Protein AF-A0A964BVY6-F1 (afdb_monomer)

Solvent-accessible surface area (backbone atoms only — not comparable to full-atom values): 24861 Å² total; per-residue (Å²): 137,82,81,79,78,80,80,76,69,82,82,73,54,60,67,40,50,48,54,47,48,55,49,52,49,49,42,67,73,76,47,56,70,69,56,42,51,52,50,49,39,23,56,56,50,68,44,48,88,56,85,55,62,68,58,50,51,29,50,50,54,43,59,69,38,94,55,24,88,74,49,42,52,60,55,52,49,50,55,51,46,58,50,47,63,55,27,64,78,37,78,91,38,41,64,53,47,40,52,54,50,52,54,60,76,65,49,55,68,40,84,83,49,89,51,67,64,44,23,51,42,24,43,54,51,58,55,34,65,75,34,73,66,39,54,20,53,49,50,51,31,48,34,49,59,68,72,45,55,81,87,69,56,66,91,79,65,80,93,58,70,85,63,19,45,51,71,48,54,59,77,41,40,78,29,43,65,64,56,54,58,55,97,86,53,50,70,70,54,52,56,46,54,51,54,55,28,52,54,52,42,51,52,50,40,51,44,44,50,54,33,52,53,49,51,50,50,49,54,53,49,52,52,53,33,54,76,64,76,45,90,76,78,64,66,90,79,58,73,90,68,69,75,82,58,92,58,53,75,67,53,45,53,51,38,48,48,55,64,73,26,58,69,56,94,80,30,29,58,66,58,48,27,54,53,49,53,60,51,54,76,71,47,71,22,34,50,55,46,48,52,54,50,48,52,62,58,51,73,78,45,60,64,78,56,28,74,75,73,40,46,67,60,50,49,52,52,51,63,69,52,65,65,92,46,34,83,36,67,74,47,72,66,57,52,52,51,51,52,54,50,47,47,28,65,50,46,26,66,44,88,92,47,76,63,32,65,57,32,52,49,39,32,74,76,60,32,48,57,50,42,44,47,56,53,48,47,56,30,65,68,40,67,87,48,42,66,57,52,31,42,39,52,28,48,52,48,64,73,40,24,87,37,43,39,82,85,44,42,70,56,55,52,36,51,52,44,43,50,54,49,43,37,66,77,75,41,90,54,84,56,85,85,59,76,83,126

Secondary structure (DSSP, 8-state):
------------THHHHHHHHHHHHHHHHHS-HHHHHHHHIIIIII----S-HHHHHHHHHHHHSTTHHHHHHHHHHHHHHHHHHHHTTSGGGHHHHHHHHHHHHTPPPGGG-S-HHHHHHHHHHHHHHTSHHHHHHHHHHHHHHHHS-TTT--S----S-TTBGGGGGGG-GGGHHHHH--TT--HHHHHHHHHHHHHHHHHHHHHHHHHHHHHHHHHHHHHHHHHTT-----GGG------SSSS-HHHHHHHHHHHHS--BTTB-HHHHHHHHHHHHTT--SHHHHHHHHHHHHHTTS-HHHIIIIIHHHHHHHHHTSSGGGTTSPP-HHHHHHHHHHHHHHHT--BTTB---HHHHHHHHHH-HHHHHHHHHHHHTT-GGGHHHHHHHHHHHHHHHTTSBGGGGHHHHHHHHHHHHHHHHHHSSS--TT----

InterPro domains:
  IPR059836 Sll1247, C-terminal helical domain [PF27138] (203-435)
  IPR059899 Sll1247, N-terminal helical domain [PF27130] (16-151)

Mean predicted aligned error: 8.2 Å

pLDDT: mean 86.43, std 12.56, range [28.02, 98.12]

Organism: NCBI:txid2874699

Nearest PDB structures (foldseek):
  7ajl-assembly1_BBB  TM=1.930E-01  e=2.750E+00  Mus musculus
  5zty-assembly1_A  TM=1.226E-01  e=1.104E+00  Homo sapiens

Sequence (437 aa):
MVRKSYNTTPHSTK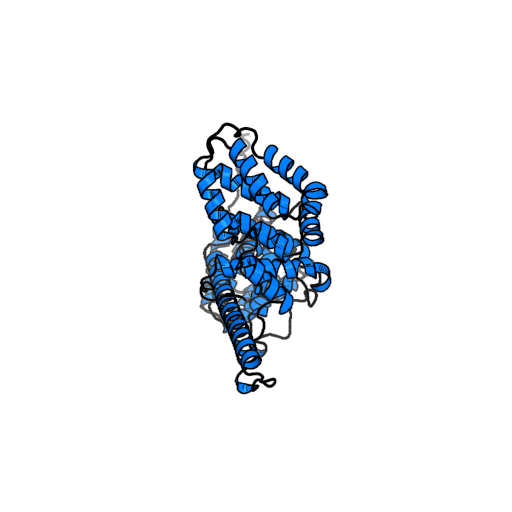EEQEQIYDHLLYCVKTESPVQVLERFNHLFIKATGYQDNRIRIALENIVDSNSAELDFPLFFNRCCHIIVNRWQIQVHHKPEIIELVLLLERSLPPGSVVSRNARKLRQLIKDFITTEYFIRLQRLARLIDGSLEPEARRSHRIEIVSNSVGDLIQRYPYLHQHCLLTEGSTEEFQQTVETIQAGIQSNYELNLSQYITHRVRLARLVKKYKAANKTKIPKRLIQKVDNPTLLSDLDLDRALRHYMGKVEKNHSYYDLSQKFLTHTTQTRSYREFKGDLYEYIVSGVDSRFGERRFNNKLYDCLQNTMTEFEDRELDEFLTMRTYCQLFKFLVVDGKGSANHERFLDLITYLGEVRTIGLLLKLVLLCEKVKPYLEQRFSILFSHYEAVSEDRASWLVKSLENLQVAFSVHFGEADFSLIQII

Foldseek 3Di:
DDDPDPPPDQDDLVVLLVVLLVVLLVCLVPHDLVVSLVLVCCVQQVLHDRPDPSNNVSLLCLLPGPCNLPCVLLSVLSSLCSNVLSQLVPLLSLLSLLVSLVSLVPGDQLPPDPDPSNSSSSVSSVVSCVDLSSQLSVLSNLLSLLVDDPVSRDPDDPPFDPFFLSSCSNQFLLQQCLSRDDPSDDPSRSVSSVVSSVVSLQVLLVLQLVVLVLVLQVVVVVVVCVVVVHPDDDVVSNDDRDDSAPDDPVVLLVLCCQLVHQQAPRHHLLRLLVVLLVVLVVDQWLQVNLVSVLCSLCSLPDPVCCVPPNSVVSNVQSCPPPVVRGRPRDDPVSLLSSLLSVLCVQANVDLVGRPRVNVVSCCVRVNLSSSLSSNLSSCSNPVVCSSSNSNSLSSVSVVRRSPHCVVVVSSSSNSSSNSSSCCQPPNPDDCVPRPSD

Structure (mmCIF, N/CA/C/O backbone):
data_AF-A0A964BVY6-F1
#
_entry.id   AF-A0A964BVY6-F1
#
loop_
_atom_site.group_PDB
_atom_site.id
_atom_site.type_symbol
_atom_site.label_atom_id
_atom_site.label_alt_id
_atom_site.label_comp_id
_atom_site.label_asym_id
_atom_site.label_entity_id
_atom_site.label_seq_id
_atom_site.pdbx_PDB_ins_code
_atom_site.Cartn_x
_atom_site.Cartn_y
_atom_site.Cartn_z
_atom_site.occupancy
_atom_site.B_iso_or_equiv
_atom_site.auth_seq_id
_atom_site.auth_comp_id
_atom_site.auth_asym_id
_atom_site.auth_atom_id
_atom_site.pdbx_PDB_model_num
ATOM 1 N N . MET A 1 1 ? -1.895 10.455 65.450 1.00 33.47 1 MET A N 1
ATOM 2 C CA . MET A 1 1 ? -2.743 10.659 64.253 1.00 33.47 1 MET A CA 1
ATOM 3 C C . MET A 1 1 ? -1.964 10.218 63.022 1.00 33.47 1 MET A C 1
ATOM 5 O O . MET A 1 1 ? -1.179 10.988 62.489 1.00 33.47 1 MET A O 1
ATOM 9 N N . VAL A 1 2 ? -2.118 8.957 62.620 1.00 28.20 2 VAL A N 1
ATOM 10 C CA . VAL A 1 2 ? -1.473 8.398 61.423 1.00 28.20 2 VAL A CA 1
ATOM 11 C C . VAL A 1 2 ? -2.452 8.559 60.263 1.00 28.20 2 VAL A C 1
ATOM 13 O O . VAL A 1 2 ? -3.521 7.950 60.266 1.00 28.20 2 VAL A O 1
ATOM 16 N N . ARG A 1 3 ? -2.121 9.429 59.303 1.00 28.02 3 ARG A N 1
ATOM 17 C CA . ARG A 1 3 ? -2.863 9.561 58.044 1.00 28.02 3 ARG A CA 1
ATOM 18 C C . ARG A 1 3 ? -2.631 8.289 57.227 1.00 28.02 3 ARG A C 1
ATOM 20 O O . ARG A 1 3 ? -1.521 8.053 56.763 1.00 28.02 3 ARG A O 1
ATOM 27 N N . LYS A 1 4 ? -3.674 7.470 57.069 1.00 29.52 4 LYS A N 1
ATOM 28 C CA . LYS A 1 4 ? -3.700 6.396 56.071 1.00 29.52 4 LYS A CA 1
ATOM 29 C C . LYS A 1 4 ? -3.673 7.043 54.687 1.00 29.52 4 LYS A C 1
ATOM 31 O O . LYS A 1 4 ? -4.648 7.666 54.278 1.00 29.52 4 LYS A O 1
ATOM 36 N N . SER A 1 5 ? -2.539 6.917 54.008 1.00 28.02 5 SER A N 1
ATOM 37 C CA . SER A 1 5 ? -2.432 7.155 52.574 1.00 28.02 5 SER A CA 1
ATOM 38 C C . SER A 1 5 ? -3.194 6.030 51.879 1.00 28.02 5 SER A C 1
ATOM 40 O O . SER A 1 5 ? -2.800 4.867 51.973 1.00 28.02 5 SER A O 1
ATOM 42 N N . TYR A 1 6 ? -4.330 6.348 51.264 1.00 30.22 6 TYR A N 1
ATOM 43 C CA . TYR A 1 6 ? -5.008 5.417 50.372 1.00 30.22 6 TYR A CA 1
ATOM 44 C C . TYR A 1 6 ? -4.157 5.302 49.109 1.00 30.22 6 TYR A C 1
ATOM 46 O O . TYR A 1 6 ? -4.116 6.219 48.295 1.00 30.22 6 TYR A O 1
ATOM 54 N N . ASN A 1 7 ? -3.449 4.183 48.977 1.00 30.41 7 ASN A N 1
ATOM 55 C CA . ASN A 1 7 ? -2.854 3.771 47.716 1.00 30.41 7 ASN A CA 1
ATOM 56 C C . ASN A 1 7 ? -3.997 3.355 46.782 1.00 30.41 7 ASN A C 1
ATOM 58 O O . ASN A 1 7 ? -4.462 2.220 46.832 1.00 30.41 7 ASN A O 1
ATOM 62 N N . THR A 1 8 ? -4.482 4.282 45.961 1.00 32.91 8 THR A N 1
ATOM 63 C CA . THR A 1 8 ? -5.321 3.971 44.803 1.00 32.91 8 THR A CA 1
ATOM 64 C C . THR A 1 8 ? -4.440 3.297 43.756 1.00 32.91 8 THR A C 1
ATOM 66 O O . THR A 1 8 ? -3.760 3.951 42.969 1.00 32.91 8 THR A O 1
ATOM 69 N N . THR A 1 9 ? -4.418 1.967 43.764 1.00 36.66 9 THR A N 1
ATOM 70 C CA . THR A 1 9 ? -3.987 1.190 42.601 1.00 36.66 9 THR A CA 1
ATOM 71 C C . THR A 1 9 ? -4.891 1.551 41.418 1.00 36.66 9 THR A C 1
ATOM 73 O O . THR A 1 9 ? -6.110 1.608 41.604 1.00 36.66 9 THR A O 1
ATOM 76 N N . PRO A 1 10 ? -4.350 1.828 40.219 1.00 45.25 10 PRO A N 1
ATOM 77 C CA . PRO A 1 10 ? -5.178 2.084 39.047 1.00 45.25 10 PRO A CA 1
ATOM 78 C C . PRO A 1 10 ? -6.032 0.840 38.784 1.00 45.25 10 PRO A C 1
ATOM 80 O O . PRO A 1 10 ? -5.498 -0.240 38.536 1.00 45.25 10 PRO A O 1
ATOM 83 N N . HIS A 1 11 ? -7.354 0.976 38.904 1.00 57.41 11 HIS A N 1
ATOM 84 C CA . HIS A 1 11 ? -8.283 -0.096 38.565 1.00 57.41 11 HIS A CA 1
ATOM 85 C C . HIS A 1 11 ? -8.133 -0.358 37.065 1.00 57.41 11 HIS A C 1
ATOM 87 O O . HIS A 1 11 ? -8.446 0.504 36.245 1.00 57.41 11 HIS A O 1
ATOM 93 N N . SER A 1 12 ? -7.561 -1.504 36.705 1.00 78.00 12 SER A N 1
ATOM 94 C CA . SER A 1 12 ? -7.408 -1.889 35.306 1.00 78.00 12 SER A CA 1
ATOM 95 C C . SER A 1 12 ? -8.779 -2.293 34.776 1.00 78.00 12 SER A C 1
ATOM 97 O O . SER A 1 12 ? -9.391 -3.193 35.336 1.00 78.00 12 SER A O 1
ATOM 99 N N . THR A 1 13 ? -9.251 -1.651 33.708 1.00 89.69 13 THR A N 1
ATOM 100 C CA . THR A 1 13 ? -10.569 -1.924 33.100 1.00 89.69 13 THR A CA 1
ATOM 101 C C . THR A 1 13 ? -10.575 -3.166 32.199 1.00 89.69 13 THR A C 1
ATOM 103 O O . THR A 1 13 ? -11.452 -3.339 31.359 1.00 89.69 13 THR A O 1
ATOM 106 N N . LYS A 1 14 ? -9.549 -4.023 32.305 1.00 90.81 14 LYS A N 1
ATOM 107 C CA . LYS A 1 14 ? -9.331 -5.158 31.396 1.00 90.81 14 LYS A CA 1
ATOM 108 C C . LYS A 1 14 ? -10.445 -6.196 31.470 1.00 90.81 14 LYS A C 1
ATOM 110 O O . LYS A 1 14 ? -10.829 -6.725 30.434 1.00 90.81 14 LYS A O 1
ATOM 115 N N . GLU A 1 15 ? -10.956 -6.476 32.667 1.00 93.38 15 GLU A N 1
ATOM 116 C CA . GLU A 1 15 ? -12.045 -7.440 32.847 1.00 93.38 15 GLU A CA 1
ATOM 117 C C . GLU A 1 15 ? -13.335 -6.931 32.198 1.00 93.38 15 GLU A C 1
ATOM 119 O O . GLU A 1 15 ? -14.014 -7.682 31.503 1.00 93.38 15 GLU A O 1
ATOM 124 N N . GLU A 1 16 ? -13.644 -5.642 32.352 1.00 95.50 16 GLU A N 1
ATOM 125 C CA . GLU A 1 16 ? -14.796 -5.017 31.706 1.00 95.50 16 GLU A CA 1
ATOM 126 C C . GLU A 1 16 ? -14.657 -4.980 30.183 1.00 95.50 16 GLU A C 1
ATOM 128 O O . GLU A 1 16 ? -15.636 -5.205 29.470 1.00 95.50 16 GLU A O 1
ATOM 133 N N . GLN A 1 17 ? -13.449 -4.725 29.672 1.00 94.81 17 GLN A N 1
ATOM 134 C CA . GLN A 1 17 ? -13.186 -4.771 28.234 1.00 94.81 17 GLN A CA 1
ATOM 135 C C . GLN A 1 17 ? -13.429 -6.176 27.675 1.00 94.81 17 GLN A C 1
ATOM 137 O O . GLN A 1 17 ? -14.139 -6.310 26.680 1.00 94.81 17 GLN A O 1
ATOM 142 N N . GLU A 1 18 ? -12.903 -7.214 28.333 1.00 95.06 18 GLU A N 1
ATOM 143 C CA . GLU A 1 18 ? -13.073 -8.602 27.892 1.00 95.06 18 GLU A CA 1
ATOM 144 C C . GLU A 1 18 ? -14.545 -9.031 27.922 1.00 95.06 18 GLU A C 1
ATOM 146 O O . GLU A 1 18 ? -15.027 -9.624 26.961 1.00 95.06 18 GLU A O 1
ATOM 151 N N . GLN A 1 19 ? -15.306 -8.622 28.945 1.00 96.56 19 GLN A N 1
ATOM 152 C CA . GLN A 1 19 ? -16.754 -8.861 28.996 1.00 96.56 19 GLN A CA 1
ATOM 153 C C . GLN A 1 19 ? -17.486 -8.285 27.778 1.00 96.56 19 GLN A C 1
ATOM 155 O O . GLN A 1 19 ? -18.383 -8.927 27.229 1.00 96.56 19 GLN A O 1
ATOM 160 N N . ILE A 1 20 ? -17.116 -7.079 27.335 1.00 96.94 20 ILE A N 1
ATOM 161 C CA . ILE A 1 20 ? -17.713 -6.465 26.142 1.00 96.94 20 ILE A CA 1
ATOM 162 C C . ILE A 1 20 ? -17.251 -7.183 24.871 1.00 96.94 20 ILE A C 1
ATOM 164 O O . ILE A 1 20 ? -18.066 -7.397 23.971 1.00 96.94 20 ILE A O 1
ATOM 168 N N . TYR A 1 21 ? -15.978 -7.575 24.783 1.00 95.62 21 TYR A N 1
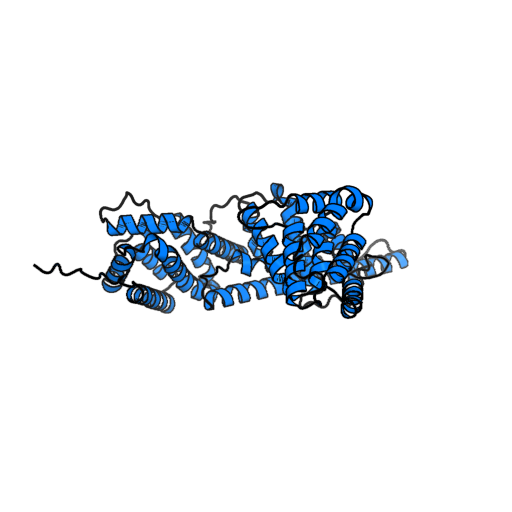ATOM 169 C CA . TYR A 1 21 ? -15.452 -8.307 23.631 1.00 95.62 21 TYR A CA 1
ATOM 170 C C . TYR A 1 21 ? -16.146 -9.661 23.447 1.00 95.62 21 TYR A C 1
ATOM 172 O O . TYR A 1 21 ? -16.646 -9.942 22.355 1.00 95.62 21 TYR A O 1
ATOM 180 N N . ASP A 1 22 ? -16.250 -10.458 24.512 1.00 96.00 22 ASP A N 1
ATOM 181 C CA . ASP A 1 22 ? -16.941 -11.751 24.514 1.00 96.00 22 ASP A CA 1
ATOM 182 C C . ASP A 1 22 ? -18.410 -11.604 24.131 1.00 96.00 22 ASP A C 1
ATOM 184 O O . ASP A 1 22 ? -18.954 -12.381 23.338 1.00 96.00 22 ASP A O 1
ATOM 188 N N . HIS A 1 23 ? -19.050 -10.560 24.655 1.00 96.81 23 HIS A N 1
ATOM 189 C CA . HIS A 1 23 ? -20.431 -10.255 24.337 1.00 96.81 23 HIS A CA 1
ATOM 190 C C . HIS A 1 23 ? -20.623 -9.924 22.859 1.00 96.81 23 HIS A C 1
ATOM 192 O O . HIS A 1 23 ? -21.473 -10.526 22.204 1.00 96.81 23 HIS A O 1
ATOM 198 N N . LEU A 1 24 ? -19.818 -9.020 22.294 1.00 95.81 24 LEU A N 1
ATOM 199 C CA . LEU A 1 24 ? -19.877 -8.693 20.865 1.00 95.81 24 LEU A CA 1
ATOM 200 C C . LEU A 1 24 ? -19.600 -9.924 19.998 1.00 95.81 24 LEU A C 1
ATOM 202 O O . LEU A 1 24 ? -20.309 -10.149 19.015 1.00 95.81 24 LEU A O 1
ATOM 206 N N . LEU A 1 25 ? -18.634 -10.758 20.387 1.00 94.50 25 LEU A N 1
ATOM 207 C CA . LEU A 1 25 ? -18.329 -12.008 19.698 1.00 94.50 25 LEU A CA 1
ATOM 208 C C . LEU A 1 25 ? -19.524 -12.973 19.713 1.00 94.50 25 LEU A C 1
ATOM 210 O O . LEU A 1 25 ? -19.806 -13.613 18.698 1.00 94.50 25 LEU A O 1
ATOM 214 N N . TYR A 1 26 ? -20.244 -13.070 20.832 1.00 95.56 26 TYR A N 1
ATOM 215 C CA . TYR A 1 26 ? -21.479 -13.846 20.931 1.00 95.56 26 TYR A CA 1
ATOM 216 C C . TYR A 1 26 ? -22.581 -13.288 20.018 1.00 95.56 26 TYR A C 1
ATOM 218 O O . TYR A 1 26 ? -23.174 -14.050 19.250 1.00 95.56 26 TYR A O 1
ATOM 226 N N . CYS A 1 27 ? -22.814 -11.969 20.038 1.00 95.12 27 CYS A N 1
ATOM 227 C CA . CYS A 1 27 ? -23.816 -11.306 19.190 1.00 95.12 27 CYS A CA 1
ATOM 228 C C . CYS A 1 27 ? -23.562 -11.621 17.711 1.00 95.12 27 CYS A C 1
ATOM 230 O O . CYS A 1 27 ? -24.427 -12.113 16.995 1.00 95.12 27 CYS A O 1
ATOM 232 N N . VAL A 1 28 ? -22.321 -11.415 17.276 1.00 93.44 28 VAL A N 1
ATOM 233 C CA . VAL A 1 28 ? -21.864 -11.600 15.896 1.00 93.44 28 VAL A CA 1
ATOM 234 C C . VAL A 1 28 ? -21.936 -13.066 15.431 1.00 93.44 28 VAL A C 1
ATOM 236 O O . VAL A 1 28 ? -22.007 -13.339 14.231 1.00 93.44 28 VAL A O 1
ATOM 239 N N . LYS A 1 29 ? -21.927 -14.033 16.358 1.00 92.25 29 LYS A N 1
ATOM 240 C CA . LYS A 1 29 ? -22.093 -15.465 16.057 1.00 92.25 29 LYS A CA 1
ATOM 241 C C . LYS A 1 29 ? -23.553 -15.912 15.980 1.00 92.25 29 LYS A C 1
ATOM 243 O O . LYS A 1 29 ? -23.817 -16.909 15.313 1.00 92.25 29 LYS A O 1
ATOM 248 N N . THR A 1 30 ? -24.459 -15.238 16.685 1.00 93.81 30 THR A N 1
ATOM 249 C CA . THR A 1 30 ? -25.830 -15.723 16.927 1.00 93.81 30 THR A CA 1
ATOM 250 C C . THR A 1 30 ? -26.913 -14.897 16.240 1.00 93.81 30 THR A C 1
ATOM 252 O O . THR A 1 30 ? -27.994 -15.419 15.981 1.00 93.81 30 THR A O 1
ATOM 255 N N . GLU A 1 31 ? -26.633 -13.638 15.915 1.00 94.50 31 GLU A N 1
ATOM 256 C CA . GLU A 1 31 ? -27.606 -12.682 15.390 1.00 94.50 31 GLU A CA 1
ATOM 257 C C . GLU A 1 31 ? -27.268 -12.254 13.958 1.00 94.50 31 GLU A C 1
ATOM 259 O O . GLU A 1 31 ? -26.135 -12.384 13.488 1.00 94.50 31 GLU A O 1
ATOM 264 N N . SER A 1 32 ? -28.267 -11.725 13.247 1.00 93.44 32 SER A N 1
ATOM 265 C CA . SER A 1 32 ? -28.051 -11.149 11.916 1.00 93.44 32 SER A CA 1
ATOM 266 C C . SER A 1 32 ? -27.238 -9.845 11.994 1.00 93.44 32 SER A C 1
ATOM 268 O O . SER A 1 32 ? -27.334 -9.121 12.991 1.00 93.44 32 SER A O 1
ATOM 270 N N . PRO A 1 33 ? -26.490 -9.470 10.939 1.00 93.31 33 PRO A N 1
ATOM 271 C CA . PRO A 1 33 ? -25.726 -8.222 10.922 1.00 93.31 33 PRO A CA 1
ATOM 272 C C . PRO A 1 33 ? -26.542 -6.970 11.264 1.00 93.31 33 PRO A C 1
ATOM 274 O O . PRO A 1 33 ? -26.071 -6.103 11.994 1.00 93.31 33 PRO A O 1
ATOM 277 N N . VAL A 1 34 ? -27.792 -6.897 10.795 1.00 92.19 34 VAL A N 1
ATOM 278 C CA . VAL A 1 34 ? -28.704 -5.774 11.069 1.00 92.19 34 VAL A CA 1
ATOM 279 C C . VAL A 1 34 ? -29.006 -5.658 12.565 1.00 92.19 34 VAL A C 1
ATOM 281 O O . VAL A 1 34 ? -28.948 -4.562 13.120 1.00 92.19 34 VAL A O 1
ATOM 284 N N . GLN A 1 35 ? -29.268 -6.783 13.236 1.00 94.44 35 GLN A N 1
ATOM 285 C CA . GLN A 1 35 ? -29.504 -6.813 14.684 1.00 94.44 35 GLN A CA 1
ATOM 286 C C . GLN A 1 35 ? -28.245 -6.421 15.461 1.00 94.44 35 GLN A C 1
ATOM 288 O O . GLN A 1 35 ? -28.315 -5.638 16.407 1.00 94.44 35 GLN A O 1
ATOM 293 N N . VAL A 1 36 ? -27.076 -6.903 15.035 1.00 95.62 36 VAL A N 1
ATOM 294 C CA . VAL A 1 36 ? -25.795 -6.541 15.654 1.00 95.62 36 VAL A CA 1
ATOM 295 C C . VAL A 1 36 ? -25.511 -5.042 15.500 1.00 95.62 36 VAL A C 1
ATOM 297 O O . VAL A 1 36 ? -25.125 -4.409 16.481 1.00 95.62 36 VAL A O 1
ATOM 300 N N . LEU A 1 37 ? -25.755 -4.444 14.325 1.00 94.06 37 LEU A N 1
ATOM 301 C CA . LEU A 1 37 ? -25.645 -2.992 14.117 1.00 94.06 37 LEU A CA 1
ATOM 302 C C . LEU A 1 37 ? -26.597 -2.216 15.026 1.00 94.06 37 LEU A C 1
ATOM 304 O O . LEU A 1 37 ? -26.208 -1.213 15.624 1.00 94.06 37 LEU A O 1
ATOM 308 N N . GLU A 1 38 ? -27.837 -2.682 15.170 1.00 93.62 38 GLU A N 1
ATOM 309 C CA . GLU A 1 38 ? -28.804 -2.061 16.069 1.00 93.62 38 GLU A CA 1
ATOM 310 C C . GLU A 1 38 ? -28.326 -2.118 17.526 1.00 93.62 38 GLU A C 1
ATOM 312 O O . GLU A 1 38 ? -28.381 -1.113 18.240 1.00 93.62 38 GLU A O 1
ATOM 317 N N . ARG A 1 39 ? -27.797 -3.258 17.974 1.00 94.44 39 ARG A N 1
ATOM 318 C CA . ARG A 1 39 ? -27.221 -3.399 19.317 1.00 94.44 39 ARG A CA 1
ATOM 319 C C . ARG A 1 39 ? -26.005 -2.503 19.505 1.00 94.44 39 ARG A C 1
ATOM 321 O O . ARG A 1 39 ? -25.918 -1.823 20.525 1.00 94.44 39 ARG A O 1
ATOM 328 N N . PHE A 1 40 ? -25.114 -2.450 18.522 1.00 95.00 40 PHE A N 1
ATOM 329 C CA . PHE A 1 40 ? -23.942 -1.580 18.535 1.00 95.00 40 PHE A CA 1
ATOM 330 C C . PHE A 1 40 ? -24.342 -0.101 18.646 1.00 95.00 40 PHE A C 1
ATOM 332 O O . PHE A 1 40 ? -23.800 0.637 19.470 1.00 95.00 40 PHE A O 1
ATOM 339 N N . ASN A 1 41 ? -25.364 0.312 17.892 1.00 92.56 41 ASN A N 1
ATOM 340 C CA . ASN A 1 41 ? -25.941 1.650 17.956 1.00 92.56 41 ASN A CA 1
ATOM 341 C C . ASN A 1 41 ? -26.491 1.970 19.356 1.00 92.56 41 ASN A C 1
ATOM 343 O O . ASN A 1 41 ? -26.196 3.030 19.902 1.00 92.56 41 ASN A O 1
ATOM 347 N N . HIS A 1 42 ? -27.258 1.065 19.970 1.00 92.50 42 HIS A N 1
ATOM 348 C CA . HIS A 1 42 ? -27.799 1.284 21.316 1.00 92.50 42 HIS A CA 1
ATOM 349 C C . HIS A 1 42 ? -26.708 1.340 22.395 1.00 92.50 42 HIS A C 1
ATOM 351 O O . HIS A 1 42 ? -26.773 2.200 23.276 1.00 92.50 42 HIS A O 1
ATOM 357 N N . LEU A 1 43 ? -25.703 0.463 22.305 1.00 93.94 43 LEU A N 1
ATOM 358 C CA . LEU A 1 43 ? -24.622 0.366 23.285 1.00 93.94 43 LEU A CA 1
ATOM 359 C C . LEU A 1 43 ? -23.692 1.583 23.238 1.00 93.94 43 LEU A C 1
ATOM 361 O O . LEU A 1 43 ? -23.478 2.226 24.261 1.00 93.94 43 LEU A O 1
ATOM 365 N N . PHE A 1 44 ? -23.168 1.912 22.056 1.00 93.38 44 PHE A N 1
ATOM 366 C CA . PHE A 1 44 ? -22.103 2.904 21.920 1.00 93.38 44 PHE A CA 1
ATOM 367 C C . PHE A 1 44 ? -22.614 4.281 21.485 1.00 93.38 44 PHE A C 1
ATOM 369 O O . PHE A 1 44 ? -22.265 5.290 22.089 1.00 93.38 44 PHE A O 1
ATOM 376 N N . ILE A 1 45 ? -23.473 4.349 20.465 1.00 89.62 45 ILE A N 1
ATOM 377 C CA . ILE A 1 45 ? -23.801 5.617 19.788 1.00 89.62 45 ILE A CA 1
ATOM 378 C C . ILE A 1 45 ? -24.932 6.369 20.499 1.00 89.62 45 ILE A C 1
ATOM 380 O O . ILE A 1 45 ? -24.789 7.529 20.900 1.00 89.62 45 ILE A O 1
ATOM 384 N N . LYS A 1 46 ? -26.076 5.707 20.700 1.00 86.62 46 LYS A N 1
ATOM 385 C CA . LYS A 1 46 ? -27.183 6.257 21.491 1.00 86.62 46 LYS A CA 1
ATOM 386 C C . LYS A 1 46 ? -26.805 6.353 22.964 1.00 86.62 46 LYS A C 1
ATOM 388 O O . LYS A 1 46 ? -27.218 7.327 23.598 1.00 86.62 46 LYS A O 1
ATOM 393 N N . ALA A 1 47 ? -26.009 5.397 23.455 1.00 84.88 47 ALA A N 1
ATOM 394 C CA . ALA A 1 47 ? -25.630 5.237 24.859 1.00 84.88 47 ALA A CA 1
ATOM 395 C C . ALA A 1 47 ? -26.848 5.071 25.793 1.00 84.88 47 ALA A C 1
ATOM 397 O O . ALA A 1 47 ? -26.829 5.492 26.950 1.00 84.88 47 ALA A O 1
ATOM 398 N N . THR A 1 48 ? -27.945 4.512 25.270 1.00 83.06 48 THR A N 1
ATOM 399 C CA . THR A 1 48 ? -29.212 4.307 25.982 1.00 83.06 48 THR A CA 1
ATOM 400 C C . THR A 1 48 ? -29.967 3.107 25.410 1.00 83.06 48 THR A C 1
ATOM 402 O O . THR A 1 48 ? -29.849 2.779 24.229 1.00 83.06 48 THR A O 1
ATOM 405 N N . GLY A 1 49 ? -30.781 2.456 26.247 1.00 82.56 49 GLY A N 1
ATOM 406 C CA . GLY A 1 49 ? -31.694 1.393 25.806 1.00 82.56 49 GLY A CA 1
ATOM 407 C C . GLY A 1 49 ? -31.039 0.037 25.527 1.00 82.56 49 GLY A C 1
ATOM 408 O O . GLY A 1 49 ? -31.667 -0.812 24.900 1.00 82.56 49 GLY A O 1
ATOM 409 N N . TYR A 1 50 ? -29.801 -0.189 25.981 1.00 91.06 50 TYR A N 1
ATOM 410 C CA . TYR A 1 50 ? -29.171 -1.506 25.881 1.00 91.06 50 TYR A CA 1
ATOM 411 C C . TYR A 1 50 ? -29.773 -2.488 26.892 1.00 91.06 50 TYR A C 1
ATOM 413 O O . TYR A 1 50 ? -29.892 -2.157 28.071 1.00 91.06 50 TYR A O 1
ATOM 421 N N . GLN A 1 51 ? -30.153 -3.686 26.438 1.00 88.56 51 GLN A N 1
ATOM 422 C CA . GLN A 1 51 ? -30.909 -4.630 27.271 1.00 88.56 51 GLN A CA 1
ATOM 423 C C . GLN A 1 51 ? -30.062 -5.339 28.335 1.00 88.56 51 GLN A C 1
ATOM 425 O O . GLN A 1 51 ? -30.561 -5.611 29.425 1.00 88.56 51 GLN A O 1
ATOM 430 N N . ASP A 1 52 ? -28.789 -5.628 28.049 1.00 92.12 52 ASP A N 1
ATOM 431 C CA . ASP A 1 52 ? -27.919 -6.306 29.011 1.00 92.12 52 ASP A CA 1
ATOM 432 C C . ASP A 1 52 ? -27.312 -5.304 30.000 1.00 92.12 52 ASP A C 1
ATOM 434 O O . ASP A 1 52 ? -26.422 -4.513 29.670 1.00 92.12 52 ASP A O 1
ATOM 438 N N . ASN A 1 53 ? -27.800 -5.350 31.240 1.00 91.81 53 ASN A N 1
ATOM 439 C CA . ASN A 1 53 ? -27.356 -4.454 32.296 1.00 91.81 53 ASN A CA 1
ATOM 440 C C . ASN A 1 53 ? -25.898 -4.694 32.716 1.00 91.81 53 ASN A C 1
ATOM 442 O O . ASN A 1 53 ? -25.238 -3.745 33.130 1.00 91.81 53 ASN A O 1
ATOM 446 N N . ARG A 1 54 ? -25.386 -5.929 32.615 1.00 95.56 54 ARG A N 1
ATOM 447 C CA . ARG A 1 54 ? -23.994 -6.241 32.974 1.00 95.56 54 ARG A CA 1
ATOM 448 C C . ARG A 1 54 ? -23.039 -5.580 31.990 1.00 95.56 54 ARG A C 1
ATOM 450 O O . ARG A 1 54 ? -22.123 -4.885 32.409 1.00 95.56 54 ARG A O 1
ATOM 457 N N . ILE A 1 55 ? -23.330 -5.709 30.697 1.00 96.38 55 ILE A N 1
ATOM 458 C CA . ILE A 1 55 ? -22.551 -5.085 29.618 1.00 96.38 55 ILE A CA 1
ATOM 459 C C . ILE A 1 55 ? -22.622 -3.561 29.688 1.00 96.38 55 ILE A C 1
ATOM 461 O O . ILE A 1 55 ? -21.616 -2.880 29.500 1.00 96.38 55 ILE A O 1
ATOM 465 N N . ARG A 1 56 ? -23.797 -3.013 30.021 1.00 94.06 56 ARG A N 1
ATOM 466 C CA . ARG A 1 56 ? -23.954 -1.573 30.246 1.00 94.06 56 ARG A CA 1
ATOM 467 C C . ARG A 1 56 ? -23.065 -1.074 31.390 1.00 94.06 56 ARG A C 1
ATOM 469 O O . ARG A 1 56 ? -22.359 -0.092 31.199 1.00 94.06 56 ARG A O 1
ATOM 476 N N . ILE A 1 57 ? -23.070 -1.754 32.540 1.00 93.38 57 ILE A N 1
ATOM 477 C CA . ILE A 1 57 ? -22.230 -1.391 33.695 1.00 93.38 57 ILE A CA 1
ATOM 478 C C . ILE A 1 57 ? -20.739 -1.519 33.353 1.00 93.38 57 ILE A C 1
ATOM 480 O O . ILE A 1 57 ? -19.960 -0.635 33.694 1.00 93.38 57 ILE A O 1
ATOM 484 N N . ALA A 1 58 ? -20.340 -2.576 32.638 1.00 95.38 58 ALA A N 1
ATOM 485 C CA . ALA A 1 58 ? -18.959 -2.747 32.187 1.00 95.38 58 ALA A CA 1
ATOM 486 C C . ALA A 1 58 ? -18.498 -1.568 31.309 1.00 95.38 58 ALA A C 1
ATOM 488 O O . ALA A 1 58 ? -17.423 -1.007 31.528 1.00 95.38 58 ALA A O 1
ATOM 489 N N . LEU A 1 59 ? -19.338 -1.126 30.365 1.00 95.62 59 LEU A N 1
ATOM 490 C CA . LEU A 1 59 ? -19.035 0.041 29.535 1.00 95.62 59 LEU A CA 1
ATOM 491 C C . LEU A 1 59 ? -18.983 1.333 30.359 1.00 95.62 59 LEU A C 1
ATOM 493 O O . LEU A 1 59 ? -18.092 2.154 30.145 1.00 95.62 59 LEU A O 1
ATOM 497 N N . GLU A 1 60 ? -19.901 1.507 31.313 1.00 93.62 60 GLU A N 1
ATOM 498 C CA . GLU A 1 60 ? -19.907 2.659 32.219 1.00 93.62 60 GLU A CA 1
ATOM 499 C C . GLU A 1 60 ? -18.589 2.748 33.008 1.00 93.62 60 GLU A C 1
ATOM 501 O O . GLU A 1 60 ? -17.977 3.817 33.029 1.00 93.62 60 GLU A O 1
ATOM 506 N N . ASN A 1 61 ? -18.091 1.627 33.544 1.00 94.00 61 ASN A N 1
ATOM 507 C CA . ASN A 1 61 ? -16.806 1.550 34.250 1.00 94.00 61 ASN A CA 1
ATOM 508 C C . ASN A 1 61 ? -15.612 1.924 33.355 1.00 94.00 61 ASN A C 1
ATOM 510 O O . ASN A 1 61 ? -14.725 2.666 33.785 1.00 94.00 61 ASN A O 1
ATOM 514 N N . ILE A 1 62 ? -15.584 1.449 32.102 1.00 94.88 62 ILE A N 1
ATOM 515 C CA . ILE A 1 62 ? -14.528 1.804 31.138 1.00 94.88 62 ILE A CA 1
ATOM 516 C C . ILE A 1 62 ? -14.548 3.308 30.862 1.00 94.88 62 ILE A C 1
ATOM 518 O O . ILE A 1 62 ? -13.506 3.965 30.924 1.00 94.88 62 ILE A O 1
ATOM 522 N N . VAL A 1 63 ? -15.735 3.858 30.591 1.00 94.19 63 VAL A N 1
ATOM 523 C CA . VAL A 1 63 ? -15.929 5.276 30.264 1.00 94.19 63 VAL A CA 1
ATOM 524 C C . VAL A 1 63 ? -15.583 6.167 31.451 1.00 94.19 63 VAL A C 1
ATOM 526 O O . VAL A 1 63 ? -14.970 7.213 31.254 1.00 94.19 63 VAL A O 1
ATOM 529 N N . ASP A 1 64 ? -15.928 5.781 32.679 1.00 93.56 64 ASP A N 1
ATOM 530 C CA . ASP A 1 64 ? -15.667 6.578 33.881 1.00 93.56 64 ASP A CA 1
ATOM 531 C C . ASP A 1 64 ? -14.243 6.424 34.431 1.00 93.56 64 ASP A C 1
ATOM 533 O O . ASP A 1 64 ? -13.839 7.215 35.286 1.00 93.56 64 ASP A O 1
ATOM 537 N N . SER A 1 65 ? -13.445 5.497 33.893 1.00 93.50 65 SER A N 1
ATOM 538 C CA . SER A 1 65 ? -12.043 5.346 34.279 1.00 93.50 65 SER A CA 1
ATOM 539 C C . SER A 1 65 ? -11.208 6.614 34.040 1.00 93.50 65 SER A C 1
ATOM 541 O O . SER A 1 65 ? -11.471 7.431 33.148 1.00 93.50 65 SER A O 1
ATOM 543 N N . ASN A 1 66 ? -10.158 6.768 34.852 1.00 88.00 66 ASN A N 1
ATOM 544 C CA . ASN A 1 66 ? -9.241 7.909 34.777 1.00 88.00 66 ASN A CA 1
ATOM 545 C C . ASN A 1 66 ? -8.392 7.902 33.495 1.00 88.00 66 ASN A C 1
ATOM 547 O O . ASN A 1 66 ? -7.926 8.958 33.081 1.00 88.00 66 ASN A O 1
ATOM 551 N N . SER A 1 67 ? -8.190 6.734 32.877 1.00 88.94 67 SER A N 1
ATOM 552 C CA . SER A 1 67 ? -7.422 6.561 31.638 1.00 88.94 67 SER A CA 1
ATOM 553 C C . SER A 1 67 ? -8.298 6.440 30.388 1.00 88.94 67 SER A C 1
ATOM 555 O O . SER A 1 67 ? -7.775 6.175 29.308 1.00 88.94 67 SER A O 1
ATOM 557 N N . ALA A 1 68 ? -9.613 6.675 30.499 1.00 90.62 68 ALA A N 1
ATOM 558 C CA . ALA A 1 68 ? -10.559 6.491 29.398 1.00 90.62 68 ALA A CA 1
ATOM 559 C C . ALA A 1 68 ? -10.146 7.228 28.113 1.00 90.62 68 ALA A C 1
ATOM 561 O O . ALA A 1 68 ? -10.228 6.658 27.037 1.00 90.62 68 ALA A O 1
ATOM 562 N N . GLU A 1 69 ? -9.651 8.464 28.202 1.00 90.06 69 GLU A N 1
ATOM 563 C CA . GLU A 1 69 ? -9.237 9.238 27.019 1.00 90.06 69 GLU A CA 1
ATOM 564 C C . GLU A 1 69 ? -8.067 8.594 26.253 1.00 90.06 69 GLU A C 1
ATOM 566 O O . GLU A 1 69 ? -7.992 8.715 25.032 1.00 90.06 69 GLU A O 1
ATOM 571 N N . LEU A 1 70 ? -7.181 7.878 26.954 1.00 89.06 70 LEU A N 1
ATOM 572 C CA . LEU A 1 70 ? -6.018 7.208 26.368 1.00 89.06 70 LEU A CA 1
ATOM 573 C C . LEU A 1 70 ? -6.358 5.797 25.870 1.00 89.06 70 LEU A C 1
ATOM 575 O O . LEU A 1 70 ? -5.940 5.411 24.780 1.00 89.06 70 LEU A O 1
ATOM 579 N N . ASP A 1 71 ? -7.130 5.039 26.651 1.00 90.25 71 ASP A N 1
ATOM 580 C CA . ASP A 1 71 ? -7.364 3.612 26.402 1.00 90.25 71 ASP A CA 1
ATOM 581 C C . ASP A 1 71 ? -8.589 3.351 25.509 1.00 90.25 71 ASP A C 1
ATOM 583 O O . ASP A 1 71 ? -8.638 2.353 24.782 1.00 90.25 71 ASP A O 1
ATOM 587 N N . PHE A 1 72 ? -9.588 4.244 25.539 1.00 93.88 72 PHE A N 1
ATOM 588 C CA . PHE A 1 72 ? -10.848 4.054 24.819 1.00 93.88 72 PHE A CA 1
ATOM 589 C C . PHE A 1 72 ? -10.671 3.898 23.305 1.00 93.88 72 PHE A C 1
ATOM 591 O O . PHE A 1 72 ? -11.335 3.023 22.750 1.00 93.88 72 PHE A O 1
ATOM 598 N N . PRO A 1 73 ? -9.792 4.653 22.609 1.00 92.56 73 PRO A N 1
ATOM 599 C CA . PRO A 1 73 ? -9.618 4.474 21.172 1.00 92.56 73 PRO A CA 1
ATOM 600 C C . PRO A 1 73 ? -9.198 3.053 20.788 1.00 92.56 73 PRO A C 1
ATOM 602 O O . PRO A 1 73 ? -9.754 2.485 19.851 1.00 92.56 73 PRO A O 1
ATOM 605 N N . LEU A 1 74 ? -8.267 2.452 21.537 1.00 90.38 74 LEU A N 1
ATOM 606 C CA . LEU A 1 74 ? -7.816 1.082 21.293 1.00 90.38 74 LEU A CA 1
ATOM 607 C C . LEU A 1 74 ? -8.927 0.068 21.602 1.00 90.38 74 LEU A C 1
ATOM 609 O O . LEU A 1 74 ? -9.194 -0.822 20.792 1.00 90.38 74 LEU A O 1
ATOM 613 N N . PHE A 1 75 ? -9.603 0.231 22.742 1.00 93.25 75 PHE A N 1
ATOM 614 C CA . PHE A 1 75 ? -10.736 -0.607 23.140 1.00 93.25 75 PHE A CA 1
ATOM 615 C C . PHE A 1 75 ? -11.857 -0.593 22.090 1.00 93.25 75 PHE A C 1
ATOM 617 O O . PHE A 1 75 ? -12.342 -1.638 21.645 1.00 93.25 75 PHE A O 1
ATOM 624 N N . PHE A 1 76 ? -12.253 0.600 21.655 1.00 94.38 76 PHE A N 1
ATOM 625 C CA . PHE A 1 76 ? -13.337 0.778 20.703 1.00 94.38 76 PHE A CA 1
ATOM 626 C C . PHE A 1 76 ? -12.952 0.282 19.304 1.00 94.38 76 PHE A C 1
ATOM 628 O O . PHE A 1 76 ? -13.766 -0.351 18.627 1.00 94.38 76 PHE A O 1
ATOM 635 N N . ASN A 1 77 ? -11.689 0.469 18.901 1.00 91.44 77 ASN A N 1
ATOM 636 C CA . ASN A 1 77 ? -11.165 -0.115 17.671 1.00 91.44 77 ASN A CA 1
ATOM 637 C C . ASN A 1 77 ? -11.274 -1.649 17.683 1.00 91.44 77 ASN A C 1
ATOM 639 O O . ASN A 1 77 ? -11.741 -2.248 16.714 1.00 91.44 77 ASN A O 1
ATOM 643 N N . ARG A 1 78 ? -10.922 -2.299 18.802 1.00 90.88 78 ARG A N 1
ATOM 644 C CA . ARG A 1 78 ? -11.070 -3.755 18.956 1.00 90.88 78 ARG A CA 1
ATOM 645 C C . ARG A 1 78 ? -12.535 -4.196 18.883 1.00 90.88 78 ARG A C 1
ATOM 647 O O . ARG A 1 78 ? -12.821 -5.193 18.226 1.00 90.88 78 ARG A O 1
ATOM 654 N N . CYS A 1 79 ? -13.468 -3.429 19.455 1.00 93.69 79 CYS A N 1
ATOM 655 C CA . CYS A 1 79 ? -14.907 -3.687 19.307 1.00 93.69 79 CYS A CA 1
ATOM 656 C C . CYS A 1 79 ? -15.352 -3.676 17.834 1.00 93.69 79 CYS A C 1
ATOM 658 O O . CYS A 1 79 ? -16.088 -4.566 17.407 1.00 93.69 79 CYS A O 1
ATOM 660 N N . CYS A 1 80 ? -14.877 -2.705 17.045 1.00 92.62 80 CYS A N 1
ATOM 661 C CA . CYS A 1 80 ? -15.156 -2.643 15.609 1.00 92.62 80 CYS A CA 1
ATOM 662 C C . CYS A 1 80 ? -14.562 -3.856 14.875 1.00 92.62 80 CYS A C 1
ATOM 664 O O . CYS A 1 80 ? -15.257 -4.506 14.093 1.00 92.62 80 CYS A O 1
ATOM 666 N N . HIS A 1 81 ? -13.306 -4.210 15.168 1.00 88.94 81 HIS A N 1
ATOM 667 C CA . HIS A 1 81 ? -12.634 -5.342 14.531 1.00 88.94 81 HIS A CA 1
ATOM 668 C C . HIS A 1 81 ? -13.271 -6.696 14.852 1.00 88.94 81 HIS A C 1
ATOM 670 O O . HIS A 1 81 ? -13.309 -7.541 13.970 1.00 88.94 81 HIS A O 1
ATOM 676 N N . ILE A 1 82 ? -13.840 -6.912 16.044 1.00 90.19 82 ILE A N 1
ATOM 677 C CA . ILE A 1 82 ? -14.579 -8.154 16.352 1.00 90.19 82 ILE A CA 1
ATOM 678 C C . ILE A 1 82 ? -15.732 -8.373 15.359 1.00 90.19 82 ILE A C 1
ATOM 680 O O . ILE A 1 82 ? -15.937 -9.486 14.871 1.00 90.19 82 ILE A O 1
ATOM 684 N N . ILE A 1 83 ? -16.462 -7.305 15.032 1.00 91.81 83 ILE A N 1
ATOM 685 C CA . ILE A 1 83 ? -17.596 -7.346 14.103 1.00 91.81 83 ILE A CA 1
ATOM 686 C C . ILE A 1 83 ? -17.103 -7.523 12.663 1.00 91.81 83 ILE A C 1
ATOM 688 O O . ILE A 1 83 ? -17.509 -8.462 11.972 1.00 91.81 83 ILE A O 1
ATOM 692 N N . VAL A 1 84 ? -16.181 -6.654 12.236 1.00 89.38 84 VAL A N 1
ATOM 693 C CA . VAL A 1 84 ? -15.560 -6.687 10.903 1.00 89.38 84 VAL A CA 1
ATOM 694 C C . VAL A 1 84 ? -14.973 -8.064 10.617 1.00 89.38 84 VAL A C 1
ATOM 696 O O . VAL A 1 84 ? -15.224 -8.627 9.548 1.00 89.38 84 VAL A O 1
ATOM 699 N N . ASN A 1 85 ? -14.274 -8.640 11.603 1.00 86.44 85 ASN A N 1
ATOM 700 C CA . ASN A 1 85 ? -13.529 -9.871 11.415 1.00 86.44 85 ASN A CA 1
ATOM 701 C C . ASN A 1 85 ? -14.427 -11.058 11.052 1.00 86.44 85 ASN A C 1
ATOM 703 O O . ASN A 1 85 ? -14.029 -11.970 10.326 1.00 86.44 85 ASN A O 1
ATOM 707 N N . ARG A 1 86 ? -15.671 -11.048 11.537 1.00 86.75 86 ARG A N 1
ATOM 708 C CA . ARG A 1 86 ? -16.658 -12.062 11.178 1.00 86.75 86 ARG A CA 1
ATOM 709 C C . ARG A 1 86 ? -17.299 -11.780 9.830 1.00 86.75 86 ARG A C 1
ATOM 711 O O . ARG A 1 86 ? -17.430 -12.695 9.019 1.00 86.75 86 ARG A O 1
ATOM 718 N N . TRP A 1 87 ? -17.756 -10.550 9.614 1.00 89.81 87 TRP A N 1
ATOM 719 C CA . TRP A 1 87 ? -18.563 -10.210 8.443 1.00 89.81 87 TRP A CA 1
ATOM 720 C C . TRP A 1 87 ? -17.778 -10.300 7.143 1.00 89.81 87 TRP A C 1
ATOM 722 O O . TRP A 1 87 ? -18.308 -10.762 6.142 1.00 89.81 87 TRP A O 1
ATOM 732 N N . GLN A 1 88 ? -16.490 -9.984 7.163 1.00 82.31 88 GLN A N 1
ATOM 733 C CA . GLN A 1 88 ? -15.625 -10.106 5.990 1.00 82.31 88 GLN A CA 1
ATOM 734 C C . GLN A 1 88 ? -15.495 -11.542 5.444 1.00 82.31 88 GLN A C 1
ATOM 736 O O . GLN A 1 88 ? -15.297 -11.714 4.241 1.00 82.31 88 GLN A O 1
ATOM 741 N N . ILE A 1 89 ? -15.620 -12.565 6.306 1.00 80.81 89 ILE A N 1
ATOM 742 C CA . ILE A 1 89 ? -15.527 -13.986 5.921 1.00 80.81 89 ILE A CA 1
ATOM 743 C C . ILE A 1 89 ? -16.722 -14.364 5.037 1.00 80.81 89 ILE A C 1
ATOM 745 O O . ILE A 1 89 ? -16.633 -15.247 4.187 1.00 80.81 89 ILE A O 1
ATOM 749 N N . GLN A 1 90 ? -17.854 -13.688 5.224 1.00 82.44 90 GLN A N 1
ATOM 750 C CA . GLN A 1 90 ? -19.112 -14.002 4.569 1.00 82.44 90 GLN A CA 1
ATOM 751 C C . GLN A 1 90 ? -19.439 -12.911 3.553 1.00 82.44 90 GLN A C 1
ATOM 753 O O . GLN A 1 90 ? -19.776 -11.792 3.912 1.00 82.44 90 GLN A O 1
ATOM 758 N N . VAL A 1 91 ? -19.369 -13.238 2.259 1.00 79.31 91 VAL A N 1
ATOM 759 C CA . VAL A 1 91 ? -19.529 -12.260 1.162 1.00 79.31 91 VAL A CA 1
ATOM 760 C C . VAL A 1 91 ? -20.803 -11.413 1.297 1.00 79.31 91 VAL A C 1
ATOM 762 O O . VAL A 1 91 ? -20.761 -10.210 1.068 1.00 79.31 91 VAL A O 1
ATOM 765 N N . HIS A 1 92 ? -21.908 -12.019 1.733 1.00 83.94 92 HIS A N 1
ATOM 766 C CA . HIS A 1 92 ? -23.204 -11.360 1.915 1.00 83.94 92 HIS A CA 1
ATOM 767 C C . HIS A 1 92 ? -23.270 -10.415 3.127 1.00 83.94 92 HIS A C 1
ATOM 769 O O . HIS A 1 92 ? -24.211 -9.638 3.204 1.00 83.94 92 HIS A O 1
ATOM 775 N N . HIS A 1 93 ? -22.295 -10.470 4.040 1.00 87.44 93 HIS A N 1
ATOM 776 C CA . HIS A 1 93 ? -22.194 -9.596 5.216 1.00 87.44 93 HIS A CA 1
ATOM 777 C C . HIS A 1 93 ? -21.185 -8.451 5.043 1.00 87.44 93 HIS A C 1
ATOM 779 O O . HIS A 1 93 ? -21.053 -7.577 5.901 1.00 87.44 93 HIS A O 1
ATOM 785 N N . LYS A 1 94 ? -20.431 -8.447 3.938 1.00 85.56 94 LYS A N 1
ATOM 786 C CA . LYS A 1 94 ? -19.476 -7.380 3.621 1.00 85.56 94 LYS A CA 1
ATOM 787 C C . LYS A 1 94 ? -20.126 -5.989 3.523 1.00 85.56 94 LYS A C 1
ATOM 789 O O . LYS A 1 94 ? -19.519 -5.052 4.043 1.00 85.56 94 LYS A O 1
ATOM 794 N N . PRO A 1 95 ? -21.324 -5.813 2.923 1.00 87.88 95 PRO A N 1
ATOM 795 C CA . PRO A 1 95 ? -21.977 -4.503 2.870 1.00 87.88 95 PRO A CA 1
ATOM 796 C C . PRO A 1 95 ? -22.230 -3.885 4.253 1.00 87.88 95 PRO A C 1
ATOM 798 O O . PRO A 1 95 ? -22.209 -2.669 4.406 1.00 87.88 95 PRO A O 1
ATOM 801 N N . GLU A 1 96 ? -22.427 -4.695 5.290 1.00 90.19 96 GLU A N 1
ATOM 802 C CA . GLU A 1 96 ? -22.714 -4.221 6.643 1.00 90.19 96 GLU A CA 1
ATOM 803 C C . GLU A 1 96 ? -21.493 -3.635 7.351 1.00 90.19 96 GLU A C 1
ATOM 805 O O . GLU A 1 96 ? -21.648 -2.822 8.261 1.00 90.19 96 GLU A O 1
ATOM 810 N N . ILE A 1 97 ? -20.279 -3.948 6.886 1.00 90.06 97 ILE A N 1
ATOM 811 C CA . ILE A 1 97 ? -19.061 -3.258 7.332 1.00 90.06 97 ILE A CA 1
ATOM 812 C C . ILE A 1 97 ? -19.112 -1.778 6.926 1.00 90.06 97 ILE A C 1
ATOM 814 O O . ILE A 1 97 ? -18.700 -0.910 7.694 1.00 90.06 97 ILE A O 1
ATOM 818 N N . ILE A 1 98 ? -19.670 -1.477 5.751 1.00 88.81 98 ILE A N 1
ATOM 819 C CA . ILE A 1 98 ? -19.855 -0.100 5.277 1.00 88.81 98 ILE A CA 1
ATOM 820 C C . ILE A 1 98 ? -20.891 0.612 6.157 1.00 88.81 98 ILE A C 1
ATOM 822 O O . ILE A 1 98 ? -20.651 1.727 6.613 1.00 88.81 98 ILE A O 1
ATOM 826 N N . GLU A 1 99 ? -22.007 -0.053 6.471 1.00 89.75 99 GLU A N 1
ATOM 827 C CA . GLU A 1 99 ? -23.039 0.495 7.364 1.00 89.75 99 GLU A CA 1
ATOM 828 C C . GLU A 1 99 ? -22.510 0.767 8.779 1.00 89.75 99 GLU A C 1
ATOM 830 O O . GLU A 1 99 ? -22.887 1.766 9.388 1.00 89.75 99 GLU A O 1
ATOM 835 N N . LEU A 1 100 ? -21.607 -0.075 9.298 1.00 92.38 100 LEU A N 1
ATOM 836 C CA . LEU A 1 100 ? -20.933 0.176 10.574 1.00 92.38 100 LEU A CA 1
ATOM 837 C C . LEU A 1 100 ? -20.144 1.491 10.533 1.00 92.38 100 LEU A C 1
ATOM 839 O O . LEU A 1 100 ? -20.245 2.290 11.461 1.00 92.38 100 LEU A O 1
ATOM 843 N N . VAL A 1 101 ? -19.390 1.742 9.460 1.00 91.25 101 VAL A N 1
ATOM 844 C CA . VAL A 1 101 ? -18.631 2.993 9.302 1.00 91.25 101 VAL A CA 1
ATOM 845 C C . VAL A 1 101 ? -19.565 4.194 9.183 1.00 91.25 101 VAL A C 1
ATOM 847 O O . VAL A 1 101 ? -19.391 5.168 9.913 1.00 91.25 101 VAL A O 1
ATOM 850 N N . LEU A 1 102 ? -20.605 4.106 8.351 1.00 88.44 102 LEU A N 1
ATOM 851 C CA . LEU A 1 102 ? -21.604 5.171 8.208 1.00 88.44 102 LEU A CA 1
ATOM 852 C C . LEU A 1 102 ? -22.331 5.468 9.528 1.00 88.44 102 LEU A C 1
ATOM 854 O O . LEU A 1 102 ? -22.643 6.622 9.826 1.00 88.44 102 LEU A O 1
ATOM 858 N N . LEU A 1 103 ? -22.598 4.440 10.338 1.00 90.12 103 LEU A N 1
ATOM 859 C CA . LEU A 1 103 ? -23.194 4.589 11.665 1.00 90.12 103 LEU A CA 1
ATOM 860 C C . LEU A 1 103 ? -22.292 5.412 12.602 1.00 90.12 103 LEU A C 1
ATOM 862 O O . LEU A 1 103 ? -22.805 6.220 13.378 1.00 90.12 103 LEU A O 1
ATOM 866 N N . LEU A 1 104 ? -20.970 5.233 12.521 1.00 90.06 104 LEU A N 1
ATOM 867 C CA . LEU A 1 104 ? -19.994 6.009 13.293 1.00 90.06 104 LEU A CA 1
ATOM 868 C C . LEU A 1 104 ? -19.904 7.462 12.807 1.00 90.06 104 LEU A C 1
ATOM 870 O O . LEU A 1 104 ? -19.921 8.380 13.627 1.00 90.06 104 LEU A O 1
ATOM 874 N N . GLU A 1 105 ? -19.878 7.692 11.492 1.00 85.25 105 GLU A N 1
ATOM 875 C CA . GLU A 1 105 ? -19.861 9.049 10.915 1.00 85.25 105 GLU A CA 1
ATOM 876 C C . GLU A 1 105 ? -21.100 9.859 11.310 1.00 85.25 105 GLU A C 1
ATOM 878 O O . GLU A 1 105 ? -21.012 11.050 11.602 1.00 85.25 105 GLU A O 1
ATOM 883 N N . ARG A 1 106 ? -22.258 9.194 11.396 1.00 84.19 106 ARG A N 1
ATOM 884 C CA . ARG A 1 106 ? -23.540 9.782 11.817 1.00 84.19 106 ARG A CA 1
ATOM 885 C C . ARG A 1 106 ? -23.719 9.819 13.339 1.00 84.19 106 ARG A C 1
ATOM 887 O O . ARG A 1 106 ? -24.849 9.934 13.821 1.00 84.19 106 ARG A O 1
ATOM 894 N N . SER A 1 107 ? -22.635 9.687 14.103 1.00 78.19 107 SER A N 1
ATOM 895 C CA . SER A 1 107 ? -22.695 9.685 15.565 1.00 78.19 107 SER A CA 1
ATOM 896 C C . SER A 1 107 ? -23.364 10.951 16.118 1.00 78.19 107 SER A C 1
ATOM 898 O O . SER A 1 107 ? -23.246 12.061 15.596 1.00 78.19 107 SER A O 1
ATOM 900 N N . LEU A 1 108 ? -24.136 10.768 17.190 1.00 73.69 108 LEU A N 1
ATOM 901 C CA . LEU A 1 108 ? -24.944 11.835 17.772 1.00 73.69 108 LEU A CA 1
ATOM 902 C C . LEU A 1 108 ? -24.075 12.829 18.558 1.00 73.69 108 LEU A C 1
ATOM 904 O O . LEU A 1 108 ? -23.148 12.415 19.258 1.00 73.69 108 LEU A O 1
ATOM 908 N N . PRO A 1 109 ? -24.418 14.133 18.560 1.00 73.94 109 PRO A N 1
ATOM 909 C CA . PRO A 1 109 ? -23.662 15.119 19.318 1.00 73.94 109 PRO A CA 1
ATOM 910 C C . PRO A 1 109 ? -23.704 14.808 20.829 1.00 73.94 109 PRO A C 1
ATOM 912 O O . PRO A 1 109 ? -24.740 14.357 21.342 1.00 73.94 109 PRO A O 1
ATOM 915 N N . PRO A 1 110 ? -22.626 15.108 21.581 1.00 68.56 110 PRO A N 1
ATOM 916 C CA . PRO A 1 110 ? -22.580 14.880 23.029 1.00 68.56 110 PRO A CA 1
ATOM 917 C C . PRO A 1 110 ? -23.685 15.625 23.799 1.00 68.56 110 PRO A C 1
ATOM 919 O O . PRO A 1 110 ? -24.176 15.149 24.821 1.00 68.56 110 PRO A O 1
ATOM 922 N N . GLY A 1 111 ? -24.106 16.792 23.296 1.00 64.56 111 GLY A N 1
ATOM 923 C CA . GLY A 1 111 ? -25.030 17.701 23.983 1.00 64.56 111 GLY A CA 1
ATOM 924 C C . GLY A 1 111 ? -26.481 17.224 24.110 1.00 64.56 111 GLY A C 1
ATOM 925 O O . GLY A 1 111 ? -27.213 17.785 24.916 1.00 64.56 111 GLY A O 1
ATOM 926 N N . SER A 1 112 ? -26.915 16.200 23.367 1.00 66.06 112 SER A N 1
ATOM 927 C CA . SER A 1 112 ? -28.327 15.773 23.352 1.00 66.06 112 SER A CA 1
ATOM 928 C C . SER A 1 112 ? -28.700 14.722 24.407 1.00 66.06 112 SER A C 1
ATOM 930 O O . SER A 1 112 ? -29.825 14.226 24.388 1.00 66.06 112 SER A O 1
ATOM 932 N N . VAL A 1 113 ? -27.800 14.380 25.343 1.00 70.00 113 VAL A N 1
ATOM 933 C CA . VAL A 1 113 ? -28.081 13.415 26.428 1.00 70.00 113 VAL A CA 1
ATOM 934 C C . VAL A 1 113 ? -28.008 14.051 27.807 1.00 70.00 113 VAL A C 1
ATOM 936 O O . VAL A 1 113 ? -27.103 14.832 28.116 1.00 70.00 113 VAL A O 1
ATOM 939 N N . VAL A 1 114 ? -28.945 13.646 28.666 1.00 67.56 114 VAL A N 1
ATOM 940 C CA . VAL A 1 114 ? -29.036 14.084 30.065 1.00 67.56 114 VAL A CA 1
ATOM 941 C C . VAL A 1 114 ? -27.957 13.421 30.935 1.00 67.56 114 VAL A C 1
ATOM 943 O O . VAL A 1 114 ? -27.326 14.102 31.742 1.00 67.56 114 VAL A O 1
ATOM 946 N N . SER A 1 115 ? -27.696 12.121 30.745 1.00 83.12 115 SER A N 1
ATOM 947 C CA . SER A 1 115 ? -26.706 11.364 31.529 1.00 83.12 115 SER A CA 1
ATOM 948 C C . SER A 1 115 ? -25.270 11.839 31.277 1.00 83.12 115 SER A C 1
ATOM 950 O O . SER A 1 115 ? -24.831 11.970 30.131 1.00 83.12 115 SER A O 1
ATOM 952 N N . ARG A 1 116 ? -24.517 12.055 32.366 1.00 85.12 116 ARG A N 1
ATOM 953 C CA . ARG A 1 116 ? -23.099 12.446 32.330 1.00 85.12 116 ARG A CA 1
ATOM 954 C C . ARG A 1 116 ? -22.232 11.381 31.656 1.00 85.12 116 ARG A C 1
ATOM 956 O O . ARG A 1 116 ? -21.392 11.740 30.836 1.00 85.12 116 ARG A O 1
ATOM 963 N N . ASN A 1 117 ? -22.460 10.105 31.970 1.00 87.12 117 ASN A N 1
ATOM 964 C CA . ASN A 1 117 ? -21.700 8.994 31.399 1.00 87.12 117 ASN A CA 1
ATOM 965 C C . ASN A 1 117 ? -21.942 8.889 29.881 1.00 87.12 117 ASN A C 1
ATOM 967 O O . ASN A 1 117 ? -20.997 8.923 29.101 1.00 87.12 117 ASN A O 1
ATOM 971 N N . ALA A 1 118 ? -23.206 8.936 29.445 1.00 86.94 118 ALA A N 1
ATOM 972 C CA . ALA A 1 118 ? -23.558 8.913 28.023 1.00 86.94 118 ALA A CA 1
ATOM 973 C C . ALA A 1 118 ? -22.966 10.100 27.238 1.00 86.94 118 ALA A C 1
ATOM 975 O O . ALA A 1 118 ? -22.535 9.944 26.095 1.00 86.94 118 ALA A O 1
ATOM 976 N N . ARG A 1 119 ? -22.901 11.290 27.852 1.00 89.19 119 ARG A N 1
ATOM 977 C CA . ARG A 1 119 ? -22.226 12.456 27.262 1.00 89.19 119 ARG A CA 1
ATOM 978 C C . ARG A 1 119 ? -20.723 12.224 27.107 1.00 89.19 119 ARG A C 1
ATOM 980 O O . ARG A 1 119 ? -20.179 12.565 26.061 1.00 89.19 119 ARG A O 1
ATOM 987 N N . LYS A 1 120 ? -20.072 11.644 28.122 1.00 91.25 120 LYS A N 1
ATOM 988 C CA . LYS A 1 120 ? -18.644 11.295 28.080 1.00 91.25 120 LYS A CA 1
ATOM 989 C C . LYS A 1 120 ? -18.368 10.248 26.998 1.00 91.25 120 LYS A C 1
ATOM 991 O O . LYS A 1 120 ? -17.484 10.464 26.183 1.00 91.25 120 LYS A O 1
ATOM 996 N N . LEU A 1 121 ? -19.176 9.191 26.910 1.00 92.31 121 LEU A N 1
ATOM 997 C CA . LEU A 1 121 ? -19.067 8.171 25.861 1.00 92.31 121 LEU A CA 1
ATOM 998 C C . LEU A 1 121 ? -19.185 8.771 24.452 1.00 92.31 121 LEU A C 1
ATOM 1000 O O . LEU A 1 121 ? -18.345 8.507 23.597 1.00 92.31 121 LEU A O 1
ATOM 1004 N N . ARG A 1 122 ? -20.175 9.639 24.210 1.00 90.94 122 ARG A N 1
ATOM 1005 C CA . ARG A 1 122 ? -20.304 10.322 22.911 1.00 90.94 122 ARG A CA 1
ATOM 1006 C C . ARG A 1 122 ? -19.128 11.240 22.596 1.00 90.94 122 ARG A C 1
ATOM 1008 O O . ARG A 1 122 ? -18.763 11.359 21.432 1.00 90.94 122 ARG A O 1
ATOM 1015 N N . GLN A 1 123 ? -18.538 11.877 23.607 1.00 91.75 123 GLN A N 1
ATOM 1016 C CA . GLN A 1 123 ? -17.316 12.657 23.424 1.00 91.75 123 GLN A CA 1
ATOM 1017 C C . GLN A 1 123 ? -16.143 11.749 23.025 1.00 91.75 123 GLN A C 1
ATOM 1019 O O . GLN A 1 123 ? -15.501 12.022 22.021 1.00 91.75 123 GLN A O 1
ATOM 1024 N N . LEU A 1 124 ? -15.951 10.620 23.712 1.00 93.88 124 LEU A N 1
ATOM 1025 C CA . LEU A 1 124 ? -14.907 9.646 23.376 1.00 93.88 124 LEU A CA 1
ATOM 1026 C C . LEU A 1 124 ? -15.070 9.068 21.958 1.00 93.88 124 LEU A C 1
ATOM 1028 O O . LEU A 1 124 ? -14.082 8.890 21.251 1.00 93.88 124 LEU A O 1
ATOM 1032 N N . ILE A 1 125 ? -16.304 8.818 21.505 1.00 93.19 125 ILE A N 1
ATOM 1033 C CA . ILE A 1 125 ? -16.583 8.380 20.123 1.00 93.19 125 ILE A CA 1
ATOM 1034 C C . ILE A 1 125 ? -16.283 9.494 19.117 1.00 93.19 125 ILE A C 1
ATOM 1036 O O . ILE A 1 125 ? -15.703 9.235 18.063 1.00 93.19 125 ILE A O 1
ATOM 1040 N N . LYS A 1 126 ? -16.639 10.741 19.440 1.00 91.38 126 LYS A N 1
ATOM 1041 C CA . LYS A 1 126 ? -16.299 11.896 18.604 1.00 91.38 126 LYS A CA 1
ATOM 1042 C C . LYS A 1 126 ? -14.783 12.043 18.454 1.00 91.38 126 LYS A C 1
ATOM 1044 O O . LYS A 1 126 ? -14.306 12.281 17.348 1.00 91.38 126 LYS A O 1
ATOM 1049 N N . ASP A 1 127 ? -14.041 11.865 19.541 1.00 92.19 127 ASP A N 1
ATOM 1050 C CA . ASP A 1 127 ? -12.581 11.924 19.532 1.00 92.19 127 ASP A CA 1
ATOM 1051 C C . ASP A 1 127 ? -11.995 10.737 18.752 1.00 92.19 127 ASP A C 1
ATOM 1053 O O . ASP A 1 127 ? -11.115 10.934 17.914 1.00 92.19 127 ASP A O 1
ATOM 1057 N N . PHE A 1 128 ? -12.557 9.531 18.908 1.00 92.88 128 PHE A N 1
ATOM 1058 C CA . PHE A 1 128 ? -12.188 8.340 18.133 1.00 92.88 128 PHE A CA 1
ATOM 1059 C C . PHE A 1 128 ? -12.274 8.552 16.614 1.00 92.88 128 PHE A C 1
ATOM 1061 O O . PHE A 1 128 ? -11.363 8.142 15.897 1.00 92.88 128 PHE A O 1
ATOM 1068 N N . ILE A 1 129 ? -13.312 9.226 16.111 1.00 91.19 129 ILE A N 1
ATOM 1069 C CA . ILE A 1 129 ? -13.489 9.494 14.669 1.00 91.19 129 ILE A CA 1
ATOM 1070 C C . ILE A 1 129 ? -12.336 10.335 14.091 1.00 91.19 129 ILE A C 1
ATOM 1072 O O . ILE A 1 129 ? -12.051 10.265 12.900 1.00 91.19 129 ILE A O 1
ATOM 1076 N N . THR A 1 130 ? -11.622 11.094 14.924 1.00 90.12 130 THR A N 1
ATOM 1077 C CA . THR A 1 130 ? -10.445 11.872 14.497 1.00 90.12 130 THR A CA 1
ATOM 1078 C C . THR A 1 130 ? -9.136 11.077 14.521 1.00 90.12 130 THR A C 1
ATOM 1080 O O . THR A 1 130 ? -8.098 11.580 14.093 1.00 90.12 130 THR A O 1
ATOM 1083 N N . THR A 1 131 ? -9.158 9.839 15.023 1.00 90.75 131 THR A N 1
ATOM 1084 C CA . THR A 1 131 ? -7.956 9.013 15.198 1.00 90.75 131 THR A CA 1
ATOM 1085 C C . THR A 1 131 ? -7.570 8.245 13.935 1.00 90.75 131 THR A C 1
ATOM 1087 O O . THR A 1 131 ? -8.389 7.973 13.055 1.00 90.75 131 THR A O 1
ATOM 1090 N N . GLU A 1 132 ? -6.309 7.800 13.881 1.00 86.94 132 GLU A N 1
ATOM 1091 C CA . GLU A 1 132 ? -5.812 6.943 12.799 1.00 86.94 132 GLU A CA 1
ATOM 1092 C C . GLU A 1 132 ? -6.566 5.599 12.716 1.00 86.94 132 GLU A C 1
ATOM 1094 O O . GLU A 1 132 ? -6.706 5.046 11.625 1.00 86.94 132 GLU A O 1
ATOM 1099 N N . TYR A 1 133 ? -7.103 5.094 13.835 1.00 89.31 133 TYR A N 1
ATOM 1100 C CA . TYR A 1 133 ? -7.914 3.873 13.863 1.00 89.31 133 TYR A CA 1
ATOM 1101 C C . TYR A 1 133 ? -9.161 3.997 12.982 1.00 89.31 133 TYR A C 1
ATOM 1103 O O . TYR A 1 133 ? -9.419 3.133 12.143 1.00 89.31 133 TYR A O 1
ATOM 1111 N N . PHE A 1 134 ? -9.900 5.102 13.113 1.00 89.88 134 PHE A N 1
ATOM 1112 C CA . PHE A 1 134 ? -11.114 5.309 12.331 1.00 89.88 134 PHE A CA 1
ATOM 1113 C C . PHE A 1 134 ? -10.823 5.522 10.842 1.00 89.88 134 PHE A C 1
ATOM 1115 O O . PHE A 1 134 ? -11.490 4.923 10.001 1.00 89.88 134 PHE A O 1
ATOM 1122 N N . ILE A 1 135 ? -9.772 6.280 10.506 1.00 88.12 135 ILE A N 1
ATOM 1123 C CA . ILE A 1 135 ? -9.336 6.479 9.111 1.00 88.12 135 ILE A CA 1
ATOM 1124 C C . ILE A 1 135 ? -9.074 5.128 8.425 1.00 88.12 135 ILE A C 1
ATOM 1126 O O . ILE A 1 135 ? -9.448 4.908 7.273 1.00 88.12 135 ILE A O 1
ATOM 1130 N N . ARG A 1 136 ? -8.459 4.178 9.131 1.00 88.31 136 ARG A N 1
ATOM 1131 C CA . ARG A 1 136 ? -8.173 2.838 8.594 1.00 88.31 136 ARG A CA 1
ATOM 1132 C C . ARG A 1 136 ? -9.424 1.989 8.437 1.00 88.31 136 ARG A C 1
ATOM 1134 O O . ARG A 1 136 ? -9.543 1.270 7.446 1.00 88.31 136 ARG A O 1
ATOM 1141 N N . LEU A 1 137 ? -10.374 2.114 9.361 1.00 88.62 137 LEU A N 1
ATOM 1142 C CA . LEU A 1 137 ? -11.682 1.483 9.229 1.00 88.62 137 LEU A CA 1
ATOM 1143 C C . LEU A 1 137 ? -12.448 2.037 8.011 1.00 88.62 137 LEU A C 1
ATOM 1145 O O . LEU A 1 137 ? -13.019 1.260 7.248 1.00 88.62 137 LEU A O 1
ATOM 1149 N N . GLN A 1 138 ? -12.380 3.350 7.758 1.00 88.06 138 GLN A N 1
ATOM 1150 C CA . GLN A 1 138 ? -12.928 3.962 6.541 1.00 88.06 138 GLN A CA 1
ATOM 1151 C C . GLN A 1 138 ? -12.251 3.420 5.276 1.00 88.06 138 GLN A C 1
ATOM 1153 O O . GLN A 1 138 ? -12.935 3.059 4.319 1.00 88.06 138 GLN A O 1
ATOM 1158 N N . ARG A 1 139 ? -10.916 3.304 5.264 1.00 88.62 139 ARG A N 1
ATOM 1159 C CA . ARG A 1 139 ? -10.173 2.716 4.132 1.00 88.62 139 ARG A CA 1
ATOM 1160 C C . ARG A 1 139 ? -10.578 1.271 3.865 1.00 88.62 139 ARG A C 1
ATOM 1162 O O . ARG A 1 139 ? -10.736 0.900 2.705 1.00 88.62 139 ARG A O 1
ATOM 1169 N N . LEU A 1 140 ? -10.785 0.472 4.914 1.00 88.12 140 LEU A N 1
ATOM 1170 C CA . LEU A 1 140 ? -11.289 -0.893 4.780 1.00 88.12 140 LEU A CA 1
ATOM 1171 C C . LEU A 1 140 ? -12.696 -0.912 4.176 1.00 88.12 140 LEU A C 1
ATOM 1173 O O . LEU A 1 140 ? -12.963 -1.702 3.275 1.00 88.12 140 LEU A O 1
ATOM 1177 N N . ALA A 1 141 ? -13.588 -0.032 4.630 1.00 87.06 141 ALA A N 1
ATOM 1178 C CA . ALA A 1 141 ? -14.928 0.060 4.063 1.00 87.06 141 ALA A CA 1
ATOM 1179 C C . ALA A 1 141 ? -14.899 0.474 2.582 1.00 87.06 141 ALA A C 1
ATOM 1181 O O . ALA A 1 141 ? -15.604 -0.139 1.786 1.00 87.06 141 ALA A O 1
ATOM 1182 N N . ARG A 1 142 ? -14.029 1.415 2.177 1.00 85.44 142 ARG A N 1
ATOM 1183 C CA . ARG A 1 142 ? -13.819 1.759 0.753 1.00 85.44 142 ARG A CA 1
ATOM 1184 C C . ARG A 1 142 ? -13.263 0.591 -0.060 1.00 85.44 142 ARG A C 1
ATOM 1186 O O . ARG A 1 142 ? -13.716 0.353 -1.177 1.00 85.44 142 ARG A O 1
ATOM 1193 N N . LEU A 1 143 ? -12.300 -0.148 0.496 1.00 86.31 143 LEU A N 1
ATOM 1194 C CA . LEU A 1 143 ? -11.745 -1.355 -0.122 1.00 86.31 143 LEU A CA 1
ATOM 1195 C C . LEU A 1 143 ? -12.845 -2.390 -0.393 1.00 86.31 143 LEU A C 1
ATOM 1197 O O . LEU A 1 143 ? -12.907 -2.969 -1.476 1.00 86.31 143 LEU A O 1
ATOM 1201 N N . ILE A 1 144 ? -13.730 -2.593 0.584 1.00 83.88 144 ILE A N 1
ATOM 1202 C CA . ILE A 1 144 ? -14.854 -3.517 0.468 1.00 83.88 144 ILE A CA 1
ATOM 1203 C C . ILE A 1 144 ? -15.874 -3.004 -0.547 1.00 83.88 144 ILE A C 1
ATOM 1205 O O . ILE A 1 144 ? -16.210 -3.758 -1.455 1.00 83.88 144 ILE A O 1
ATOM 1209 N N . ASP A 1 145 ? -16.322 -1.751 -0.442 1.00 82.62 145 ASP A N 1
ATOM 1210 C CA . ASP A 1 145 ? -17.311 -1.149 -1.351 1.00 82.62 145 ASP A CA 1
ATOM 1211 C C . ASP A 1 145 ? -16.879 -1.251 -2.819 1.00 82.62 145 ASP A C 1
ATOM 1213 O O . ASP A 1 145 ? -17.643 -1.663 -3.693 1.00 82.62 145 ASP A O 1
ATOM 1217 N N . GLY A 1 146 ? -15.600 -0.980 -3.079 1.00 76.31 146 GLY A N 1
ATOM 1218 C CA . GLY A 1 146 ? -15.010 -1.123 -4.399 1.00 76.31 146 GLY A CA 1
ATOM 1219 C C . GLY A 1 146 ? -15.021 -2.561 -4.941 1.00 76.31 146 GLY A C 1
ATOM 1220 O O . GLY A 1 146 ? -15.265 -2.766 -6.132 1.00 76.31 146 GLY A O 1
ATOM 1221 N N . SER A 1 147 ? -14.844 -3.554 -4.062 1.00 74.56 147 SER A N 1
ATOM 1222 C CA . SER A 1 147 ? -14.875 -4.984 -4.407 1.00 74.56 147 SER A CA 1
ATOM 1223 C C . SER A 1 147 ? -16.282 -5.566 -4.599 1.00 74.56 147 SER A C 1
ATOM 1225 O O . SER A 1 147 ? -16.411 -6.689 -5.084 1.00 74.56 147 SER A O 1
ATOM 1227 N N . LEU A 1 148 ? -17.337 -4.844 -4.203 1.00 75.75 148 LEU A N 1
ATOM 1228 C CA . LEU A 1 148 ? -18.715 -5.304 -4.361 1.00 75.75 148 LEU A CA 1
ATOM 1229 C C . LEU A 1 148 ? -19.189 -5.135 -5.809 1.00 75.75 148 LEU A C 1
ATOM 1231 O O . LEU A 1 148 ? -18.937 -4.105 -6.448 1.00 75.75 148 LEU A O 1
ATOM 1235 N N . GLU A 1 149 ? -19.952 -6.122 -6.285 1.00 72.44 149 GLU A N 1
ATOM 1236 C CA . GLU A 1 149 ? -20.684 -6.041 -7.550 1.00 72.44 149 GLU A CA 1
ATOM 1237 C C . GLU A 1 149 ? -21.648 -4.843 -7.551 1.00 72.44 149 GLU A C 1
ATOM 1239 O O . GLU A 1 149 ? -22.214 -4.521 -6.500 1.00 72.44 149 GLU A O 1
ATOM 1244 N N . PRO A 1 150 ? -21.900 -4.195 -8.705 1.00 70.50 150 PRO A N 1
ATOM 1245 C CA . PRO A 1 150 ? -22.749 -3.003 -8.787 1.00 70.50 150 PRO A CA 1
ATOM 1246 C C . PRO A 1 150 ? -24.138 -3.171 -8.156 1.00 70.50 150 PRO A C 1
ATOM 1248 O O . PRO A 1 150 ? -24.670 -2.222 -7.592 1.00 70.50 150 PRO A O 1
ATOM 1251 N N . GLU A 1 151 ? -24.703 -4.378 -8.222 1.00 68.00 151 GLU A N 1
ATOM 1252 C CA . GLU A 1 151 ? -26.022 -4.733 -7.678 1.00 68.00 151 GLU A CA 1
ATOM 1253 C C . GLU A 1 151 ? -26.035 -4.841 -6.144 1.00 68.00 151 GLU A C 1
ATOM 1255 O O . GLU A 1 151 ? -27.066 -4.620 -5.511 1.00 68.00 151 GLU A O 1
ATOM 1260 N N . ALA A 1 152 ? -24.889 -5.165 -5.535 1.00 64.69 152 ALA A N 1
ATOM 1261 C CA . ALA A 1 152 ? -24.728 -5.284 -4.087 1.00 64.69 152 ALA A CA 1
ATOM 1262 C C . ALA A 1 152 ? -24.378 -3.943 -3.415 1.00 64.69 152 ALA A C 1
ATOM 1264 O O . ALA A 1 152 ? -24.449 -3.829 -2.187 1.00 64.69 152 ALA A O 1
ATOM 1265 N N . ARG A 1 153 ? -24.011 -2.922 -4.201 1.00 65.88 153 ARG A N 1
ATOM 1266 C CA . ARG A 1 153 ? -23.704 -1.577 -3.700 1.00 65.88 153 ARG A CA 1
ATOM 1267 C C . ARG A 1 153 ? -24.989 -0.877 -3.274 1.00 65.88 153 ARG A C 1
ATOM 1269 O O . ARG A 1 153 ? -25.893 -0.645 -4.076 1.00 65.88 153 ARG A O 1
ATOM 1276 N N . ARG A 1 154 ? -25.076 -0.511 -1.996 1.00 65.00 154 ARG A N 1
ATOM 1277 C CA . ARG A 1 154 ? -26.208 0.259 -1.463 1.00 65.00 154 ARG A CA 1
ATOM 1278 C C . ARG A 1 154 ? -26.065 1.736 -1.846 1.00 65.00 154 ARG A C 1
ATOM 1280 O O . ARG A 1 154 ? -24.964 2.250 -2.004 1.00 65.00 154 ARG A O 1
ATOM 1287 N N . SER A 1 155 ? -27.193 2.441 -1.974 1.00 50.41 155 SER A N 1
ATOM 1288 C CA . SER A 1 155 ? -27.237 3.848 -2.419 1.00 50.41 155 SER A CA 1
ATOM 1289 C C . SER A 1 155 ? -26.539 4.842 -1.474 1.00 50.41 155 SER A C 1
ATOM 1291 O O . SER A 1 155 ? -26.284 5.976 -1.876 1.00 50.41 155 SER A O 1
ATOM 1293 N N . HIS A 1 156 ? -26.248 4.453 -0.230 1.00 55.41 156 HIS A N 1
ATOM 1294 C CA . HIS A 1 156 ? -25.529 5.284 0.733 1.00 55.41 156 HIS A CA 1
ATOM 1295 C C . HIS A 1 156 ? -24.024 5.071 0.557 1.00 55.41 156 HIS A C 1
ATOM 1297 O O . HIS A 1 156 ? -23.427 4.234 1.227 1.00 55.41 156 HIS A O 1
ATOM 1303 N N . ARG A 1 157 ? -23.410 5.810 -0.370 1.00 55.56 157 ARG A N 1
ATOM 1304 C CA . ARG A 1 157 ? -21.946 5.876 -0.440 1.00 55.56 157 ARG A CA 1
ATOM 1305 C C . ARG A 1 157 ? -21.419 6.580 0.805 1.00 55.56 157 ARG A C 1
ATOM 1307 O O . ARG A 1 157 ? -22.061 7.505 1.303 1.00 55.56 157 ARG A O 1
ATOM 1314 N N . ILE A 1 158 ? -20.243 6.170 1.272 1.00 58.31 158 ILE A N 1
ATOM 1315 C CA . ILE A 1 158 ? -19.467 6.994 2.199 1.00 58.31 158 ILE A CA 1
ATOM 1316 C C . ILE A 1 158 ? -19.200 8.309 1.455 1.00 58.31 158 ILE A C 1
ATOM 1318 O O . ILE A 1 158 ? -18.623 8.282 0.366 1.00 58.31 158 ILE A O 1
ATOM 1322 N N . GLU A 1 159 ? -19.712 9.433 1.966 1.00 48.03 159 GLU A N 1
ATOM 1323 C CA . GLU A 1 159 ? -19.584 10.760 1.347 1.00 48.03 159 GLU A CA 1
ATOM 1324 C C . GLU A 1 159 ? -18.13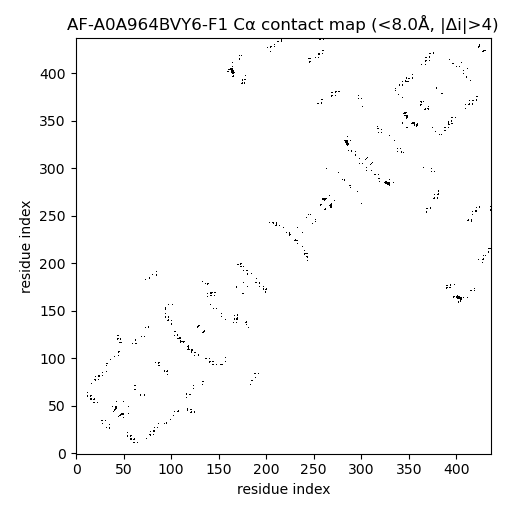3 11.250 1.468 1.00 48.03 159 GLU A C 1
ATOM 1326 O O . GLU A 1 159 ? -17.806 12.154 2.231 1.00 48.03 159 GLU A O 1
ATOM 1331 N N . ILE A 1 160 ? -17.226 10.634 0.719 1.00 48.44 160 ILE A N 1
ATOM 1332 C CA . ILE A 1 160 ? -15.905 11.183 0.441 1.00 48.44 160 ILE A CA 1
ATOM 1333 C C . ILE A 1 160 ? -15.912 11.651 -1.004 1.00 48.44 160 ILE A C 1
ATOM 1335 O O . ILE A 1 160 ? -16.532 11.029 -1.865 1.00 48.44 160 ILE A O 1
ATOM 1339 N N . VAL A 1 161 ? -15.292 12.815 -1.212 1.00 49.69 161 VAL A N 1
ATOM 1340 C CA . VAL A 1 161 ? -15.077 13.503 -2.490 1.00 49.69 161 VAL A CA 1
ATOM 1341 C C . VAL A 1 161 ? -15.072 12.499 -3.642 1.00 49.69 161 VAL A C 1
ATOM 1343 O O . VAL A 1 161 ? -14.102 11.770 -3.808 1.00 49.69 161 VAL A O 1
ATOM 1346 N N . SER A 1 162 ? -16.159 12.446 -4.417 1.00 56.66 162 SER A N 1
ATOM 1347 C CA . SER A 1 162 ? -16.267 11.523 -5.546 1.00 56.66 162 SER A CA 1
ATOM 1348 C C . SER A 1 162 ? -15.056 11.699 -6.468 1.00 56.66 162 SER A C 1
ATOM 1350 O O . SER A 1 162 ? -14.840 12.816 -6.947 1.00 56.66 162 SER A O 1
ATOM 1352 N N . ASN A 1 163 ? -14.317 10.615 -6.726 1.00 71.88 163 ASN A N 1
ATOM 1353 C CA . ASN A 1 163 ? -13.078 10.577 -7.521 1.00 71.88 163 ASN A CA 1
ATOM 1354 C C . ASN A 1 163 ? -11.856 11.137 -6.771 1.00 71.88 163 ASN A C 1
ATOM 1356 O O . ASN A 1 163 ? -11.120 11.996 -7.280 1.00 71.88 163 ASN A O 1
ATOM 1360 N N . SER A 1 164 ? -11.661 10.686 -5.532 1.00 87.00 164 SER A N 1
ATOM 1361 C CA . SER A 1 164 ? -10.465 10.968 -4.739 1.00 87.00 164 SER A CA 1
ATOM 1362 C C . SER A 1 164 ? -9.421 9.858 -4.871 1.00 87.00 164 SER A C 1
ATOM 1364 O O . SER A 1 164 ? -9.745 8.706 -5.144 1.00 87.00 164 SER A O 1
ATOM 1366 N N . VAL A 1 165 ? -8.149 10.169 -4.604 1.00 89.62 165 VAL A N 1
ATOM 1367 C CA . VAL A 1 165 ? -7.085 9.147 -4.555 1.00 89.62 165 VAL A CA 1
ATOM 1368 C C . VAL A 1 165 ? -7.423 8.046 -3.543 1.00 89.62 165 VAL A C 1
ATOM 1370 O O . VAL A 1 165 ? -7.117 6.878 -3.783 1.00 89.62 165 VAL A O 1
ATOM 1373 N N . GLY A 1 166 ? -8.097 8.393 -2.442 1.00 87.25 166 GLY A N 1
ATOM 1374 C CA . GLY A 1 166 ? -8.555 7.447 -1.427 1.00 87.25 166 GLY A CA 1
ATOM 1375 C C . GLY A 1 166 ? -9.477 6.346 -1.956 1.00 87.25 166 GLY A C 1
ATOM 1376 O O . GLY A 1 166 ? -9.435 5.230 -1.434 1.00 87.25 166 GLY A O 1
ATOM 1377 N N . ASP A 1 167 ? -10.250 6.618 -3.008 1.00 84.88 167 ASP A N 1
ATOM 1378 C CA . ASP A 1 167 ? -11.167 5.651 -3.631 1.00 84.88 167 ASP A CA 1
ATOM 1379 C C . ASP A 1 167 ? -10.416 4.579 -4.439 1.00 84.88 167 ASP A C 1
ATOM 1381 O O . ASP A 1 167 ? -10.928 3.484 -4.695 1.00 84.88 167 ASP A O 1
ATOM 1385 N N . LEU A 1 168 ? -9.157 4.856 -4.792 1.00 89.81 168 LEU A N 1
ATOM 1386 C CA . LEU A 1 168 ? -8.294 3.941 -5.530 1.00 89.81 168 LEU A CA 1
ATOM 1387 C C . LEU A 1 168 ? -7.581 2.922 -4.633 1.00 89.81 168 LEU A C 1
ATOM 1389 O O . LEU A 1 168 ? -6.877 2.067 -5.166 1.00 89.81 168 LEU A O 1
ATOM 1393 N N . ILE A 1 169 ? -7.760 2.949 -3.302 1.00 90.69 169 ILE A N 1
ATOM 1394 C CA . ILE A 1 169 ? -7.062 2.025 -2.383 1.00 90.69 169 ILE A CA 1
ATOM 1395 C C . ILE A 1 169 ? -7.232 0.558 -2.794 1.00 90.69 169 ILE A C 1
ATOM 1397 O O . ILE A 1 169 ? -6.282 -0.218 -2.751 1.00 90.69 169 ILE A O 1
ATOM 1401 N N . GLN A 1 170 ? -8.415 0.190 -3.287 1.00 89.06 170 GLN A N 1
ATOM 1402 C CA . GLN A 1 170 ? -8.718 -1.155 -3.778 1.00 89.06 170 GLN A CA 1
ATOM 1403 C C . GLN A 1 170 ? -7.831 -1.632 -4.930 1.00 89.06 170 GLN A C 1
ATOM 1405 O O . GLN A 1 170 ? -7.644 -2.834 -5.094 1.00 89.06 170 GLN A O 1
ATOM 1410 N N . ARG A 1 171 ? -7.272 -0.709 -5.716 1.00 90.62 171 ARG A N 1
ATOM 1411 C CA . ARG A 1 171 ? -6.440 -1.032 -6.876 1.00 90.62 171 ARG A CA 1
ATOM 1412 C C . ARG A 1 171 ? -5.010 -1.374 -6.486 1.00 90.62 171 ARG A C 1
ATOM 1414 O O . ARG A 1 171 ? -4.346 -2.055 -7.256 1.00 90.62 171 ARG A O 1
ATOM 1421 N N . TYR A 1 172 ? -4.551 -0.933 -5.313 1.00 93.94 172 TYR A N 1
ATOM 1422 C CA . TYR A 1 172 ? -3.144 -0.982 -4.913 1.00 93.94 172 TYR A CA 1
ATOM 1423 C C . TYR A 1 172 ? -2.906 -1.959 -3.745 1.00 93.94 172 TYR A C 1
ATOM 1425 O O . TYR A 1 172 ? -2.666 -1.515 -2.619 1.00 93.94 172 TYR A O 1
ATOM 1433 N N . PRO A 1 173 ? -2.938 -3.287 -3.988 1.00 92.94 173 PRO A N 1
ATOM 1434 C CA . PRO A 1 173 ? -2.756 -4.311 -2.959 1.00 92.94 173 PRO A CA 1
ATOM 1435 C C . PRO A 1 173 ? -1.436 -4.161 -2.203 1.00 92.94 173 PRO A C 1
ATOM 1437 O O . PRO A 1 173 ? -1.416 -4.305 -0.987 1.00 92.94 173 PRO A O 1
ATOM 1440 N N . TYR A 1 174 ? -0.358 -3.750 -2.878 1.00 92.44 174 TYR A N 1
ATOM 1441 C CA . TYR A 1 174 ? 0.945 -3.507 -2.248 1.00 92.44 174 TYR A CA 1
ATOM 1442 C C . TYR A 1 174 ? 0.933 -2.416 -1.161 1.00 92.44 174 TYR A C 1
ATOM 1444 O O . TYR A 1 174 ? 1.900 -2.282 -0.425 1.00 92.44 174 TYR A O 1
ATOM 1452 N N . LEU A 1 175 ? -0.135 -1.619 -1.035 1.00 94.69 175 LEU A N 1
ATOM 1453 C CA . LEU A 1 175 ? -0.262 -0.619 0.029 1.00 94.69 175 LEU A CA 1
ATOM 1454 C C . LEU A 1 175 ? -1.131 -1.084 1.204 1.00 94.69 175 LEU A C 1
ATOM 1456 O O . LEU A 1 175 ? -1.117 -0.429 2.246 1.00 94.69 175 LEU A O 1
ATOM 1460 N N . HIS A 1 176 ? -1.907 -2.166 1.063 1.00 92.88 176 HIS A N 1
ATOM 1461 C CA . HIS A 1 176 ? -2.992 -2.511 1.995 1.00 92.88 176 HIS A CA 1
ATOM 1462 C C . HIS A 1 176 ? -2.498 -2.728 3.419 1.00 92.88 176 HIS A C 1
ATOM 1464 O O . HIS A 1 176 ? -3.020 -2.084 4.329 1.00 92.88 176 HIS A O 1
ATOM 1470 N N . GLN A 1 177 ? -1.454 -3.534 3.621 1.00 91.56 177 GLN A N 1
ATOM 1471 C CA . GLN A 1 177 ? -0.864 -3.733 4.949 1.00 91.56 177 GLN A CA 1
ATOM 1472 C C . GLN A 1 177 ? -0.515 -2.402 5.634 1.00 91.56 177 GLN A C 1
ATOM 1474 O O . GLN A 1 177 ? -0.927 -2.156 6.767 1.00 91.56 177 GLN A O 1
ATOM 1479 N N . HIS A 1 178 ? 0.159 -1.488 4.936 1.00 91.69 178 HIS A N 1
ATOM 1480 C CA . HIS A 1 178 ? 0.592 -0.217 5.522 1.00 91.69 178 HIS A CA 1
ATOM 1481 C C . HIS A 1 178 ? -0.535 0.815 5.665 1.00 91.69 178 HIS A C 1
ATOM 1483 O O . HIS A 1 178 ? -0.502 1.646 6.576 1.00 91.69 178 HIS A O 1
ATOM 1489 N N . CYS A 1 179 ? -1.540 0.769 4.788 1.00 90.50 179 CYS A N 1
ATOM 1490 C CA . CYS A 1 179 ? -2.689 1.666 4.821 1.00 90.50 179 CYS A CA 1
ATOM 1491 C C . CYS A 1 179 ? -3.776 1.226 5.810 1.00 90.50 179 CYS A C 1
ATOM 1493 O O . CYS A 1 179 ? -4.558 2.088 6.214 1.00 90.50 179 CYS A O 1
ATOM 1495 N N . LEU A 1 180 ? -3.836 -0.060 6.186 1.00 88.25 180 LEU A N 1
ATOM 1496 C CA . LEU A 1 180 ? -4.907 -0.647 7.004 1.00 88.25 180 LEU A CA 1
ATOM 1497 C C . LEU A 1 180 ? -4.436 -1.110 8.394 1.00 88.25 180 LEU A C 1
ATOM 1499 O O . LEU A 1 180 ? -5.152 -0.866 9.360 1.00 88.25 180 LEU A O 1
ATOM 1503 N N . LEU A 1 181 ? -3.212 -1.638 8.563 1.00 87.12 181 LEU A N 1
ATOM 1504 C CA . LEU A 1 181 ? -2.719 -2.196 9.846 1.00 87.12 181 LEU A CA 1
ATOM 1505 C C . LEU A 1 181 ? -1.922 -1.224 10.743 1.00 87.12 181 LEU A C 1
ATOM 1507 O O . LEU A 1 181 ? -0.966 -0.583 10.294 1.00 87.12 181 LEU A O 1
ATOM 1511 N N . THR A 1 182 ? -2.326 -1.089 12.006 1.00 78.94 182 THR A N 1
ATOM 1512 C CA . THR A 1 182 ? -1.634 -0.316 13.064 1.00 78.94 182 THR A CA 1
ATOM 1513 C C . THR A 1 182 ? -0.836 -1.232 13.987 1.00 78.94 182 THR A C 1
ATOM 1515 O O . THR A 1 182 ? -1.089 -2.431 14.023 1.00 78.94 182 THR A O 1
ATOM 1518 N N . GLU A 1 183 ? 0.035 -0.663 14.827 1.00 69.25 183 GLU A N 1
ATOM 1519 C CA . GLU A 1 183 ? 0.668 -1.396 15.940 1.00 69.25 183 GLU A CA 1
ATOM 1520 C C . GLU A 1 183 ? -0.358 -2.019 16.908 1.00 69.25 183 GLU A C 1
ATOM 1522 O O . GLU A 1 183 ? -0.075 -3.032 17.535 1.00 69.25 183 GLU A O 1
ATOM 1527 N N . GLY A 1 184 ? -1.570 -1.457 16.997 1.00 67.00 184 GLY A N 1
ATOM 1528 C CA . GLY A 1 184 ? -2.675 -1.995 17.797 1.00 67.00 184 GLY A CA 1
ATOM 1529 C C . GLY A 1 184 ? -3.598 -2.972 17.057 1.00 67.00 184 GLY A C 1
ATOM 1530 O O . GLY A 1 184 ? -4.644 -3.336 17.593 1.00 67.00 184 GLY A O 1
ATOM 1531 N N . SER A 1 185 ? -3.281 -3.361 15.818 1.00 77.69 185 SER A N 1
ATOM 1532 C CA . SER A 1 185 ? -4.118 -4.279 15.037 1.00 77.69 185 SER A CA 1
ATOM 1533 C C . SER A 1 185 ? -3.966 -5.718 15.524 1.00 77.69 185 SER A C 1
ATOM 1535 O O . SER A 1 185 ? -2.846 -6.207 15.653 1.00 77.69 185 SER A O 1
ATOM 1537 N N . THR A 1 186 ? -5.090 -6.406 15.750 1.00 78.56 186 THR A N 1
ATOM 1538 C CA . THR A 1 186 ? -5.088 -7.807 16.203 1.00 78.56 186 THR A CA 1
ATOM 1539 C C . THR A 1 186 ? -4.572 -8.748 15.116 1.00 78.56 186 THR A C 1
ATOM 1541 O O . THR A 1 186 ? -4.688 -8.442 13.927 1.00 78.56 186 THR A O 1
ATOM 1544 N N . GLU A 1 187 ? -4.034 -9.904 15.509 1.00 82.00 187 GLU A N 1
ATOM 1545 C CA . GLU A 1 187 ? -3.524 -10.916 14.571 1.00 82.00 187 GLU A CA 1
ATOM 1546 C C . GLU A 1 187 ? -4.602 -11.373 13.577 1.00 82.00 187 GLU A C 1
ATOM 1548 O O . GLU A 1 187 ? -4.334 -11.509 12.385 1.00 82.00 187 GLU A O 1
ATOM 1553 N N . GLU A 1 188 ? -5.853 -11.519 14.020 1.00 77.44 188 GLU A N 1
ATOM 1554 C CA . GLU A 1 188 ? -6.957 -11.917 13.141 1.00 77.44 188 GLU A CA 1
ATOM 1555 C C . GLU A 1 188 ? -7.251 -10.849 12.080 1.00 77.44 188 GLU A C 1
ATOM 1557 O O . GLU A 1 188 ? -7.544 -11.165 10.923 1.00 77.44 188 GLU A O 1
ATOM 1562 N N . PHE A 1 189 ? -7.152 -9.567 12.450 1.00 79.06 189 PHE A N 1
ATOM 1563 C CA . PHE A 1 189 ? -7.326 -8.483 11.488 1.00 79.06 189 PHE A CA 1
ATOM 1564 C C . PHE A 1 189 ? -6.163 -8.432 10.488 1.00 79.06 189 PHE A C 1
ATOM 1566 O O . PHE A 1 189 ? -6.397 -8.250 9.292 1.00 79.06 189 PHE A O 1
ATOM 1573 N N . GLN A 1 190 ? -4.929 -8.663 10.949 1.00 85.31 190 GLN A N 1
ATOM 1574 C CA . GLN A 1 190 ? -3.747 -8.755 10.083 1.00 85.31 190 GLN A CA 1
ATOM 1575 C C . GLN A 1 190 ? -3.905 -9.862 9.031 1.00 85.31 190 GLN A C 1
ATOM 1577 O O . GLN A 1 190 ? -3.832 -9.573 7.836 1.00 85.31 190 GLN A O 1
ATOM 1582 N N . GLN A 1 191 ? -4.260 -11.081 9.454 1.00 83.75 191 GLN A N 1
ATOM 1583 C CA . GLN A 1 191 ? -4.510 -12.220 8.554 1.00 83.75 191 GLN A CA 1
ATOM 1584 C C . GLN A 1 191 ? -5.597 -11.928 7.518 1.00 83.75 191 GLN A C 1
ATOM 1586 O O . GLN A 1 191 ? -5.566 -12.408 6.380 1.00 83.75 191 GLN A O 1
ATOM 1591 N N . THR A 1 192 ? -6.583 -11.120 7.895 1.00 81.56 192 THR A N 1
ATOM 1592 C CA . THR A 1 192 ? -7.631 -10.742 6.957 1.00 81.56 192 THR A CA 1
ATOM 1593 C C . THR A 1 192 ? -7.114 -9.799 5.889 1.00 81.56 192 THR A C 1
ATOM 1595 O O . THR A 1 192 ? -7.350 -10.031 4.702 1.00 81.56 192 THR A O 1
ATOM 1598 N N . VAL A 1 193 ? -6.426 -8.732 6.295 1.00 86.50 193 VAL A N 1
ATOM 1599 C CA . VAL A 1 193 ? -5.855 -7.780 5.342 1.00 86.50 193 VAL A CA 1
ATOM 1600 C C . VAL A 1 193 ? -4.931 -8.512 4.369 1.00 86.50 193 VAL A C 1
ATOM 1602 O O . VAL A 1 193 ? -5.034 -8.286 3.167 1.00 86.50 193 VAL A O 1
ATOM 1605 N N . GLU A 1 194 ? -4.130 -9.461 4.856 1.00 88.06 194 GLU A N 1
ATOM 1606 C CA . GLU A 1 194 ? -3.296 -10.335 4.023 1.00 88.06 194 GLU A CA 1
ATOM 1607 C C . GLU A 1 194 ? -4.111 -11.162 3.023 1.00 88.06 194 GLU A C 1
ATOM 1609 O O . GLU A 1 194 ? -3.794 -11.182 1.834 1.00 88.06 194 GLU A O 1
ATOM 1614 N N . THR A 1 195 ? -5.198 -11.796 3.470 1.00 85.19 195 THR A N 1
ATOM 1615 C CA . THR A 1 195 ? -6.063 -12.611 2.601 1.00 85.19 195 THR A CA 1
ATOM 1616 C C . THR A 1 195 ? -6.713 -11.770 1.498 1.00 85.19 195 THR A C 1
ATOM 1618 O O . THR A 1 195 ? -6.748 -12.177 0.334 1.00 85.19 195 THR A O 1
ATOM 1621 N N . ILE A 1 196 ? -7.221 -10.580 1.842 1.00 84.00 196 ILE A N 1
ATOM 1622 C CA . ILE A 1 196 ? -7.832 -9.657 0.875 1.00 84.00 196 ILE A CA 1
ATOM 1623 C C . ILE A 1 196 ? -6.779 -9.169 -0.127 1.00 84.00 196 ILE A C 1
ATOM 1625 O O . ILE A 1 196 ? -7.017 -9.206 -1.337 1.00 84.00 196 ILE A O 1
ATOM 1629 N N . GLN A 1 197 ? -5.610 -8.760 0.369 1.00 90.06 197 GLN A N 1
ATOM 1630 C 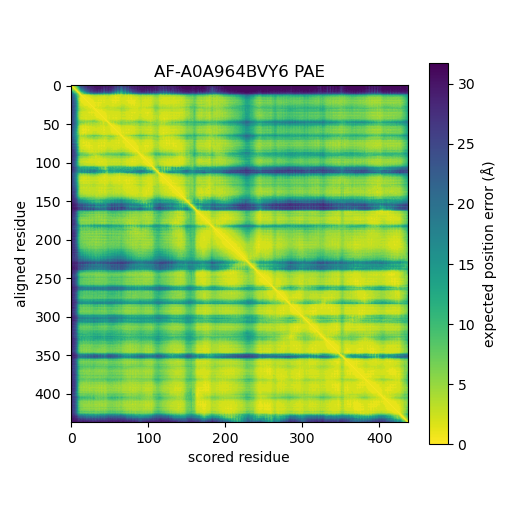CA . GLN A 1 197 ? -4.493 -8.296 -0.446 1.00 90.06 197 GLN A CA 1
ATOM 1631 C C . GLN A 1 197 ? -4.050 -9.369 -1.448 1.00 90.06 197 GLN A C 1
ATOM 1633 O O . GLN A 1 197 ? -3.954 -9.078 -2.641 1.00 90.06 197 GLN A O 1
ATOM 1638 N N . ALA A 1 198 ? -3.840 -10.608 -0.992 1.00 89.38 198 ALA A N 1
ATOM 1639 C CA . ALA A 1 198 ? -3.406 -11.719 -1.836 1.00 89.38 198 ALA A CA 1
ATOM 1640 C C . ALA A 1 198 ? -4.412 -12.023 -2.959 1.00 89.38 198 ALA A C 1
ATOM 1642 O O . ALA A 1 198 ? -4.018 -12.235 -4.110 1.00 89.38 198 ALA A O 1
ATOM 1643 N N . GLY A 1 199 ? -5.714 -11.987 -2.654 1.00 88.06 199 GLY A N 1
ATOM 1644 C CA . GLY A 1 199 ? -6.769 -12.184 -3.650 1.00 88.06 199 GLY A CA 1
ATOM 1645 C C . GLY A 1 199 ? -6.788 -11.091 -4.724 1.00 88.06 199 GLY A C 1
ATOM 1646 O O . GLY A 1 199 ? -6.850 -11.391 -5.918 1.00 88.06 199 GLY A O 1
ATOM 1647 N N . ILE A 1 200 ? -6.687 -9.821 -4.315 1.00 89.38 200 ILE A N 1
ATOM 1648 C CA . ILE A 1 200 ? -6.665 -8.675 -5.238 1.00 89.38 200 ILE A CA 1
ATOM 1649 C C . ILE A 1 200 ? -5.399 -8.693 -6.099 1.00 89.38 200 ILE A C 1
ATOM 1651 O O . ILE A 1 200 ? -5.487 -8.506 -7.314 1.00 89.38 200 ILE A O 1
ATOM 1655 N N . GLN A 1 201 ? -4.240 -8.956 -5.491 1.00 91.38 201 GLN A N 1
ATOM 1656 C CA . GLN A 1 201 ? -2.964 -9.054 -6.195 1.00 91.38 201 GLN A CA 1
ATOM 1657 C C . GLN A 1 201 ? -2.994 -10.169 -7.248 1.00 91.38 201 GLN A C 1
ATOM 1659 O O . GLN A 1 201 ? -2.698 -9.907 -8.411 1.00 91.38 201 GLN A O 1
ATOM 1664 N N . SER A 1 202 ? -3.444 -11.372 -6.880 1.00 90.38 202 SER A N 1
ATOM 1665 C CA . SER A 1 202 ? -3.515 -12.513 -7.805 1.00 90.38 202 SER A CA 1
ATOM 1666 C C . SER A 1 202 ? -4.420 -12.229 -9.008 1.00 90.38 202 SER A C 1
ATOM 1668 O O . SER A 1 202 ? -4.074 -12.536 -10.148 1.00 90.38 202 SER A O 1
ATOM 1670 N N . ASN A 1 203 ? -5.581 -11.602 -8.778 1.00 90.44 203 ASN A N 1
ATOM 1671 C CA . ASN A 1 203 ? -6.489 -11.225 -9.860 1.00 90.44 203 ASN A CA 1
ATOM 1672 C C . ASN A 1 203 ? -5.871 -10.157 -10.779 1.00 90.44 203 ASN A C 1
ATOM 1674 O O . ASN A 1 203 ? -5.981 -10.249 -12.002 1.00 90.44 203 ASN A O 1
ATOM 1678 N N . TYR A 1 204 ? -5.202 -9.152 -10.209 1.00 91.94 204 TYR A N 1
ATOM 1679 C CA . TYR A 1 204 ? -4.489 -8.141 -10.989 1.00 91.94 204 TYR A CA 1
ATOM 1680 C C . TYR A 1 204 ? -3.397 -8.768 -11.867 1.00 91.94 204 TYR A C 1
ATOM 1682 O O . TYR A 1 204 ? -3.365 -8.517 -13.072 1.00 91.94 204 TYR A O 1
ATOM 1690 N N . GLU A 1 205 ? -2.548 -9.621 -11.291 1.00 91.6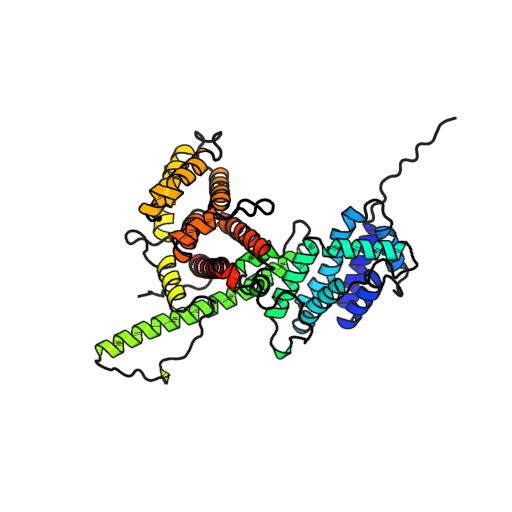9 205 GLU A N 1
ATOM 1691 C CA . GLU A 1 205 ? -1.445 -10.289 -11.992 1.00 91.69 205 GLU A CA 1
ATOM 1692 C C . GLU A 1 205 ? -1.948 -11.187 -13.128 1.00 91.69 205 GLU A C 1
ATOM 1694 O O . GLU A 1 205 ? -1.406 -11.153 -14.238 1.00 91.69 205 GLU A O 1
ATOM 1699 N N . LEU A 1 206 ? -3.042 -11.923 -12.899 1.00 90.50 206 LEU A N 1
ATOM 1700 C CA . LEU A 1 206 ? -3.703 -12.722 -13.931 1.00 90.50 206 LEU A CA 1
ATOM 1701 C C . LEU A 1 206 ? -4.195 -11.848 -15.093 1.00 90.50 206 LEU A C 1
ATOM 1703 O O . LEU A 1 206 ? -3.913 -12.152 -16.256 1.00 90.50 206 LEU A O 1
ATOM 1707 N N . ASN A 1 207 ? -4.903 -10.757 -14.795 1.00 91.75 207 ASN A N 1
ATOM 1708 C CA . ASN A 1 207 ? -5.422 -9.848 -15.818 1.00 91.75 207 ASN A CA 1
ATOM 1709 C C . ASN A 1 207 ? -4.286 -9.168 -16.599 1.00 91.75 207 ASN A C 1
ATOM 1711 O O . ASN A 1 207 ? -4.357 -9.048 -17.825 1.00 91.75 207 ASN A O 1
ATOM 1715 N N . LEU A 1 208 ? -3.204 -8.781 -15.915 1.00 92.12 208 LEU A N 1
ATOM 1716 C CA . LEU A 1 208 ? -2.011 -8.217 -16.543 1.00 92.12 208 LEU A CA 1
ATOM 1717 C C . LEU A 1 208 ? -1.346 -9.236 -17.477 1.00 92.12 208 LEU A C 1
ATOM 1719 O O . LEU A 1 208 ? -1.062 -8.913 -18.630 1.00 92.12 208 LEU A O 1
ATOM 1723 N N . SER A 1 209 ? -1.181 -10.485 -17.041 1.00 90.00 209 SER A N 1
ATOM 1724 C CA . SER A 1 209 ? -0.638 -11.567 -17.871 1.00 90.00 209 SER A CA 1
ATOM 1725 C C . SER A 1 209 ? -1.484 -11.846 -19.117 1.00 90.00 209 SER A C 1
ATOM 1727 O O . SER A 1 209 ? -0.949 -11.940 -20.231 1.00 90.00 209 SER A O 1
ATOM 1729 N N . GLN A 1 210 ? -2.812 -11.888 -18.975 1.00 89.81 210 GLN A N 1
ATOM 1730 C CA . GLN A 1 210 ? -3.729 -12.039 -20.108 1.00 89.81 210 GLN A CA 1
ATOM 1731 C C . GLN A 1 210 ? -3.599 -10.880 -21.102 1.00 89.81 210 GLN A C 1
ATOM 1733 O O . GLN A 1 210 ? -3.491 -11.111 -22.313 1.00 89.81 210 GLN A O 1
ATOM 1738 N N . TYR A 1 211 ? -3.553 -9.642 -20.602 1.00 90.94 211 TYR A N 1
ATOM 1739 C CA . TYR A 1 211 ? -3.383 -8.452 -21.429 1.00 90.94 211 TYR A CA 1
ATOM 1740 C C . TYR A 1 211 ? -2.052 -8.478 -22.191 1.00 90.94 211 TYR A C 1
ATOM 1742 O O . TYR A 1 211 ? -2.035 -8.326 -23.416 1.00 90.94 211 TYR A O 1
ATOM 1750 N N . ILE A 1 212 ? -0.936 -8.752 -21.514 1.00 88.12 212 ILE A N 1
ATOM 1751 C CA . ILE A 1 212 ? 0.394 -8.794 -22.137 1.00 88.12 212 ILE A CA 1
ATOM 1752 C C . ILE A 1 212 ? 0.480 -9.912 -23.187 1.00 88.12 212 ILE A C 1
ATOM 1754 O O . ILE A 1 212 ? 0.936 -9.680 -24.313 1.00 88.12 212 ILE A O 1
ATOM 1758 N N . THR A 1 213 ? -0.012 -11.112 -22.868 1.00 87.50 213 THR A N 1
ATOM 1759 C CA . THR A 1 213 ? -0.076 -12.245 -23.808 1.00 87.50 213 THR A CA 1
ATOM 1760 C C . THR A 1 213 ? -0.859 -11.858 -25.062 1.00 87.50 213 THR A C 1
ATOM 1762 O O . THR A 1 213 ? -0.429 -12.118 -26.195 1.00 87.50 213 THR A O 1
ATOM 1765 N N . HIS A 1 214 ? -1.993 -11.182 -24.878 1.00 87.62 214 HIS A N 1
ATOM 1766 C CA . HIS A 1 214 ? -2.794 -10.670 -25.975 1.00 87.62 214 HIS A CA 1
ATOM 1767 C C . HIS A 1 214 ? -2.021 -9.642 -26.824 1.00 87.62 214 HIS A C 1
ATOM 1769 O O . HIS A 1 214 ? -1.981 -9.781 -28.052 1.00 87.62 214 HIS A O 1
ATOM 1775 N N . ARG A 1 215 ? -1.325 -8.676 -26.209 1.00 85.62 215 ARG A N 1
ATOM 1776 C CA . ARG A 1 215 ? -0.493 -7.679 -26.915 1.00 85.62 215 ARG A CA 1
ATOM 1777 C C . ARG A 1 215 ? 0.601 -8.332 -27.760 1.00 85.62 215 ARG A C 1
ATOM 1779 O O . ARG A 1 215 ? 0.742 -8.006 -28.942 1.00 85.62 215 ARG A O 1
ATOM 1786 N N . VAL A 1 216 ? 1.327 -9.306 -27.210 1.00 84.19 216 VAL A N 1
ATOM 1787 C CA . VAL A 1 216 ? 2.370 -10.039 -27.950 1.00 84.19 216 VAL A CA 1
ATOM 1788 C C . VAL A 1 216 ? 1.777 -10.831 -29.113 1.00 84.19 216 VAL A C 1
ATOM 1790 O O . VAL A 1 216 ? 2.320 -10.811 -30.225 1.00 84.19 216 VAL A O 1
ATOM 1793 N N . ARG A 1 217 ? 0.635 -11.496 -28.905 1.00 85.31 217 ARG A N 1
ATOM 1794 C CA . ARG A 1 217 ? -0.077 -12.208 -29.974 1.00 85.31 217 ARG A CA 1
ATOM 1795 C C . ARG A 1 217 ? -0.479 -11.260 -31.101 1.00 85.31 217 ARG A C 1
ATOM 1797 O O . ARG A 1 217 ? -0.269 -11.598 -32.269 1.00 85.31 217 ARG A O 1
ATOM 1804 N N . LEU A 1 218 ? -1.011 -10.081 -30.775 1.00 85.06 218 LEU A N 1
ATOM 1805 C CA . LEU A 1 218 ? -1.356 -9.066 -31.769 1.00 85.06 218 LEU A CA 1
ATOM 1806 C C . LEU A 1 218 ? -0.127 -8.576 -32.535 1.00 85.06 218 LEU A C 1
ATOM 1808 O O . LEU A 1 218 ? -0.166 -8.543 -33.763 1.00 85.06 218 LEU A O 1
ATOM 1812 N N . ALA A 1 219 ? 0.981 -8.273 -31.855 1.00 84.31 219 ALA A N 1
ATOM 1813 C CA . ALA A 1 219 ? 2.219 -7.845 -32.507 1.00 84.31 219 ALA A CA 1
ATOM 1814 C C . ALA A 1 219 ? 2.742 -8.901 -33.502 1.00 84.31 219 ALA A C 1
ATOM 1816 O O . ALA A 1 219 ? 3.071 -8.583 -34.651 1.00 84.31 219 ALA A O 1
ATOM 1817 N N . ARG A 1 220 ? 2.738 -10.183 -33.104 1.00 85.75 220 ARG A N 1
ATOM 1818 C CA . ARG A 1 220 ? 3.106 -11.314 -33.977 1.00 85.75 220 ARG A CA 1
ATOM 1819 C C . ARG A 1 220 ? 2.160 -11.445 -35.173 1.00 85.75 220 ARG A C 1
ATOM 1821 O O . ARG A 1 220 ? 2.618 -11.659 -36.297 1.00 85.75 220 ARG A O 1
ATOM 1828 N N . LEU A 1 221 ? 0.855 -11.287 -34.955 1.00 87.12 221 LEU A N 1
ATOM 1829 C CA . LEU A 1 221 ? -0.155 -11.352 -36.011 1.00 87.12 221 LEU A CA 1
ATOM 1830 C C . LEU A 1 221 ? 0.021 -10.213 -37.023 1.00 87.12 221 LEU A C 1
ATOM 1832 O O . LEU A 1 221 ? 0.042 -10.468 -38.226 1.00 87.12 221 LEU A O 1
ATOM 1836 N N . VAL A 1 222 ? 0.227 -8.983 -36.547 1.00 86.56 222 VAL A N 1
ATOM 1837 C CA . VAL A 1 222 ? 0.508 -7.811 -37.388 1.00 86.56 222 VAL A CA 1
ATOM 1838 C C . VAL A 1 222 ? 1.766 -8.039 -38.223 1.00 86.56 222 VAL A C 1
ATOM 1840 O O . VAL A 1 222 ? 1.733 -7.822 -39.433 1.00 86.56 222 VAL A O 1
ATOM 1843 N N . LYS A 1 223 ? 2.854 -8.543 -37.622 1.00 86.69 223 LYS A N 1
ATOM 1844 C CA . LYS A 1 223 ? 4.093 -8.867 -38.348 1.00 86.69 223 LYS A CA 1
ATOM 1845 C C . LYS A 1 223 ? 3.857 -9.920 -39.437 1.00 86.69 223 LYS A C 1
ATOM 1847 O O . LYS A 1 223 ? 4.287 -9.726 -40.571 1.00 86.69 223 LYS A O 1
ATOM 1852 N N . LYS A 1 224 ? 3.123 -10.995 -39.124 1.00 87.75 224 LYS A N 1
ATOM 1853 C CA . LYS A 1 224 ? 2.783 -12.068 -40.075 1.00 87.75 224 LYS A CA 1
ATOM 1854 C C . LYS A 1 224 ? 1.946 -11.562 -41.252 1.00 87.75 224 LYS A C 1
ATOM 1856 O O . LYS A 1 224 ? 2.210 -11.931 -42.391 1.00 87.75 224 LYS A O 1
ATOM 1861 N N . TYR A 1 225 ? 0.944 -10.725 -40.995 1.00 88.12 225 TYR A N 1
ATOM 1862 C CA . TYR A 1 225 ? 0.077 -10.190 -42.049 1.00 88.12 225 TYR A CA 1
ATOM 1863 C C . TYR A 1 225 ? 0.792 -9.151 -42.916 1.00 88.12 225 TYR A C 1
ATOM 1865 O O . TYR A 1 225 ? 0.644 -9.196 -44.136 1.00 88.12 225 TYR A O 1
ATOM 1873 N N . LYS A 1 226 ? 1.632 -8.295 -42.314 1.00 86.81 226 LYS A N 1
ATOM 1874 C CA . LYS A 1 226 ? 2.523 -7.391 -43.058 1.00 86.81 226 LYS A CA 1
ATOM 1875 C C . LYS A 1 226 ? 3.467 -8.167 -43.978 1.00 86.81 226 LYS A C 1
ATOM 1877 O O . LYS A 1 226 ? 3.549 -7.838 -45.152 1.00 86.81 226 LYS A O 1
ATOM 1882 N N . ALA A 1 227 ? 4.103 -9.232 -43.483 1.00 88.75 227 ALA A N 1
ATOM 1883 C CA . ALA A 1 227 ? 4.973 -10.088 -44.297 1.00 88.75 227 ALA A CA 1
ATOM 1884 C C . ALA A 1 227 ? 4.227 -10.785 -45.452 1.00 88.75 227 ALA A C 1
ATOM 1886 O O . ALA A 1 227 ? 4.815 -11.070 -46.488 1.00 88.75 227 ALA A O 1
ATOM 1887 N N . ALA A 1 228 ? 2.925 -11.033 -45.293 1.00 88.00 228 ALA A N 1
ATOM 1888 C CA . ALA A 1 228 ? 2.065 -11.606 -46.325 1.00 88.00 228 ALA A CA 1
ATOM 1889 C C . ALA A 1 228 ? 1.413 -10.555 -47.251 1.00 88.00 228 ALA A C 1
ATOM 1891 O O . ALA A 1 228 ? 0.495 -10.909 -47.990 1.00 88.00 228 ALA A O 1
ATOM 1892 N N . ASN A 1 229 ? 1.817 -9.277 -47.184 1.00 84.88 229 ASN A N 1
ATOM 1893 C CA . ASN A 1 229 ? 1.206 -8.151 -47.909 1.00 84.88 229 ASN A CA 1
ATOM 1894 C C . ASN A 1 229 ? -0.323 -8.039 -47.726 1.00 84.88 229 ASN A C 1
ATOM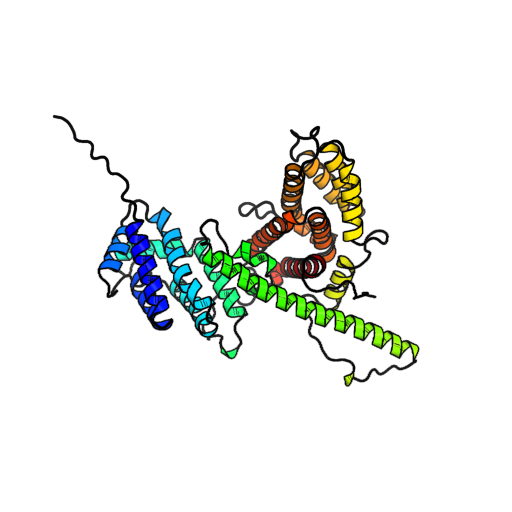 1896 O O . ASN A 1 229 ? -1.041 -7.546 -48.596 1.00 84.88 229 ASN A O 1
ATOM 1900 N N . LYS A 1 230 ? -0.848 -8.485 -46.576 1.00 84.75 230 LYS A N 1
ATOM 1901 C CA . LYS A 1 230 ? -2.274 -8.397 -46.236 1.00 84.75 230 LYS A CA 1
ATOM 1902 C C . LYS A 1 230 ? -2.515 -7.217 -45.302 1.00 84.75 230 LYS A C 1
ATOM 1904 O O . LYS A 1 230 ? -1.945 -7.146 -44.218 1.00 84.75 230 LYS A O 1
ATOM 1909 N N . THR A 1 231 ? -3.422 -6.324 -45.692 1.00 75.69 231 THR A N 1
ATOM 1910 C CA . THR A 1 231 ? -3.749 -5.100 -44.936 1.00 75.69 231 THR A CA 1
ATOM 1911 C C . THR A 1 231 ? -4.914 -5.266 -43.959 1.00 75.69 231 THR A C 1
ATOM 1913 O O . THR A 1 231 ? -5.067 -4.459 -43.047 1.00 75.69 231 THR A O 1
ATOM 1916 N N . LYS A 1 232 ? -5.734 -6.316 -44.113 1.00 79.69 232 LYS A N 1
ATOM 1917 C CA . LYS A 1 232 ? -6.908 -6.572 -43.266 1.00 79.69 232 LYS A CA 1
ATOM 1918 C C . LYS A 1 232 ? -6.709 -7.818 -42.408 1.00 79.69 232 LYS A C 1
ATOM 1920 O O . LYS A 1 232 ? -6.659 -8.933 -42.926 1.00 79.69 232 LYS A O 1
ATOM 1925 N N . ILE A 1 233 ? -6.643 -7.619 -41.093 1.00 81.25 233 ILE A N 1
ATOM 1926 C CA . ILE A 1 233 ? -6.679 -8.698 -40.103 1.00 81.25 233 ILE A CA 1
ATOM 1927 C C . ILE A 1 233 ? -8.151 -8.952 -39.734 1.00 81.25 233 ILE A C 1
ATOM 1929 O O . ILE A 1 233 ? -8.851 -8.010 -39.356 1.00 81.25 233 ILE A O 1
ATOM 1933 N N . PRO A 1 234 ? -8.655 -10.194 -39.844 1.00 80.12 234 PRO A N 1
ATOM 1934 C CA . PRO A 1 234 ? -10.010 -10.531 -39.421 1.00 80.12 234 PRO A CA 1
ATOM 1935 C C . PRO A 1 234 ? -10.271 -10.149 -37.958 1.00 80.12 234 PRO A C 1
ATOM 1937 O O . PRO A 1 234 ? -9.544 -10.588 -37.069 1.00 80.12 234 PRO A O 1
ATOM 1940 N N . LYS A 1 235 ? -11.361 -9.413 -37.693 1.00 76.62 235 LYS A N 1
ATOM 1941 C CA . LYS A 1 235 ? -11.751 -8.997 -36.329 1.00 76.62 235 LYS A CA 1
ATOM 1942 C C . LYS A 1 235 ? -11.908 -10.177 -35.360 1.00 76.62 235 LYS A C 1
ATOM 1944 O O . LYS A 1 235 ? -11.588 -10.043 -34.193 1.00 76.62 235 LYS A O 1
ATOM 1949 N N . ARG A 1 236 ? -12.310 -11.357 -35.851 1.00 76.94 236 ARG A N 1
ATOM 1950 C CA . ARG A 1 236 ? -12.421 -12.593 -35.048 1.00 76.94 236 ARG A CA 1
ATOM 1951 C C . ARG A 1 236 ? -11.090 -13.054 -34.430 1.00 76.94 236 ARG A C 1
ATOM 1953 O O . ARG A 1 236 ? -11.107 -13.799 -33.462 1.00 76.94 236 ARG A O 1
ATOM 1960 N N . LEU A 1 237 ? -9.951 -12.642 -34.995 1.00 72.94 237 LEU A N 1
ATOM 1961 C CA . LEU A 1 237 ? -8.614 -12.966 -34.480 1.00 72.94 237 LEU A CA 1
ATOM 1962 C C . LEU A 1 237 ? -8.099 -11.938 -33.459 1.00 72.94 237 LEU A C 1
ATOM 1964 O O . LEU A 1 237 ? -7.068 -12.181 -32.836 1.00 72.94 237 LEU A O 1
ATOM 1968 N N . ILE A 1 238 ? -8.798 -10.810 -33.313 1.00 76.00 238 ILE A N 1
ATOM 1969 C CA . ILE A 1 238 ? -8.489 -9.712 -32.398 1.00 76.00 238 ILE A CA 1
ATOM 1970 C C . ILE A 1 238 ? -9.563 -9.760 -31.306 1.00 76.00 238 ILE A C 1
ATOM 1972 O O . ILE A 1 238 ? -10.586 -9.084 -31.392 1.00 76.00 238 ILE A O 1
ATOM 1976 N N . GLN A 1 239 ? -9.380 -10.637 -30.320 1.00 77.25 239 GLN A N 1
ATOM 1977 C CA . GLN A 1 239 ? -10.236 -10.635 -29.132 1.00 77.25 239 GLN A CA 1
ATOM 1978 C C . GLN A 1 239 ? -9.874 -9.416 -28.291 1.00 77.25 239 GLN A C 1
ATOM 1980 O O . GLN A 1 239 ? -8.707 -9.222 -27.987 1.00 77.25 239 GLN A O 1
ATOM 1985 N N . LYS A 1 240 ? -10.844 -8.574 -27.931 1.00 79.69 240 LYS A N 1
ATOM 1986 C CA . LYS A 1 240 ? -10.551 -7.425 -27.072 1.00 79.69 240 LYS A CA 1
ATOM 1987 C C . LYS A 1 240 ? -10.254 -7.934 -25.660 1.00 79.69 240 LYS A C 1
ATOM 1989 O O . LYS A 1 240 ? -11.088 -8.618 -25.078 1.00 79.69 240 LYS A O 1
ATOM 1994 N N . VAL A 1 241 ? -9.078 -7.594 -25.149 1.00 87.00 241 VAL A N 1
ATOM 1995 C CA . VAL A 1 241 ? -8.703 -7.754 -23.741 1.00 87.00 241 VAL A CA 1
ATOM 1996 C C . VAL A 1 241 ? -8.454 -6.352 -23.214 1.00 87.00 241 VAL A C 1
ATOM 1998 O O . VAL A 1 241 ? -7.700 -5.599 -23.837 1.00 87.00 241 VAL A O 1
ATOM 2001 N N . ASP A 1 242 ? -9.137 -5.988 -22.135 1.00 89.94 242 ASP A N 1
ATOM 2002 C CA . ASP A 1 242 ? -9.027 -4.657 -21.549 1.00 89.94 242 ASP A CA 1
ATOM 2003 C C . ASP A 1 242 ? -7.715 -4.511 -20.768 1.00 89.94 242 ASP A C 1
ATOM 2005 O O . ASP A 1 242 ? -7.173 -5.476 -20.227 1.00 89.94 242 ASP A O 1
ATOM 2009 N N . ASN A 1 243 ? -7.185 -3.291 -20.752 1.00 92.56 243 ASN A N 1
ATOM 2010 C CA . ASN A 1 243 ? -6.004 -2.942 -19.979 1.00 92.56 243 ASN A CA 1
ATOM 2011 C C . ASN A 1 243 ? -6.385 -2.889 -18.484 1.00 92.56 243 ASN A C 1
ATOM 2013 O O . ASN A 1 243 ? -7.273 -2.112 -18.128 1.00 92.56 243 ASN A O 1
ATOM 2017 N N . PRO A 1 244 ? -5.754 -3.694 -17.606 1.00 93.31 244 PRO A N 1
ATOM 2018 C CA . PRO A 1 244 ? -6.111 -3.731 -16.188 1.00 93.31 244 PRO A CA 1
ATOM 2019 C C . PRO A 1 244 ? -5.594 -2.523 -15.389 1.00 93.31 244 PRO A C 1
ATOM 2021 O O . PRO A 1 244 ? -5.960 -2.362 -14.223 1.00 93.31 244 PRO A O 1
ATOM 2024 N N . THR A 1 245 ? -4.754 -1.679 -15.992 1.00 94.94 245 THR A N 1
ATOM 2025 C CA . THR A 1 245 ? -4.135 -0.499 -15.370 1.00 94.94 245 THR A CA 1
ATOM 2026 C C . THR A 1 245 ? -4.893 0.788 -15.705 1.00 94.94 245 THR A C 1
ATOM 2028 O O . THR A 1 245 ? -5.658 0.838 -16.666 1.00 94.94 245 THR A O 1
ATOM 2031 N N . LEU A 1 246 ? -4.649 1.854 -14.940 1.00 94.69 246 LEU A N 1
ATOM 2032 C CA . LEU A 1 246 ? -5.084 3.218 -15.288 1.00 94.69 246 LEU A CA 1
ATOM 2033 C C . LEU A 1 246 ? -4.107 3.928 -16.243 1.00 94.69 246 LEU A C 1
ATOM 2035 O O . LEU A 1 246 ? -4.323 5.083 -16.617 1.00 94.69 246 LEU A O 1
ATOM 2039 N N . LEU A 1 247 ? -3.024 3.261 -16.651 1.00 95.38 247 LEU A N 1
ATOM 2040 C CA . LEU A 1 247 ? -2.114 3.773 -17.669 1.00 95.38 247 LEU A CA 1
ATOM 2041 C C . LEU A 1 247 ? -2.747 3.637 -19.055 1.00 95.38 247 LEU A C 1
ATOM 2043 O O . LEU A 1 247 ? -3.473 2.685 -19.343 1.00 95.38 247 LEU A O 1
ATOM 2047 N N . SER A 1 248 ? -2.404 4.553 -19.962 1.00 94.75 248 SER A N 1
ATOM 2048 C CA . SER A 1 248 ? -2.711 4.351 -21.378 1.00 94.75 248 SER A CA 1
ATOM 2049 C C . SER A 1 248 ? -1.996 3.097 -21.900 1.00 94.75 248 SER A C 1
ATOM 2051 O O . SER A 1 248 ? -0.920 2.751 -21.411 1.00 94.75 248 SER A O 1
ATOM 2053 N N . ASP A 1 249 ? -2.527 2.441 -22.936 1.00 91.75 249 ASP A N 1
ATOM 2054 C CA . ASP A 1 249 ? -1.861 1.278 -23.550 1.00 91.75 249 ASP A CA 1
ATOM 2055 C C . ASP A 1 249 ? -0.413 1.586 -23.966 1.00 91.75 249 ASP A C 1
ATOM 2057 O O . ASP A 1 249 ? 0.458 0.722 -23.895 1.00 91.75 249 ASP A O 1
ATOM 2061 N N . LEU A 1 250 ? -0.152 2.827 -24.393 1.00 91.75 250 LEU A N 1
ATOM 2062 C CA . LEU A 1 250 ? 1.183 3.290 -24.760 1.00 91.75 250 LEU A CA 1
ATOM 2063 C C . LEU A 1 250 ? 2.107 3.385 -23.543 1.00 91.75 250 LEU A C 1
ATOM 2065 O O . LEU A 1 250 ? 3.272 2.996 -23.627 1.00 91.75 250 LEU A O 1
ATOM 2069 N N . ASP A 1 251 ? 1.610 3.922 -22.432 1.00 94.56 251 ASP A N 1
ATOM 2070 C CA . ASP A 1 251 ? 2.405 4.085 -21.216 1.00 94.56 251 ASP A CA 1
ATOM 2071 C C . ASP A 1 251 ? 2.635 2.745 -20.516 1.00 94.56 251 ASP A C 1
ATOM 2073 O O . ASP A 1 251 ? 3.748 2.497 -20.057 1.00 94.56 251 ASP A O 1
ATOM 2077 N N . LEU A 1 252 ? 1.651 1.840 -20.533 1.00 94.62 252 LEU A N 1
ATOM 2078 C CA . LEU A 1 252 ? 1.832 0.468 -20.063 1.00 94.62 252 LEU A CA 1
ATOM 2079 C C . LEU A 1 252 ? 2.863 -0.284 -20.918 1.00 94.62 252 LEU A C 1
ATOM 2081 O O . LEU A 1 252 ? 3.769 -0.909 -20.375 1.00 94.62 252 LEU A O 1
ATOM 2085 N N . ASP A 1 253 ? 2.798 -0.181 -22.249 1.00 90.25 253 ASP A N 1
ATOM 2086 C CA . ASP A 1 253 ? 3.808 -0.781 -23.130 1.00 90.25 253 ASP A CA 1
ATOM 2087 C C . ASP A 1 253 ? 5.220 -0.234 -22.838 1.00 90.25 253 ASP A C 1
ATOM 2089 O O . ASP A 1 253 ? 6.197 -0.987 -22.858 1.00 90.25 253 ASP A O 1
ATOM 2093 N N . ARG A 1 254 ? 5.351 1.075 -22.572 1.00 92.56 254 ARG A N 1
ATOM 2094 C CA . ARG A 1 254 ? 6.627 1.698 -22.176 1.00 92.56 254 ARG A CA 1
ATOM 2095 C C . ARG A 1 254 ? 7.115 1.162 -20.834 1.00 92.56 254 ARG A C 1
ATOM 2097 O O . ARG A 1 254 ? 8.288 0.812 -20.739 1.00 92.56 254 ARG A O 1
ATOM 2104 N N . ALA A 1 255 ? 6.233 1.080 -19.842 1.00 95.00 255 ALA A N 1
ATOM 2105 C CA . ALA A 1 255 ? 6.531 0.549 -18.518 1.00 95.00 255 ALA A CA 1
ATOM 2106 C C . ALA A 1 255 ? 7.018 -0.903 -18.601 1.00 95.00 255 ALA A C 1
ATOM 2108 O O . ALA A 1 255 ? 8.101 -1.222 -18.122 1.00 95.00 255 ALA A O 1
ATOM 2109 N N . LEU A 1 256 ? 6.293 -1.765 -19.316 1.00 91.75 256 LEU A N 1
ATOM 2110 C CA . LEU A 1 256 ? 6.656 -3.172 -19.481 1.00 91.75 256 LEU A CA 1
ATOM 2111 C C . LEU A 1 256 ? 7.991 -3.353 -20.208 1.00 91.75 256 LEU A C 1
ATOM 2113 O O . LEU A 1 256 ? 8.837 -4.118 -19.751 1.00 91.75 256 LEU A O 1
ATOM 2117 N N . ARG A 1 257 ? 8.236 -2.613 -21.301 1.00 89.19 257 ARG A N 1
ATOM 2118 C CA . ARG A 1 257 ? 9.556 -2.606 -21.963 1.00 89.19 257 ARG A CA 1
ATOM 2119 C C . ARG A 1 257 ? 10.663 -2.163 -21.014 1.00 89.19 257 ARG A C 1
ATOM 2121 O O . ARG A 1 257 ? 11.785 -2.643 -21.140 1.00 89.19 257 ARG A O 1
ATOM 2128 N N . HIS A 1 258 ? 10.367 -1.236 -20.108 1.00 91.50 258 HIS A N 1
ATOM 2129 C CA . HIS A 1 258 ? 11.349 -0.720 -19.171 1.00 91.50 258 HIS A CA 1
ATOM 2130 C C . HIS A 1 258 ? 11.656 -1.713 -18.042 1.00 91.50 258 HIS A C 1
ATOM 2132 O O . HIS A 1 258 ? 12.817 -1.938 -17.726 1.00 91.50 258 HIS A O 1
ATOM 2138 N N . TYR A 1 259 ? 10.637 -2.354 -17.469 1.00 92.12 259 TYR A N 1
ATOM 2139 C CA . TYR A 1 259 ? 10.821 -3.253 -16.328 1.00 92.12 259 TYR A CA 1
ATOM 2140 C C . TYR A 1 259 ? 11.225 -4.674 -16.730 1.00 92.12 259 TYR A C 1
ATOM 2142 O O . TYR A 1 259 ? 11.965 -5.312 -15.989 1.00 92.12 259 TYR A O 1
ATOM 2150 N N . MET A 1 260 ? 10.780 -5.170 -17.889 1.00 87.00 260 MET A N 1
ATOM 2151 C CA . MET A 1 260 ? 11.110 -6.519 -18.382 1.00 87.00 260 MET A CA 1
ATOM 2152 C C . MET A 1 260 ? 12.267 -6.532 -19.382 1.00 87.00 260 MET A C 1
ATOM 2154 O O . MET A 1 260 ? 12.889 -7.567 -19.615 1.00 87.00 260 MET A O 1
ATOM 2158 N N . GLY A 1 261 ? 12.506 -5.406 -20.053 1.00 84.75 261 GLY A N 1
ATOM 2159 C CA . GLY A 1 261 ? 13.450 -5.329 -21.156 1.00 84.75 261 GLY A CA 1
ATOM 2160 C C . GLY A 1 261 ? 14.886 -5.059 -20.725 1.00 84.75 261 GLY A C 1
ATOM 2161 O O . GLY A 1 261 ? 15.226 -4.873 -19.558 1.00 84.75 261 GLY A O 1
ATOM 2162 N N . LYS A 1 262 ? 15.753 -5.004 -21.735 1.00 83.75 262 LYS A N 1
ATOM 2163 C CA . LYS A 1 262 ? 17.159 -4.635 -21.585 1.00 83.75 262 LYS A CA 1
ATOM 2164 C C . LYS A 1 262 ? 17.306 -3.128 -21.747 1.00 83.75 262 LYS A C 1
ATOM 2166 O O . LYS A 1 262 ? 17.341 -2.624 -22.868 1.00 83.75 262 LYS A O 1
ATOM 2171 N N . VAL A 1 263 ? 17.358 -2.419 -20.629 1.00 80.69 263 VAL A N 1
ATOM 2172 C CA . VAL A 1 263 ? 17.254 -0.953 -20.588 1.00 80.69 263 VAL A CA 1
ATOM 2173 C C . VAL A 1 263 ? 18.592 -0.236 -20.484 1.00 80.69 263 VAL A C 1
ATOM 2175 O O . VAL A 1 263 ? 18.712 0.892 -20.953 1.00 80.69 263 VAL A O 1
ATOM 2178 N N . GLU A 1 264 ? 19.618 -0.891 -19.944 1.00 78.31 264 GLU A N 1
ATOM 2179 C CA . GLU A 1 264 ? 20.917 -0.271 -19.679 1.00 78.31 264 GLU A CA 1
ATOM 2180 C C . GLU A 1 264 ? 22.037 -1.101 -20.311 1.00 78.31 264 GLU A C 1
ATOM 2182 O O . GLU A 1 264 ? 22.383 -2.188 -19.849 1.00 78.31 264 GLU A O 1
ATOM 2187 N N . LYS A 1 265 ? 22.607 -0.605 -21.418 1.00 77.50 265 LYS A N 1
ATOM 2188 C CA . LYS A 1 265 ? 23.724 -1.258 -22.133 1.00 77.50 265 LYS A CA 1
ATOM 2189 C C . LYS A 1 265 ? 23.470 -2.752 -22.415 1.00 77.50 265 LYS A C 1
ATOM 2191 O O . LYS A 1 265 ? 24.366 -3.574 -22.248 1.00 77.50 265 LYS A O 1
ATOM 2196 N N . ASN A 1 266 ? 22.249 -3.096 -22.837 1.00 82.00 266 ASN A N 1
ATOM 2197 C CA . ASN A 1 266 ? 21.803 -4.466 -23.134 1.00 82.00 266 ASN A CA 1
ATOM 2198 C C . ASN A 1 266 ? 21.673 -5.406 -21.909 1.00 82.00 266 ASN A C 1
ATOM 2200 O O . ASN A 1 266 ? 21.686 -6.629 -22.071 1.00 82.00 266 ASN A O 1
ATOM 2204 N N . HIS A 1 267 ? 21.516 -4.843 -20.709 1.00 86.12 267 HIS A N 1
ATOM 2205 C CA . HIS A 1 267 ? 21.229 -5.566 -19.468 1.00 86.12 267 HIS A CA 1
ATOM 2206 C C . HIS A 1 267 ? 19.827 -5.222 -18.960 1.00 86.12 267 HIS A C 1
ATOM 2208 O O . HIS A 1 267 ? 19.373 -4.079 -19.088 1.00 86.12 267 HIS A O 1
ATOM 2214 N N . SER A 1 268 ? 19.137 -6.224 -18.416 1.00 90.25 268 SER A N 1
ATOM 2215 C CA . SER A 1 268 ? 17.925 -6.032 -17.616 1.00 90.25 268 SER A CA 1
ATOM 2216 C C . SER A 1 268 ? 18.282 -5.544 -16.209 1.00 90.25 268 SER A C 1
ATOM 2218 O O . SER A 1 268 ? 19.439 -5.619 -15.791 1.00 90.25 268 SER A O 1
ATOM 2220 N N . TYR A 1 269 ? 17.295 -5.071 -15.446 1.00 90.69 269 TYR A N 1
ATOM 2221 C CA . TYR A 1 269 ? 17.528 -4.714 -14.044 1.00 90.69 269 TYR A CA 1
ATOM 2222 C C . TYR A 1 269 ? 17.968 -5.897 -13.186 1.00 90.69 269 TYR A C 1
ATOM 2224 O O . TYR A 1 269 ? 18.810 -5.716 -12.311 1.00 90.69 269 TYR A O 1
ATOM 2232 N N . TYR A 1 270 ? 17.480 -7.101 -13.487 1.00 89.44 270 TYR A N 1
ATOM 2233 C CA . TYR A 1 270 ? 17.947 -8.319 -12.835 1.00 89.44 270 TYR A CA 1
ATOM 2234 C C . TYR A 1 270 ? 19.425 -8.602 -13.154 1.00 89.44 270 TYR A C 1
ATOM 2236 O O . TYR A 1 270 ? 20.223 -8.848 -12.256 1.00 89.44 270 TYR A O 1
ATOM 2244 N N . ASP A 1 271 ? 19.836 -8.487 -14.422 1.00 90.81 271 ASP A N 1
ATOM 2245 C CA . ASP A 1 271 ? 21.245 -8.686 -14.799 1.00 90.81 271 ASP A CA 1
ATOM 2246 C C . ASP A 1 271 ? 22.171 -7.690 -14.083 1.00 90.81 271 ASP A C 1
ATOM 2248 O O . ASP A 1 271 ? 23.288 -8.029 -13.687 1.00 90.81 271 ASP A O 1
ATOM 2252 N N . LEU A 1 272 ? 21.721 -6.441 -13.936 1.00 91.44 272 LEU A N 1
ATOM 2253 C CA . LEU A 1 272 ? 22.469 -5.399 -13.241 1.00 91.44 272 LEU A CA 1
ATOM 2254 C C . LEU A 1 272 ? 22.552 -5.647 -11.736 1.00 91.44 272 LEU A C 1
ATOM 2256 O O . LEU A 1 272 ? 23.633 -5.472 -11.172 1.00 91.44 272 LEU A O 1
ATOM 2260 N N . SER A 1 273 ? 21.457 -6.072 -11.099 1.00 92.56 273 SER A N 1
ATOM 2261 C CA . SER A 1 273 ? 21.458 -6.369 -9.665 1.00 92.56 273 SER A CA 1
ATOM 2262 C C . SER A 1 273 ? 22.399 -7.528 -9.350 1.00 92.56 273 SER A C 1
ATOM 2264 O O . SER A 1 273 ? 23.226 -7.410 -8.451 1.00 92.56 273 SER A O 1
ATOM 2266 N N . GLN A 1 274 ? 22.383 -8.599 -10.150 1.00 93.06 274 GLN A N 1
ATOM 2267 C CA . GLN A 1 274 ? 23.285 -9.739 -9.963 1.00 93.06 274 GLN A CA 1
ATOM 2268 C C . GLN A 1 274 ? 24.760 -9.355 -10.122 1.00 93.06 274 GLN A C 1
ATOM 2270 O O . GLN A 1 274 ? 25.609 -9.796 -9.342 1.00 93.06 274 GLN A O 1
ATOM 2275 N N . LYS A 1 275 ? 25.083 -8.494 -11.095 1.00 92.00 275 LYS A N 1
ATOM 2276 C CA . LYS A 1 275 ? 26.448 -7.970 -11.259 1.00 92.00 275 LYS A CA 1
ATOM 2277 C C . LYS A 1 275 ? 26.897 -7.149 -10.059 1.00 92.00 275 LYS A C 1
ATOM 2279 O O . LYS A 1 275 ? 28.020 -7.336 -9.598 1.00 92.00 275 LYS A O 1
ATOM 2284 N N . PHE A 1 276 ? 26.030 -6.267 -9.565 1.00 93.81 276 PHE A N 1
ATOM 2285 C CA . PHE A 1 276 ? 26.314 -5.469 -8.380 1.00 93.81 276 PHE A CA 1
ATOM 2286 C C . PHE A 1 276 ? 26.543 -6.367 -7.163 1.00 93.81 276 PHE A C 1
ATOM 2288 O O . PHE A 1 276 ? 27.597 -6.287 -6.550 1.00 93.81 276 PHE A O 1
ATOM 2295 N N . LEU A 1 277 ? 25.622 -7.294 -6.883 1.00 92.06 277 LEU A N 1
ATOM 2296 C CA . LEU A 1 277 ? 25.721 -8.210 -5.744 1.00 92.06 277 LEU A CA 1
ATOM 2297 C C . LEU A 1 277 ? 26.991 -9.064 -5.796 1.00 92.06 277 LEU A C 1
ATOM 2299 O O . LEU A 1 277 ? 27.664 -9.224 -4.781 1.00 92.06 277 LEU A O 1
ATOM 2303 N N . THR A 1 278 ? 27.369 -9.551 -6.982 1.00 91.75 278 THR A N 1
ATOM 2304 C CA . THR A 1 278 ? 28.624 -10.296 -7.169 1.00 91.75 278 THR A CA 1
ATOM 2305 C C . THR A 1 278 ? 29.840 -9.433 -6.826 1.00 91.75 278 THR A C 1
ATOM 2307 O O . THR A 1 278 ? 30.743 -9.907 -6.141 1.00 91.75 278 THR A O 1
ATOM 2310 N N . HIS A 1 279 ? 29.859 -8.163 -7.245 1.00 89.19 279 HIS A N 1
ATOM 2311 C CA . HIS A 1 279 ? 30.924 -7.221 -6.887 1.00 89.19 279 HIS A CA 1
ATOM 2312 C C . HIS A 1 279 ? 30.945 -6.931 -5.380 1.00 89.19 279 HIS A C 1
ATOM 2314 O O . HIS A 1 279 ? 32.004 -6.976 -4.762 1.00 89.19 279 HIS A O 1
ATOM 2320 N N . THR A 1 280 ? 29.772 -6.732 -4.772 1.00 88.06 280 THR A N 1
ATOM 2321 C CA . THR A 1 280 ? 29.633 -6.411 -3.346 1.00 88.06 280 THR A CA 1
ATOM 2322 C C . THR A 1 280 ? 30.208 -7.491 -2.429 1.00 88.06 280 THR A C 1
ATOM 2324 O O . THR A 1 280 ? 30.714 -7.169 -1.360 1.00 88.06 280 THR A O 1
ATOM 2327 N N . THR A 1 281 ? 30.218 -8.765 -2.844 1.00 84.25 281 THR A N 1
ATOM 2328 C CA . THR A 1 281 ? 30.869 -9.838 -2.060 1.00 84.25 281 THR A CA 1
ATOM 2329 C C . THR A 1 281 ? 32.379 -9.651 -1.873 1.00 84.25 281 THR A C 1
ATOM 2331 O O . THR A 1 281 ? 32.965 -10.268 -0.988 1.00 84.25 281 THR A O 1
ATOM 2334 N N . GLN A 1 282 ? 33.016 -8.822 -2.703 1.00 84.06 282 GLN A N 1
ATOM 2335 C CA . GLN A 1 282 ? 34.453 -8.542 -2.660 1.00 84.06 282 GLN A CA 1
ATOM 2336 C C . GLN A 1 282 ? 34.774 -7.209 -1.969 1.00 84.06 282 GLN A C 1
ATOM 2338 O O . GLN A 1 282 ? 35.946 -6.918 -1.717 1.00 84.06 282 GLN A O 1
ATOM 2343 N N . THR A 1 283 ? 33.751 -6.407 -1.670 1.00 86.44 283 THR A N 1
ATOM 2344 C CA . THR A 1 283 ? 33.874 -5.099 -1.030 1.00 86.44 283 THR A CA 1
ATOM 2345 C C . THR A 1 283 ? 34.321 -5.257 0.422 1.00 86.44 283 THR A C 1
ATOM 2347 O O . THR A 1 283 ? 33.735 -6.028 1.181 1.00 86.44 283 THR A O 1
ATOM 2350 N N . ARG A 1 284 ? 35.368 -4.529 0.828 1.00 86.75 284 ARG A N 1
ATOM 2351 C CA . ARG A 1 284 ? 36.035 -4.745 2.126 1.00 86.75 284 ARG A CA 1
ATOM 2352 C C . ARG A 1 284 ? 35.545 -3.817 3.226 1.00 86.75 284 ARG A C 1
ATOM 2354 O O . ARG A 1 284 ? 35.794 -4.078 4.397 1.00 86.75 284 ARG A O 1
ATOM 2361 N N . SER A 1 285 ? 34.877 -2.729 2.856 1.00 93.19 285 SER A N 1
ATOM 2362 C CA . SER A 1 285 ? 34.401 -1.723 3.801 1.00 93.19 285 SER A CA 1
ATOM 2363 C C . SER A 1 285 ? 33.048 -1.152 3.399 1.00 93.19 285 SER A C 1
ATOM 2365 O O . SER A 1 285 ? 32.696 -1.079 2.218 1.00 93.19 285 SER A O 1
ATOM 2367 N N . TYR A 1 286 ? 32.294 -0.688 4.390 1.00 94.94 286 TYR A N 1
ATOM 2368 C CA . TYR A 1 286 ? 31.042 0.023 4.167 1.00 94.94 286 TYR A CA 1
ATOM 2369 C C . TYR A 1 286 ? 31.239 1.285 3.307 1.00 94.94 286 TYR A C 1
ATOM 2371 O O . TYR A 1 286 ? 30.396 1.593 2.464 1.00 94.94 286 TYR A O 1
ATOM 2379 N N . ARG A 1 287 ? 32.381 1.973 3.440 1.00 94.31 287 ARG A N 1
ATOM 2380 C CA . ARG A 1 287 ? 32.733 3.129 2.601 1.00 94.31 287 ARG A CA 1
ATOM 2381 C C . ARG A 1 287 ? 32.776 2.784 1.115 1.00 94.31 287 ARG A C 1
ATOM 2383 O O . ARG A 1 287 ? 32.171 3.484 0.304 1.00 94.31 287 ARG A O 1
ATOM 2390 N N . GLU A 1 288 ? 33.485 1.712 0.763 1.00 94.00 288 GLU A N 1
ATOM 2391 C CA . GLU A 1 288 ? 33.578 1.231 -0.621 1.00 94.00 288 GLU A CA 1
ATOM 2392 C C . GLU A 1 288 ? 32.194 0.844 -1.153 1.00 94.00 288 GLU A C 1
ATOM 2394 O O . GLU A 1 288 ? 31.816 1.276 -2.239 1.00 94.00 288 GLU A O 1
ATOM 2399 N N . PHE A 1 289 ? 31.388 0.144 -0.346 1.00 95.38 289 PHE A N 1
ATOM 2400 C CA . PHE A 1 289 ? 30.017 -0.225 -0.713 1.00 95.38 289 PHE A CA 1
ATOM 2401 C C . PHE A 1 289 ? 29.162 0.998 -1.062 1.00 95.38 289 PHE A C 1
ATOM 2403 O O . PHE A 1 289 ? 28.432 0.983 -2.053 1.00 95.38 289 PHE A O 1
ATOM 2410 N N . LYS A 1 290 ? 29.258 2.081 -0.280 1.00 95.94 290 LYS A N 1
ATOM 2411 C CA . LYS A 1 290 ? 28.530 3.325 -0.567 1.00 95.94 290 LYS A CA 1
ATOM 2412 C C . LYS A 1 290 ? 28.974 3.973 -1.877 1.00 95.94 290 LYS A C 1
ATOM 2414 O O . LYS A 1 290 ? 28.129 4.513 -2.592 1.00 95.94 290 LYS A O 1
ATOM 2419 N N . GLY A 1 291 ? 30.268 3.911 -2.194 1.00 94.56 291 GLY A N 1
ATOM 2420 C CA . GLY A 1 291 ? 30.812 4.362 -3.476 1.00 94.56 291 GLY A CA 1
ATOM 2421 C C . GLY A 1 291 ? 30.275 3.541 -4.650 1.00 94.56 291 GLY A C 1
ATOM 2422 O O . GLY A 1 291 ? 29.732 4.106 -5.599 1.00 94.56 291 GLY A O 1
ATOM 2423 N N . ASP A 1 292 ? 30.328 2.214 -4.545 1.00 94.62 292 ASP A N 1
ATOM 2424 C CA . ASP A 1 292 ? 29.796 1.306 -5.565 1.00 94.62 292 ASP A CA 1
ATOM 2425 C C . ASP A 1 292 ? 28.290 1.523 -5.774 1.00 94.62 292 ASP A C 1
ATOM 2427 O O . ASP A 1 292 ? 27.799 1.565 -6.905 1.00 94.62 292 ASP A O 1
ATOM 2431 N N . LEU A 1 293 ? 27.539 1.686 -4.680 1.00 95.50 293 LEU A N 1
ATOM 2432 C CA . LEU A 1 293 ? 26.097 1.918 -4.716 1.00 95.50 293 LEU A CA 1
ATOM 2433 C C . LEU A 1 293 ? 25.752 3.256 -5.381 1.00 95.50 293 LEU A C 1
ATOM 2435 O O . LEU A 1 293 ? 24.788 3.329 -6.144 1.00 95.50 293 LEU A O 1
ATOM 2439 N N . TYR A 1 294 ? 26.539 4.303 -5.126 1.00 95.88 294 TYR A N 1
ATOM 2440 C CA . TYR A 1 294 ? 26.399 5.586 -5.811 1.00 95.88 294 TYR A CA 1
ATOM 2441 C C . TYR A 1 294 ? 26.537 5.418 -7.332 1.00 95.88 294 TYR A C 1
ATOM 2443 O O . TYR A 1 294 ? 25.636 5.820 -8.073 1.00 95.88 294 TYR A O 1
ATOM 2451 N N . GLU A 1 295 ? 27.601 4.756 -7.795 1.00 93.62 295 GLU A N 1
ATOM 2452 C CA . GLU A 1 295 ? 27.832 4.512 -9.225 1.00 93.62 295 GLU A CA 1
ATOM 2453 C C . GLU A 1 295 ? 26.722 3.651 -9.845 1.00 93.62 295 GLU A C 1
ATOM 2455 O O . GLU A 1 295 ? 26.215 3.948 -10.932 1.00 93.62 295 GLU A O 1
ATOM 2460 N N . TYR A 1 296 ? 26.263 2.622 -9.127 1.00 93.88 296 TYR A N 1
ATOM 2461 C CA . TYR A 1 296 ? 25.148 1.779 -9.555 1.00 93.88 296 TYR A CA 1
ATOM 2462 C C . TYR A 1 296 ? 23.860 2.583 -9.783 1.00 93.88 296 TYR A C 1
ATOM 2464 O O . TYR A 1 296 ? 23.186 2.401 -10.804 1.00 93.88 296 TYR A O 1
ATOM 2472 N N . ILE A 1 297 ? 23.525 3.501 -8.873 1.00 93.06 297 ILE A N 1
ATOM 2473 C CA . ILE A 1 297 ? 22.328 4.343 -8.978 1.00 93.06 297 ILE A CA 1
ATOM 2474 C C . ILE A 1 297 ? 22.480 5.339 -10.132 1.00 93.06 297 ILE A C 1
ATOM 2476 O O . ILE A 1 297 ? 21.602 5.412 -10.994 1.00 93.06 297 ILE A O 1
ATOM 2480 N N . VAL A 1 298 ? 23.597 6.072 -10.189 1.00 91.81 298 VAL A N 1
ATOM 2481 C CA . VAL A 1 298 ? 23.826 7.123 -11.195 1.00 91.81 298 VAL A CA 1
ATOM 2482 C C . VAL A 1 298 ? 23.925 6.553 -12.609 1.00 91.81 298 VAL A C 1
ATOM 2484 O O . VAL A 1 298 ? 23.477 7.202 -13.552 1.00 91.81 298 VAL A O 1
ATOM 2487 N N . SER A 1 299 ? 24.412 5.319 -12.775 1.00 87.69 299 SER A N 1
ATOM 2488 C CA . SER A 1 299 ? 24.525 4.668 -14.090 1.00 87.69 299 SER A CA 1
ATOM 2489 C C . SER A 1 299 ? 23.203 4.563 -14.868 1.00 87.69 299 SER A C 1
ATOM 2491 O O . SER A 1 299 ? 23.225 4.520 -16.100 1.00 87.69 299 SER A O 1
ATOM 2493 N N . GLY A 1 300 ? 22.065 4.553 -14.162 1.00 78.12 300 GLY A N 1
ATOM 2494 C CA . GLY A 1 300 ? 20.720 4.502 -14.747 1.00 78.12 300 GLY A CA 1
ATOM 2495 C C . GLY A 1 300 ? 20.026 5.859 -14.885 1.00 78.12 300 GLY A C 1
ATOM 2496 O O . GLY A 1 300 ? 18.891 5.923 -15.360 1.00 78.12 300 GLY A O 1
ATOM 2497 N N . VAL A 1 301 ? 20.674 6.946 -14.462 1.00 84.69 301 VAL A N 1
ATOM 2498 C CA . VAL A 1 301 ? 20.112 8.301 -14.458 1.00 84.69 301 VAL A CA 1
ATOM 2499 C C . VAL A 1 301 ? 20.642 9.087 -15.660 1.00 84.69 301 VAL A C 1
ATOM 2501 O O . VAL A 1 301 ? 21.806 8.971 -16.037 1.00 84.69 301 VAL A O 1
ATOM 2504 N N . ASP A 1 302 ? 19.786 9.904 -16.283 1.00 82.75 302 ASP A N 1
ATOM 2505 C CA . ASP A 1 302 ? 20.208 10.796 -17.370 1.00 82.75 302 ASP A CA 1
ATOM 2506 C C . ASP A 1 302 ? 21.313 11.746 -16.885 1.00 82.75 302 ASP A C 1
ATOM 2508 O O . ASP A 1 302 ? 21.127 12.447 -15.889 1.00 82.75 302 ASP A O 1
ATOM 2512 N N . SER A 1 303 ? 22.446 11.800 -17.592 1.00 81.56 303 SER A N 1
ATOM 2513 C CA . SER A 1 303 ? 23.626 12.547 -17.135 1.00 81.56 303 SER A CA 1
ATOM 2514 C C . SER A 1 303 ? 23.360 14.042 -16.960 1.00 81.56 303 SER A C 1
ATOM 2516 O O . SER A 1 303 ? 23.864 14.647 -16.015 1.00 81.56 303 SER A O 1
ATOM 2518 N N . ARG A 1 304 ? 22.503 14.650 -17.795 1.00 82.19 304 ARG A N 1
ATOM 2519 C CA . ARG A 1 304 ? 22.206 16.091 -17.712 1.00 82.19 304 ARG A CA 1
ATOM 2520 C C . ARG A 1 304 ? 21.392 16.430 -16.472 1.00 82.19 304 ARG A C 1
ATOM 2522 O O . ARG A 1 304 ? 21.611 17.482 -15.871 1.00 82.19 304 ARG A O 1
ATOM 2529 N N . PHE A 1 305 ? 20.437 15.575 -16.114 1.00 84.75 305 PHE A N 1
ATOM 2530 C CA . PHE A 1 305 ? 19.687 15.718 -14.870 1.00 84.75 305 PHE A CA 1
ATOM 2531 C C . PHE A 1 305 ? 20.557 15.361 -13.656 1.00 84.75 305 PHE A C 1
ATOM 2533 O O . PHE A 1 305 ? 20.637 16.145 -12.704 1.00 84.75 305 PHE A O 1
ATOM 2540 N N . GLY A 1 306 ? 21.246 14.220 -13.735 1.00 83.38 306 GLY A N 1
ATOM 2541 C CA . GLY A 1 306 ? 22.130 13.677 -12.711 1.00 83.38 306 GLY A CA 1
ATOM 2542 C C . GLY A 1 306 ? 23.123 14.714 -12.205 1.00 83.38 306 GLY A C 1
ATOM 2543 O O . GLY A 1 306 ? 23.048 15.136 -11.051 1.00 83.38 306 GLY A O 1
ATOM 2544 N N . GLU A 1 307 ? 23.990 15.202 -13.091 1.00 86.25 307 GLU A N 1
ATOM 2545 C CA . GLU A 1 307 ? 25.085 16.120 -12.753 1.00 86.25 307 GLU A CA 1
ATOM 2546 C C . GLU A 1 307 ? 24.604 17.446 -12.145 1.00 86.25 307 GLU A C 1
ATOM 2548 O O . GLU A 1 307 ? 25.287 18.036 -11.312 1.00 86.25 307 GLU A O 1
ATOM 2553 N N . ARG A 1 308 ? 23.419 17.933 -12.536 1.00 85.44 308 ARG A N 1
ATOM 2554 C CA . ARG A 1 308 ? 22.946 19.273 -12.148 1.00 85.44 308 ARG A CA 1
ATOM 2555 C C . ARG A 1 308 ? 22.090 19.295 -10.890 1.00 85.44 308 ARG A C 1
ATOM 2557 O O . ARG A 1 308 ? 22.018 20.332 -10.232 1.00 85.44 308 ARG A O 1
ATOM 2564 N N . ARG A 1 309 ? 21.344 18.224 -10.611 1.00 84.56 309 ARG A N 1
ATOM 2565 C CA . ARG A 1 309 ? 20.248 18.261 -9.623 1.00 84.56 309 ARG A CA 1
ATOM 2566 C C . ARG A 1 309 ? 20.251 17.100 -8.637 1.00 84.56 309 ARG A C 1
ATOM 2568 O O . ARG A 1 309 ? 19.702 17.273 -7.547 1.00 84.56 309 ARG A O 1
ATOM 2575 N N . PHE A 1 310 ? 20.850 15.963 -8.992 1.00 90.50 310 PHE A N 1
ATOM 2576 C CA . PHE A 1 310 ? 20.660 14.709 -8.263 1.00 90.50 310 PHE A CA 1
ATOM 2577 C C . PHE A 1 310 ? 21.954 14.124 -7.687 1.00 90.50 310 PHE A C 1
ATOM 2579 O O . PHE A 1 310 ? 22.002 13.865 -6.488 1.00 90.50 310 PHE A O 1
ATOM 2586 N N . ASN A 1 311 ? 23.007 13.983 -8.493 1.00 93.19 311 ASN A N 1
ATOM 2587 C CA . ASN A 1 311 ? 24.218 13.233 -8.149 1.00 93.19 311 ASN A CA 1
ATOM 2588 C C . ASN A 1 311 ? 24.890 13.748 -6.871 1.00 93.19 311 ASN A C 1
ATOM 2590 O O . ASN A 1 311 ? 25.103 12.969 -5.950 1.00 93.19 311 ASN A O 1
ATOM 2594 N N . ASN A 1 312 ? 25.128 15.058 -6.757 1.00 92.44 312 ASN A N 1
ATOM 2595 C CA . ASN A 1 312 ? 25.754 15.624 -5.554 1.00 92.44 312 ASN A CA 1
ATOM 2596 C C . ASN A 1 312 ? 24.898 15.387 -4.301 1.00 92.44 312 ASN A C 1
ATOM 2598 O O . ASN A 1 312 ? 25.410 14.964 -3.274 1.00 92.44 312 ASN A O 1
ATOM 2602 N N . LYS A 1 313 ? 23.573 15.568 -4.399 1.00 93.12 313 LYS A N 1
ATOM 2603 C CA . LYS A 1 313 ? 22.661 15.334 -3.267 1.00 93.12 313 LYS A CA 1
ATOM 2604 C C . LYS A 1 313 ? 22.623 13.860 -2.857 1.00 93.12 313 LYS A C 1
ATOM 2606 O O . LYS A 1 313 ? 22.520 13.564 -1.671 1.00 93.12 313 LYS A O 1
ATOM 2611 N N . LEU A 1 314 ? 22.664 12.946 -3.829 1.00 94.81 314 LEU A N 1
ATOM 2612 C CA . LEU A 1 314 ? 22.731 11.508 -3.579 1.00 94.81 314 LEU A CA 1
ATOM 2613 C C . LEU A 1 314 ? 24.057 11.136 -2.908 1.00 94.81 314 LEU A C 1
ATOM 2615 O O . LEU A 1 314 ? 24.049 10.396 -1.927 1.00 94.81 314 LEU A O 1
ATOM 2619 N N . TYR A 1 315 ? 25.169 11.664 -3.419 1.00 95.19 315 TYR A N 1
ATOM 2620 C CA . TYR A 1 315 ? 26.494 11.462 -2.846 1.00 95.19 315 TYR A CA 1
ATOM 2621 C C . TYR A 1 315 ? 26.526 11.931 -1.390 1.00 95.19 315 TYR A C 1
ATOM 2623 O O . TYR A 1 315 ? 26.854 11.145 -0.506 1.00 95.19 315 TYR A O 1
ATOM 2631 N N . ASP A 1 316 ? 26.067 13.155 -1.118 1.00 94.06 316 ASP A N 1
ATOM 2632 C CA . ASP A 1 316 ? 25.981 13.700 0.238 1.00 94.06 316 ASP A CA 1
ATOM 2633 C C . ASP A 1 316 ? 25.082 12.842 1.139 1.00 94.06 316 ASP A C 1
ATOM 2635 O O . ASP A 1 316 ? 25.416 12.587 2.295 1.00 94.06 316 ASP A O 1
ATOM 2639 N N . CYS A 1 317 ? 23.944 12.362 0.627 1.00 94.00 317 CYS A N 1
ATOM 2640 C CA . CYS A 1 317 ? 23.056 11.474 1.376 1.00 94.00 317 CYS A CA 1
ATOM 2641 C C . CYS A 1 317 ? 23.767 10.176 1.780 1.00 94.00 317 CYS A C 1
ATOM 2643 O O . CYS A 1 317 ? 23.680 9.762 2.936 1.00 94.00 317 CYS A O 1
ATOM 2645 N N . LEU A 1 318 ? 24.472 9.533 0.848 1.00 94.88 318 LEU A N 1
ATOM 2646 C CA . LEU A 1 318 ? 25.198 8.292 1.107 1.00 94.88 318 LEU A CA 1
ATOM 2647 C C . LEU A 1 318 ? 26.368 8.525 2.064 1.00 94.88 318 LEU A C 1
ATOM 2649 O O . LEU A 1 318 ? 26.475 7.832 3.074 1.00 94.88 318 LEU A O 1
ATOM 2653 N N . GLN A 1 319 ? 27.208 9.529 1.811 1.00 92.56 319 GLN A N 1
ATOM 2654 C CA . GLN A 1 319 ? 28.361 9.814 2.665 1.00 92.56 319 GLN A CA 1
ATOM 2655 C C . GLN A 1 319 ? 27.939 10.119 4.103 1.00 92.56 319 GLN A C 1
ATOM 2657 O O . GLN A 1 319 ? 28.511 9.552 5.022 1.00 92.56 319 GLN A O 1
ATOM 2662 N N . ASN A 1 320 ? 26.865 10.884 4.309 1.00 92.38 320 ASN A N 1
ATOM 2663 C CA . ASN A 1 320 ? 26.363 11.194 5.650 1.00 92.38 320 ASN A CA 1
ATOM 2664 C C . ASN A 1 320 ? 25.574 10.046 6.314 1.00 92.38 320 ASN A C 1
ATOM 2666 O O . ASN A 1 320 ? 25.170 10.169 7.470 1.00 92.38 320 ASN A O 1
ATOM 2670 N N . THR A 1 321 ? 25.325 8.934 5.615 1.00 92.38 321 THR A N 1
ATOM 2671 C CA . THR A 1 321 ? 24.631 7.780 6.197 1.00 92.38 321 THR A CA 1
ATOM 2672 C C . THR A 1 321 ? 25.614 6.913 6.979 1.00 92.38 321 THR A C 1
ATOM 2674 O O . THR A 1 321 ? 26.473 6.261 6.380 1.00 92.38 321 THR A O 1
ATOM 2677 N N . MET A 1 322 ? 25.410 6.834 8.301 1.00 89.81 322 MET A N 1
ATOM 2678 C CA . MET A 1 322 ? 26.075 5.873 9.195 1.00 89.81 322 MET A CA 1
ATOM 2679 C C . MET A 1 322 ? 27.612 5.965 9.136 1.00 89.81 322 MET A C 1
ATOM 2681 O O . MET A 1 322 ? 28.302 4.973 8.897 1.00 89.81 322 MET A O 1
ATOM 2685 N N . THR A 1 323 ? 28.145 7.179 9.305 1.00 92.06 323 THR A N 1
ATOM 2686 C CA . THR A 1 323 ? 29.580 7.503 9.177 1.00 92.06 323 THR A CA 1
ATOM 2687 C C . THR A 1 323 ? 30.452 6.839 10.242 1.00 92.06 323 THR A C 1
ATOM 2689 O O . THR A 1 323 ? 31.655 6.679 10.064 1.00 92.06 323 THR A O 1
ATOM 2692 N N . GLU A 1 324 ? 29.864 6.401 11.349 1.00 92.75 324 GLU A N 1
ATOM 2693 C CA . GLU A 1 324 ? 30.547 5.662 12.404 1.00 92.75 324 GLU A CA 1
ATOM 2694 C C . GLU A 1 324 ? 30.894 4.210 12.013 1.00 92.75 324 GLU A C 1
ATOM 2696 O O . GLU A 1 324 ? 31.662 3.555 12.716 1.00 92.75 324 GLU A O 1
ATOM 2701 N N . PHE A 1 325 ? 30.377 3.710 10.883 1.00 92.19 325 PHE A N 1
ATOM 2702 C CA . PHE A 1 325 ? 30.585 2.334 10.414 1.00 92.19 325 PHE A CA 1
ATOM 2703 C C . PHE A 1 325 ? 31.421 2.224 9.127 1.00 92.19 325 PHE A C 1
ATOM 2705 O O . PHE A 1 325 ? 31.499 1.141 8.559 1.00 92.19 325 PHE A O 1
ATOM 2712 N N . GLU A 1 326 ? 32.048 3.305 8.653 1.00 92.00 326 GLU A N 1
ATOM 2713 C CA . GLU A 1 326 ? 32.729 3.368 7.340 1.00 92.00 326 GLU A CA 1
ATOM 2714 C C . GLU A 1 326 ? 33.763 2.265 7.103 1.00 92.00 326 GLU A C 1
ATOM 2716 O O . GLU A 1 326 ? 33.807 1.685 6.020 1.00 92.00 326 GLU A O 1
ATOM 2721 N N . ASP A 1 327 ? 34.585 1.979 8.113 1.00 92.19 327 ASP A N 1
ATOM 2722 C CA . ASP A 1 327 ? 35.682 1.012 8.012 1.00 92.19 327 ASP A CA 1
ATOM 2723 C C . ASP A 1 327 ? 35.248 -0.408 8.435 1.00 92.19 327 ASP A C 1
ATOM 2725 O O . ASP A 1 327 ? 36.070 -1.321 8.501 1.00 92.19 327 ASP A O 1
ATOM 2729 N N . ARG A 1 328 ? 33.957 -0.610 8.739 1.00 92.12 328 ARG A N 1
ATOM 2730 C CA . ARG A 1 328 ? 33.394 -1.915 9.107 1.00 92.12 328 ARG A CA 1
ATOM 2731 C C . ARG A 1 328 ? 33.097 -2.739 7.855 1.00 92.12 328 ARG A C 1
ATOM 2733 O O . ARG A 1 328 ? 32.715 -2.196 6.818 1.00 92.12 328 ARG A O 1
ATOM 2740 N N . GLU A 1 329 ? 33.215 -4.058 7.978 1.00 91.06 329 GLU A N 1
ATOM 2741 C CA . GLU A 1 329 ? 32.726 -4.991 6.962 1.00 91.06 329 GLU A CA 1
ATOM 2742 C C . GLU A 1 329 ? 31.208 -4.864 6.778 1.00 91.06 329 GLU A C 1
ATOM 2744 O O . GLU A 1 329 ? 30.461 -4.592 7.726 1.00 91.06 329 GLU A O 1
ATOM 2749 N N . LEU A 1 330 ? 30.756 -5.058 5.540 1.00 90.62 330 LEU A N 1
ATOM 2750 C CA . LEU A 1 330 ? 29.347 -4.961 5.195 1.00 90.62 330 LEU A CA 1
ATOM 2751 C C . LEU A 1 330 ? 28.572 -6.130 5.812 1.00 90.62 330 LEU A C 1
ATOM 2753 O O . LEU A 1 330 ? 28.887 -7.295 5.580 1.00 90.62 330 LEU A O 1
ATOM 2757 N N . ASP A 1 331 ? 27.518 -5.809 6.554 1.00 89.75 331 ASP A N 1
ATOM 2758 C CA . ASP A 1 331 ? 26.545 -6.783 7.027 1.00 89.75 331 ASP A CA 1
ATOM 2759 C C . ASP A 1 331 ? 25.144 -6.464 6.480 1.00 89.75 331 ASP A C 1
ATOM 2761 O O . ASP A 1 331 ? 24.887 -5.429 5.848 1.00 89.75 331 ASP A O 1
ATOM 2765 N N . GLU A 1 332 ? 24.216 -7.392 6.701 1.00 89.62 332 GLU A N 1
ATOM 2766 C CA . GLU A 1 332 ? 22.828 -7.235 6.271 1.00 89.62 332 GLU A CA 1
ATOM 2767 C C . GLU A 1 332 ? 22.161 -6.012 6.921 1.00 89.62 332 GLU A C 1
ATOM 2769 O O . GLU A 1 332 ? 21.367 -5.322 6.281 1.00 89.62 332 GLU A O 1
ATOM 2774 N N . PHE A 1 333 ? 22.517 -5.698 8.170 1.00 91.25 333 PHE A N 1
ATOM 2775 C CA . PHE A 1 333 ? 21.958 -4.561 8.892 1.00 91.25 333 PHE A CA 1
ATOM 2776 C C . PHE A 1 333 ? 22.338 -3.232 8.234 1.00 91.25 333 PHE A C 1
ATOM 2778 O O . PHE A 1 333 ? 21.451 -2.421 7.959 1.00 91.25 333 PHE A O 1
ATOM 2785 N N . LEU A 1 334 ? 23.625 -3.019 7.949 1.00 92.56 334 LEU A N 1
ATOM 2786 C CA . LEU A 1 334 ? 24.127 -1.834 7.255 1.00 92.56 334 LEU A CA 1
ATOM 2787 C C . LEU A 1 334 ? 23.445 -1.702 5.896 1.00 92.56 334 LEU A C 1
ATOM 2789 O O . LEU A 1 334 ? 22.842 -0.672 5.612 1.00 92.56 334 LEU A O 1
ATOM 2793 N N . THR A 1 335 ? 23.425 -2.787 5.122 1.00 91.69 335 THR A N 1
ATOM 2794 C CA . THR A 1 335 ? 22.802 -2.841 3.794 1.00 91.69 335 THR A CA 1
ATOM 2795 C C . THR A 1 335 ? 21.326 -2.423 3.834 1.00 91.69 335 THR A C 1
ATOM 2797 O O . THR A 1 335 ? 20.908 -1.496 3.131 1.00 91.69 335 THR A O 1
ATOM 2800 N N . MET A 1 336 ? 20.526 -3.044 4.709 1.00 92.69 336 MET A N 1
ATOM 2801 C CA . MET A 1 336 ? 19.107 -2.715 4.858 1.00 92.69 336 MET A CA 1
ATOM 2802 C C . MET A 1 336 ? 18.900 -1.264 5.301 1.00 92.69 336 MET A C 1
ATOM 2804 O O . MET A 1 336 ? 18.017 -0.580 4.775 1.00 92.69 336 MET A O 1
ATOM 2808 N N . ARG A 1 337 ? 19.702 -0.770 6.253 1.00 92.81 337 ARG A N 1
ATOM 2809 C CA . ARG A 1 337 ? 19.594 0.606 6.758 1.00 92.81 337 ARG A CA 1
ATOM 2810 C C . ARG A 1 337 ? 19.926 1.630 5.679 1.00 92.81 337 ARG A C 1
ATOM 2812 O O . ARG A 1 337 ? 19.189 2.611 5.563 1.00 92.81 337 ARG A O 1
ATOM 2819 N N . THR A 1 338 ? 20.943 1.383 4.854 1.00 95.06 338 THR A N 1
ATOM 2820 C CA . THR A 1 338 ? 21.287 2.246 3.717 1.00 95.06 338 THR A CA 1
ATOM 2821 C C . THR A 1 338 ? 20.142 2.318 2.710 1.00 95.06 338 THR A C 1
ATOM 2823 O O . THR A 1 338 ? 19.729 3.416 2.341 1.00 95.06 338 THR A O 1
ATOM 2826 N N . TYR A 1 339 ? 19.558 1.184 2.307 1.00 95.31 339 TYR A N 1
ATOM 2827 C CA . TYR A 1 339 ? 18.426 1.182 1.371 1.00 95.31 339 TYR A CA 1
ATOM 2828 C C . TYR A 1 339 ? 17.177 1.854 1.950 1.00 95.31 339 TYR A C 1
ATOM 2830 O O . TYR A 1 339 ? 16.530 2.648 1.267 1.00 95.31 339 TYR A O 1
ATOM 2838 N N . CYS A 1 340 ? 16.872 1.625 3.231 1.00 93.38 340 CYS A N 1
ATOM 2839 C CA . CYS A 1 340 ? 15.804 2.345 3.927 1.00 93.38 340 CYS A CA 1
ATOM 2840 C C . CYS A 1 340 ? 16.032 3.867 3.885 1.00 93.38 340 CYS A C 1
ATOM 2842 O O . CYS A 1 340 ? 15.118 4.637 3.583 1.00 93.38 340 CYS A O 1
ATOM 2844 N N . GLN A 1 341 ? 17.260 4.312 4.155 1.00 93.88 341 GLN A N 1
ATOM 2845 C CA . GLN A 1 341 ? 17.613 5.729 4.120 1.00 93.88 341 GLN A CA 1
ATOM 2846 C C . GLN A 1 341 ? 17.527 6.310 2.701 1.00 93.88 341 GLN A C 1
ATOM 2848 O O . GLN A 1 341 ? 17.041 7.426 2.518 1.00 93.88 341 GLN A O 1
ATOM 2853 N N . LEU A 1 342 ? 17.908 5.539 1.682 1.00 95.56 342 LEU A N 1
ATOM 2854 C CA . LEU A 1 342 ? 17.738 5.936 0.287 1.00 95.56 342 LEU A CA 1
ATOM 2855 C C . LEU A 1 342 ? 16.266 6.090 -0.089 1.00 95.56 342 LEU A C 1
ATOM 2857 O O . LEU A 1 342 ? 15.910 7.083 -0.713 1.00 95.56 342 LEU A O 1
ATOM 2861 N N . PHE A 1 343 ? 15.380 5.185 0.325 1.00 95.75 343 PHE A N 1
ATOM 2862 C CA . PHE A 1 343 ? 13.952 5.343 0.040 1.00 95.75 343 PHE A CA 1
ATOM 2863 C C . PHE A 1 343 ? 13.330 6.551 0.748 1.00 95.75 343 PHE A C 1
ATOM 2865 O O . PHE A 1 343 ? 12.465 7.212 0.172 1.00 95.75 343 PHE A O 1
ATOM 2872 N N . LYS A 1 344 ? 13.800 6.902 1.952 1.00 93.75 344 LYS A N 1
ATOM 2873 C CA . LYS A 1 344 ? 13.440 8.176 2.597 1.00 93.75 344 LYS A CA 1
ATOM 2874 C C . LYS A 1 344 ? 13.874 9.380 1.772 1.00 93.75 344 LYS A C 1
ATOM 2876 O O . LYS A 1 344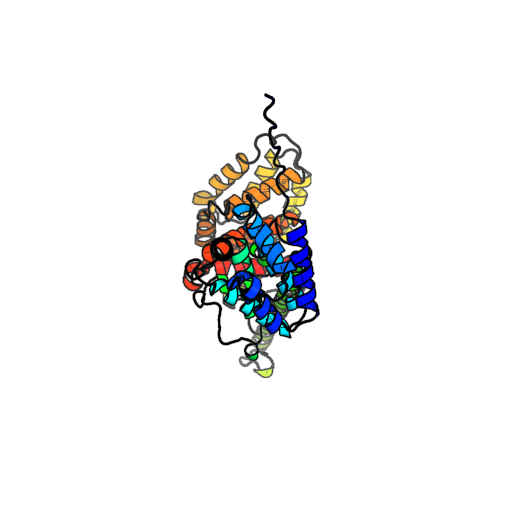 ? 13.103 10.318 1.594 1.00 93.75 344 LYS A O 1
ATOM 2881 N N . PHE A 1 345 ? 15.107 9.347 1.273 1.00 93.81 345 PHE A N 1
ATOM 2882 C CA . PHE A 1 345 ? 15.674 10.416 0.464 1.00 93.81 345 PHE A CA 1
ATOM 2883 C C . PHE A 1 345 ? 14.968 10.563 -0.892 1.00 93.81 345 PHE A C 1
ATOM 2885 O O . PHE A 1 345 ? 14.679 11.687 -1.298 1.00 93.81 345 PHE A O 1
ATOM 2892 N N . LEU A 1 346 ? 14.686 9.449 -1.574 1.00 95.00 346 LEU A N 1
ATOM 2893 C CA . LEU A 1 346 ? 14.134 9.420 -2.931 1.00 95.00 346 LEU A CA 1
ATOM 2894 C C . LEU A 1 346 ? 12.619 9.638 -2.978 1.00 95.00 346 LEU A C 1
ATOM 2896 O O . LEU A 1 346 ? 12.143 10.238 -3.937 1.00 95.00 346 LEU A O 1
ATOM 2900 N N . VAL A 1 347 ? 11.872 9.138 -1.985 1.00 95.44 347 VAL A N 1
ATOM 2901 C CA . VAL A 1 347 ? 10.399 9.122 -2.001 1.00 95.44 347 VAL A CA 1
ATOM 2902 C C . VAL A 1 347 ? 9.824 10.111 -0.986 1.00 95.44 347 VAL A C 1
ATOM 2904 O O . VAL A 1 347 ? 9.298 11.151 -1.372 1.00 95.44 347 VAL A O 1
ATOM 2907 N N . VAL A 1 348 ? 9.907 9.791 0.310 1.00 94.00 348 VAL A N 1
ATOM 2908 C CA . VAL A 1 348 ? 9.377 10.622 1.406 1.00 94.00 348 VAL A CA 1
ATOM 2909 C C . VAL A 1 348 ? 9.962 10.179 2.749 1.00 94.00 348 VAL A C 1
ATOM 2911 O O . VAL A 1 348 ? 10.080 8.979 3.003 1.00 94.00 348 VAL A O 1
ATOM 2914 N N . ASP A 1 349 ? 10.297 11.110 3.646 1.00 82.94 349 ASP A N 1
ATOM 2915 C CA . ASP A 1 349 ? 10.972 10.798 4.920 1.00 82.94 349 ASP A CA 1
ATOM 2916 C C . ASP A 1 349 ? 10.032 10.268 6.022 1.00 82.94 349 ASP A C 1
ATOM 2918 O O . ASP A 1 349 ? 10.353 9.293 6.712 1.00 82.94 349 ASP A O 1
ATOM 2922 N N . GLY A 1 350 ? 8.825 10.818 6.169 1.00 76.75 350 GLY A N 1
ATOM 2923 C CA . GLY A 1 350 ? 7.890 10.337 7.189 1.00 76.75 350 GLY A CA 1
ATOM 2924 C C . GLY A 1 350 ? 6.524 11.015 7.181 1.00 76.75 350 GLY A C 1
ATOM 2925 O O . GLY A 1 350 ? 6.288 11.967 6.446 1.00 76.75 350 GLY A O 1
ATOM 2926 N N . LYS A 1 351 ? 5.619 10.529 8.041 1.00 61.75 351 LYS A N 1
ATOM 2927 C CA . LYS A 1 351 ? 4.244 11.049 8.164 1.00 61.75 351 LYS A CA 1
ATOM 2928 C C . LYS A 1 351 ? 4.182 12.522 8.616 1.00 61.75 351 LYS A C 1
ATOM 2930 O O . LYS A 1 351 ? 3.262 13.225 8.224 1.00 61.75 351 LYS A O 1
ATOM 2935 N N . GLY A 1 352 ? 5.147 12.986 9.419 1.00 59.09 352 GLY A N 1
ATOM 2936 C CA . GLY A 1 352 ? 5.197 14.366 9.940 1.00 59.09 352 GLY A CA 1
ATOM 2937 C C . GLY A 1 352 ? 5.866 15.386 9.009 1.00 59.09 352 GLY A C 1
ATOM 2938 O O . GLY A 1 352 ? 5.649 16.584 9.146 1.00 59.09 352 GLY A O 1
ATOM 2939 N N . SER A 1 353 ? 6.650 14.913 8.040 1.00 62.28 353 SER A N 1
ATOM 2940 C CA . SER A 1 353 ? 7.303 15.705 7.001 1.00 62.28 353 SER A CA 1
ATOM 2941 C C . SER A 1 353 ? 7.085 14.988 5.673 1.00 62.28 353 SER A C 1
ATOM 2943 O O . SER A 1 353 ? 7.963 14.299 5.151 1.00 62.28 353 SER A O 1
ATOM 2945 N N . ALA A 1 354 ? 5.889 15.148 5.100 1.00 68.19 354 ALA A N 1
ATOM 2946 C CA . ALA A 1 354 ? 5.568 14.654 3.762 1.00 68.19 354 ALA A CA 1
ATOM 2947 C C . ALA A 1 354 ? 6.332 15.433 2.666 1.00 68.19 354 ALA A C 1
ATOM 2949 O O . ALA A 1 354 ? 5.782 15.729 1.611 1.00 68.19 354 ALA A O 1
ATOM 2950 N N . ASN A 1 355 ? 7.593 15.809 2.909 1.00 81.94 355 ASN A N 1
ATOM 2951 C CA . ASN A 1 355 ? 8.451 16.417 1.912 1.00 81.94 355 ASN A CA 1
ATOM 2952 C C . ASN A 1 355 ? 8.865 15.335 0.912 1.00 81.94 355 ASN A C 1
ATOM 2954 O O . ASN A 1 355 ? 9.713 14.487 1.191 1.00 81.94 355 ASN A O 1
ATOM 2958 N N . HIS A 1 356 ? 8.222 15.390 -0.245 1.00 92.19 356 HIS A N 1
ATOM 2959 C CA . HIS A 1 356 ? 8.439 14.513 -1.384 1.00 92.19 356 HIS A CA 1
ATOM 2960 C C . HIS A 1 356 ? 8.850 15.323 -2.625 1.0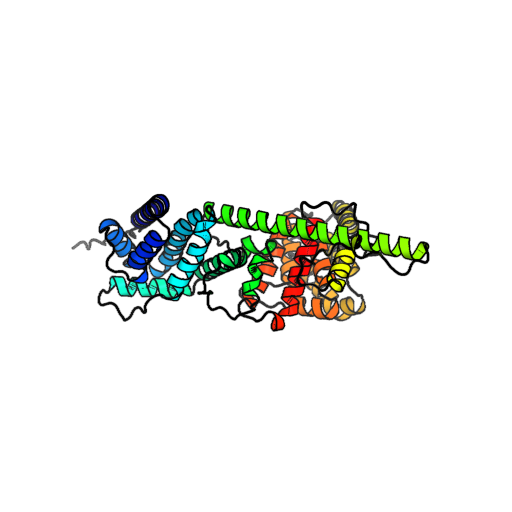0 92.19 356 HIS A C 1
ATOM 2962 O O . HIS A 1 356 ? 8.720 14.852 -3.751 1.00 92.19 356 HIS A O 1
ATOM 2968 N N . GLU A 1 357 ? 9.385 16.538 -2.435 1.00 90.56 357 GLU A N 1
ATOM 2969 C CA . GLU A 1 357 ? 9.843 17.410 -3.528 1.00 90.56 357 GLU A CA 1
ATOM 2970 C C . GLU A 1 357 ? 10.880 16.712 -4.409 1.00 90.56 357 GLU A C 1
ATOM 2972 O O . GLU A 1 357 ? 10.835 16.818 -5.629 1.00 90.56 357 GLU A O 1
ATOM 2977 N N . ARG A 1 358 ? 11.778 15.923 -3.805 1.00 90.81 358 ARG A N 1
ATOM 2978 C CA . ARG A 1 358 ? 12.773 15.143 -4.557 1.00 90.81 358 ARG A CA 1
ATOM 2979 C C . ARG A 1 358 ? 12.125 14.076 -5.434 1.00 90.81 358 ARG A C 1
ATOM 2981 O O . ARG A 1 358 ? 12.591 13.849 -6.546 1.00 90.81 358 ARG A O 1
ATOM 2988 N N . PHE A 1 359 ? 11.057 13.443 -4.956 1.00 95.19 359 PHE A N 1
ATOM 2989 C CA . PHE A 1 359 ? 10.303 12.481 -5.752 1.00 95.19 359 PHE A CA 1
ATOM 2990 C C . PHE A 1 359 ? 9.622 13.171 -6.938 1.00 95.19 359 PHE A C 1
ATOM 2992 O O . PHE A 1 359 ? 9.693 12.676 -8.062 1.00 95.19 359 PHE A O 1
ATOM 2999 N N . LEU A 1 360 ? 9.040 14.355 -6.714 1.00 94.06 360 LEU A N 1
ATOM 3000 C CA . LEU A 1 360 ? 8.459 15.174 -7.781 1.00 94.06 360 LEU A CA 1
ATOM 3001 C C . LEU A 1 360 ? 9.510 15.647 -8.788 1.00 94.06 360 LEU A C 1
ATOM 3003 O O . LEU A 1 360 ? 9.244 15.594 -9.987 1.00 94.06 360 LEU A O 1
ATOM 3007 N N . ASP A 1 361 ? 10.701 16.052 -8.339 1.00 91.75 361 ASP A N 1
ATOM 3008 C CA . ASP A 1 361 ? 11.829 16.374 -9.219 1.00 91.75 361 ASP A CA 1
ATOM 3009 C C . ASP A 1 361 ? 12.177 15.155 -10.086 1.00 91.75 361 ASP A C 1
ATOM 3011 O O . ASP A 1 361 ? 12.244 15.256 -11.311 1.00 91.75 361 ASP A O 1
ATOM 3015 N N . LEU A 1 362 ? 12.339 13.976 -9.475 1.00 93.12 362 LEU A N 1
ATOM 3016 C CA . LEU A 1 362 ? 12.636 12.744 -10.208 1.00 93.12 362 LEU A CA 1
ATOM 3017 C C . LEU A 1 362 ? 11.570 12.451 -11.266 1.00 93.12 362 LEU A C 1
ATOM 3019 O O . LEU A 1 362 ? 11.928 12.202 -12.414 1.00 93.12 362 LEU A O 1
ATOM 3023 N N . ILE A 1 363 ? 10.284 12.527 -10.919 1.00 94.62 363 ILE A N 1
ATOM 3024 C CA . ILE A 1 363 ? 9.194 12.328 -11.884 1.00 94.62 363 ILE A CA 1
ATOM 3025 C C . ILE A 1 363 ? 9.237 13.384 -12.990 1.00 94.62 363 ILE A C 1
ATOM 3027 O O . ILE A 1 363 ? 9.117 13.047 -14.164 1.00 94.62 363 ILE A O 1
ATOM 3031 N N . THR A 1 364 ? 9.436 14.652 -12.640 1.00 92.75 364 THR A N 1
ATOM 3032 C CA . THR A 1 364 ? 9.418 15.768 -13.595 1.00 92.75 364 THR A CA 1
ATOM 3033 C C . THR A 1 364 ? 10.521 15.634 -14.644 1.00 92.75 364 THR A C 1
ATOM 3035 O O . THR A 1 364 ? 10.302 15.950 -15.813 1.00 92.75 364 THR A O 1
ATOM 3038 N N . TYR A 1 365 ? 11.704 15.159 -14.246 1.00 90.88 365 TYR A N 1
ATOM 3039 C CA . TYR A 1 365 ? 12.869 15.100 -15.130 1.00 90.88 365 TYR A CA 1
ATOM 3040 C C . TYR A 1 365 ? 13.125 13.722 -15.753 1.00 90.88 365 TYR A C 1
ATOM 3042 O O . TYR A 1 365 ? 13.636 13.656 -16.871 1.00 90.88 365 TYR A O 1
ATOM 3050 N N . LEU A 1 366 ? 12.787 12.626 -15.069 1.00 90.69 366 LEU A N 1
ATOM 3051 C CA . LEU A 1 366 ? 12.997 11.259 -15.567 1.00 90.69 366 LEU A CA 1
ATOM 3052 C C . LEU A 1 366 ? 11.715 10.618 -16.115 1.00 90.69 366 LEU A C 1
ATOM 3054 O O . LEU A 1 366 ? 11.799 9.732 -16.969 1.00 90.69 366 LEU A O 1
ATOM 3058 N N . GLY A 1 367 ? 10.548 11.071 -15.657 1.00 93.38 367 GLY A N 1
ATOM 3059 C CA . GLY A 1 367 ? 9.257 10.424 -15.883 1.00 93.38 367 GLY A CA 1
ATOM 3060 C C . GLY A 1 367 ? 8.999 9.278 -14.903 1.00 93.38 367 GLY A C 1
ATOM 3061 O O . GLY A 1 367 ? 9.926 8.627 -14.420 1.00 93.38 367 GLY A O 1
ATOM 3062 N N . GLU A 1 368 ? 7.722 8.982 -14.658 1.00 95.25 368 GLU A N 1
ATOM 3063 C CA . GLU A 1 368 ? 7.266 8.001 -13.664 1.00 95.25 368 GLU A CA 1
ATOM 3064 C C . GLU A 1 368 ? 7.887 6.618 -13.903 1.00 95.25 368 GLU A C 1
ATOM 3066 O O . GLU A 1 368 ? 8.374 5.985 -12.969 1.00 95.25 368 GLU A O 1
ATOM 3071 N N . VAL A 1 369 ? 7.954 6.184 -15.167 1.00 95.19 369 VAL A N 1
ATOM 3072 C CA . VAL A 1 369 ? 8.502 4.875 -15.556 1.00 95.19 369 VAL A CA 1
ATOM 3073 C C . VAL A 1 369 ? 9.959 4.710 -15.104 1.00 95.19 369 VAL A C 1
ATOM 3075 O O . VAL A 1 369 ? 10.328 3.692 -14.523 1.00 95.19 369 VAL A O 1
ATOM 3078 N N . ARG A 1 370 ? 10.803 5.720 -15.342 1.00 94.06 370 ARG A N 1
ATOM 3079 C CA . ARG A 1 370 ? 12.230 5.652 -14.991 1.00 94.06 370 ARG A CA 1
ATOM 3080 C C . ARG A 1 370 ? 12.459 5.857 -13.503 1.00 94.06 370 ARG A C 1
ATOM 3082 O O . ARG A 1 370 ? 13.341 5.221 -12.934 1.00 94.06 370 ARG A O 1
ATOM 3089 N N . THR A 1 371 ? 11.662 6.710 -12.863 1.00 95.94 371 THR A N 1
ATOM 3090 C CA . THR A 1 371 ? 11.719 6.911 -11.413 1.00 95.94 371 THR A CA 1
ATOM 3091 C C . THR A 1 371 ? 11.371 5.628 -10.665 1.00 95.94 371 THR A C 1
ATOM 3093 O O . THR A 1 371 ? 12.117 5.223 -9.777 1.00 95.94 371 THR A O 1
ATOM 3096 N N . ILE A 1 372 ? 10.289 4.945 -11.045 1.00 97.62 372 ILE A N 1
ATOM 3097 C CA . ILE A 1 372 ? 9.944 3.645 -10.461 1.00 97.62 372 ILE A CA 1
ATOM 3098 C C . ILE A 1 372 ? 10.986 2.584 -10.831 1.00 97.62 372 ILE A C 1
ATOM 3100 O O . ILE A 1 372 ? 11.360 1.790 -9.973 1.00 97.62 372 ILE A O 1
ATOM 3104 N N . GLY A 1 373 ? 11.531 2.608 -12.052 1.00 95.25 373 GLY A N 1
ATOM 3105 C CA . GLY A 1 373 ? 12.640 1.736 -12.453 1.00 95.25 373 GLY A CA 1
ATOM 3106 C C . GLY A 1 373 ? 13.870 1.878 -11.550 1.00 95.25 373 GLY A C 1
ATOM 3107 O O . GLY A 1 373 ? 14.432 0.878 -11.110 1.00 95.25 373 GLY A O 1
ATOM 3108 N N . LEU A 1 374 ? 14.240 3.109 -11.183 1.00 94.56 374 LEU A N 1
ATOM 3109 C CA . LEU A 1 374 ? 15.320 3.383 -10.229 1.00 94.56 374 LEU A CA 1
ATOM 3110 C C . LEU A 1 374 ? 15.037 2.785 -8.844 1.00 94.56 374 LEU A C 1
ATOM 3112 O O . LEU A 1 374 ? 15.929 2.208 -8.225 1.00 94.56 374 LEU A O 1
ATOM 3116 N N . LEU A 1 375 ? 13.801 2.901 -8.357 1.00 96.88 375 LEU A N 1
ATOM 3117 C CA . LEU A 1 375 ? 13.405 2.319 -7.074 1.00 96.88 375 LEU A CA 1
ATOM 3118 C C . LEU A 1 375 ? 13.410 0.787 -7.133 1.00 96.88 375 LEU A C 1
ATOM 3120 O O . LEU A 1 375 ? 13.928 0.143 -6.224 1.00 96.88 375 LEU A O 1
ATOM 3124 N N . LEU A 1 376 ? 12.918 0.206 -8.228 1.00 95.75 376 LEU A N 1
ATOM 3125 C CA . LEU A 1 376 ? 12.956 -1.232 -8.480 1.00 95.75 376 LEU A CA 1
ATOM 3126 C C . LEU A 1 376 ? 14.398 -1.760 -8.506 1.00 95.75 376 LEU A C 1
ATOM 3128 O O . LEU A 1 376 ? 14.667 -2.786 -7.885 1.00 95.75 376 LEU A O 1
ATOM 3132 N N . LYS A 1 377 ? 15.341 -1.045 -9.142 1.00 93.19 377 LYS A N 1
ATOM 3133 C CA . LYS A 1 377 ? 16.773 -1.404 -9.130 1.00 93.19 377 LYS A CA 1
ATOM 3134 C C . LYS A 1 377 ? 17.317 -1.575 -7.716 1.00 93.19 377 LYS A C 1
ATOM 3136 O O . LYS A 1 377 ? 18.181 -2.425 -7.533 1.00 93.19 377 LYS A O 1
ATOM 3141 N N . LEU A 1 378 ? 16.855 -0.769 -6.757 1.00 95.31 378 LEU A N 1
ATOM 3142 C CA . LEU A 1 378 ? 17.264 -0.857 -5.352 1.00 95.31 378 LEU A CA 1
ATOM 3143 C C . LEU A 1 378 ? 16.594 -2.031 -4.637 1.00 95.31 378 LEU A C 1
ATOM 3145 O O . LEU A 1 378 ? 17.266 -2.758 -3.913 1.00 95.31 378 LEU A O 1
ATOM 3149 N N . VAL A 1 379 ? 15.297 -2.255 -4.869 1.00 96.00 379 VAL A N 1
ATOM 3150 C CA . VAL A 1 379 ? 14.582 -3.404 -4.285 1.00 96.00 379 VAL A CA 1
ATOM 3151 C C . VAL A 1 379 ? 15.186 -4.729 -4.761 1.00 96.00 379 VAL A C 1
ATOM 3153 O O . VAL A 1 379 ? 15.349 -5.644 -3.964 1.00 96.00 379 VAL A O 1
ATOM 3156 N N . LEU A 1 380 ? 15.603 -4.824 -6.027 1.00 94.31 380 LEU A N 1
ATOM 3157 C CA . LEU A 1 380 ? 16.241 -6.025 -6.580 1.00 94.31 380 LEU A CA 1
ATOM 3158 C C . LEU A 1 380 ? 17.626 -6.336 -5.984 1.00 94.31 380 LEU A C 1
ATOM 3160 O O . LEU A 1 380 ? 18.121 -7.444 -6.181 1.00 94.31 380 LEU A O 1
ATOM 3164 N N . LEU A 1 381 ? 18.262 -5.394 -5.277 1.00 93.44 381 LEU A N 1
ATOM 3165 C CA . LEU A 1 381 ? 19.484 -5.676 -4.513 1.00 93.44 381 LEU A CA 1
ATOM 3166 C C . LEU A 1 381 ? 19.171 -6.383 -3.188 1.00 93.44 381 LEU A C 1
ATOM 3168 O O . LEU A 1 381 ? 19.978 -7.166 -2.698 1.00 93.44 381 LEU A O 1
ATOM 3172 N N . CYS A 1 382 ? 18.011 -6.104 -2.591 1.00 91.69 382 CYS A N 1
ATOM 3173 C CA . CYS A 1 382 ? 17.591 -6.697 -1.329 1.00 91.69 382 CYS A CA 1
ATOM 3174 C C . CYS A 1 382 ? 16.063 -6.724 -1.241 1.00 91.69 382 CYS A C 1
ATOM 3176 O O . CYS A 1 382 ? 15.421 -5.748 -0.859 1.00 91.69 382 CYS A O 1
ATOM 3178 N N . GLU A 1 383 ? 15.458 -7.869 -1.538 1.00 91.25 383 GLU A N 1
ATOM 3179 C CA . GLU A 1 383 ? 13.996 -7.997 -1.560 1.00 91.25 383 GLU A CA 1
ATOM 3180 C C . GLU A 1 383 ? 13.343 -7.665 -0.205 1.00 91.25 383 GLU A C 1
ATOM 3182 O O . GLU A 1 383 ? 12.243 -7.115 -0.153 1.00 91.25 383 GLU A O 1
ATOM 3187 N N . LYS A 1 384 ? 14.065 -7.877 0.906 1.00 92.75 384 LYS A N 1
ATOM 3188 C CA . LYS A 1 384 ? 13.610 -7.545 2.267 1.00 92.75 384 LYS A CA 1
ATOM 3189 C C . LYS A 1 384 ? 13.277 -6.061 2.462 1.00 92.75 384 LYS A C 1
ATOM 3191 O O . LYS A 1 384 ? 12.590 -5.725 3.423 1.00 92.75 384 LYS A O 1
ATOM 3196 N N . VAL A 1 385 ? 13.735 -5.165 1.579 1.00 94.44 385 VAL A N 1
ATOM 3197 C CA . VAL A 1 385 ? 13.402 -3.732 1.649 1.00 94.44 385 VAL A CA 1
ATOM 3198 C C . VAL A 1 385 ? 12.140 -3.352 0.868 1.00 94.44 385 VAL A C 1
ATOM 3200 O O . VAL A 1 385 ? 11.696 -2.207 0.965 1.00 94.44 385 VAL A O 1
ATOM 3203 N N . LYS A 1 386 ? 11.509 -4.292 0.150 1.00 95.62 386 LYS A N 1
ATOM 3204 C CA . LYS A 1 386 ? 10.243 -4.070 -0.569 1.00 95.62 386 LYS A CA 1
ATOM 3205 C C . LYS A 1 386 ? 9.120 -3.532 0.336 1.00 95.62 386 LYS A C 1
ATOM 3207 O O . LYS A 1 386 ? 8.590 -2.474 -0.013 1.00 95.62 386 LYS A O 1
ATOM 3212 N N . PRO A 1 387 ? 8.820 -4.120 1.517 1.00 94.75 387 PRO A N 1
ATOM 3213 C CA . PRO A 1 387 ? 7.788 -3.579 2.412 1.00 94.75 387 PRO A CA 1
ATOM 3214 C C . PRO A 1 387 ? 8.098 -2.152 2.876 1.00 94.75 387 PRO A C 1
ATOM 3216 O O . PRO A 1 387 ? 7.216 -1.334 3.116 1.00 94.75 387 PRO A O 1
ATOM 3219 N N . TYR A 1 388 ? 9.380 -1.793 2.968 1.00 94.62 388 TYR A N 1
ATOM 3220 C CA . TYR A 1 388 ? 9.752 -0.429 3.318 1.00 94.62 388 TYR A CA 1
ATOM 3221 C C . TYR A 1 388 ? 9.411 0.561 2.204 1.00 94.62 388 TYR A C 1
ATOM 3223 O O . TYR A 1 388 ? 8.947 1.664 2.482 1.00 94.62 388 TYR A O 1
ATOM 3231 N N . LEU A 1 389 ? 9.617 0.188 0.940 1.00 96.69 389 LEU A N 1
ATOM 3232 C CA . LEU A 1 389 ? 9.216 1.025 -0.188 1.00 96.69 389 LEU A CA 1
ATOM 3233 C C . LEU A 1 389 ? 7.689 1.163 -0.265 1.00 96.69 389 LEU A C 1
ATOM 3235 O O . LEU A 1 389 ? 7.182 2.270 -0.446 1.00 96.69 389 LEU A O 1
ATOM 3239 N N . GLU A 1 390 ? 6.955 0.072 -0.050 1.00 96.44 390 GLU A N 1
ATOM 3240 C CA . GLU A 1 390 ? 5.490 0.074 0.061 1.00 96.44 390 GLU A CA 1
ATOM 3241 C C . GLU A 1 390 ? 5.011 1.032 1.160 1.00 96.44 390 GLU A C 1
ATOM 3243 O O . GLU A 1 390 ? 4.126 1.865 0.940 1.00 96.44 390 GLU A O 1
ATOM 3248 N N . GLN A 1 391 ? 5.671 1.014 2.322 1.00 94.62 391 GLN A N 1
ATOM 3249 C CA . GLN A 1 391 ? 5.410 1.957 3.405 1.00 94.62 391 GLN A CA 1
ATOM 3250 C C . GLN A 1 391 ? 5.621 3.419 2.976 1.00 94.62 391 GLN A C 1
ATOM 3252 O O . GLN A 1 391 ? 4.851 4.290 3.376 1.00 94.62 391 GLN A O 1
ATOM 3257 N N . ARG A 1 392 ? 6.630 3.723 2.152 1.00 95.19 392 ARG A N 1
ATOM 3258 C CA . ARG A 1 392 ? 6.881 5.094 1.662 1.00 95.19 392 ARG A CA 1
ATOM 3259 C C . ARG A 1 392 ? 5.742 5.577 0.772 1.00 95.19 392 ARG A C 1
ATOM 3261 O O . ARG A 1 392 ? 5.262 6.697 0.944 1.00 95.19 392 ARG A O 1
ATOM 3268 N N . PHE A 1 393 ? 5.260 4.721 -0.124 1.00 96.81 393 PHE A N 1
ATOM 3269 C CA . PHE A 1 393 ? 4.111 5.041 -0.968 1.00 96.81 393 PHE A CA 1
ATOM 3270 C C . PHE A 1 393 ? 2.798 5.112 -0.184 1.00 96.81 393 PHE A C 1
ATOM 3272 O O . PHE A 1 393 ? 1.956 5.940 -0.517 1.00 96.81 393 PHE A O 1
ATOM 3279 N N . SER A 1 394 ? 2.631 4.345 0.898 1.00 94.88 394 SER A N 1
ATOM 3280 C CA . SER A 1 394 ? 1.442 4.456 1.758 1.00 94.88 394 SER A CA 1
ATOM 3281 C C . SER A 1 394 ? 1.368 5.799 2.499 1.00 94.88 394 SER A C 1
ATOM 3283 O O . SER A 1 394 ? 0.274 6.329 2.719 1.00 94.88 394 SER A O 1
ATOM 3285 N N . ILE A 1 395 ? 2.520 6.400 2.829 1.00 94.00 395 ILE A N 1
ATOM 3286 C CA . ILE A 1 395 ? 2.601 7.760 3.383 1.00 94.00 395 ILE A CA 1
ATOM 3287 C C . ILE A 1 395 ? 2.133 8.782 2.341 1.00 94.00 395 ILE A C 1
ATOM 3289 O O . ILE A 1 395 ? 1.299 9.628 2.662 1.00 94.00 395 ILE A O 1
ATOM 3293 N N . LEU A 1 396 ? 2.614 8.682 1.095 1.00 94.94 396 LEU A N 1
ATOM 3294 C CA . LEU A 1 396 ? 2.158 9.552 0.002 1.00 94.94 396 LEU A CA 1
ATOM 3295 C C . LEU A 1 396 ? 0.661 9.379 -0.268 1.00 94.94 396 LEU A C 1
ATOM 3297 O O . LEU A 1 396 ? -0.064 10.366 -0.340 1.00 94.94 396 LEU A O 1
ATOM 3301 N N . PHE A 1 397 ? 0.186 8.136 -0.345 1.00 94.25 397 PHE A N 1
ATOM 3302 C CA . PHE A 1 397 ? -1.230 7.828 -0.520 1.00 94.25 397 PHE A CA 1
ATOM 3303 C C . PHE A 1 397 ? -2.080 8.476 0.578 1.00 94.25 397 PHE A C 1
ATOM 3305 O O . PHE A 1 397 ? -3.052 9.160 0.282 1.00 94.25 397 PHE A O 1
ATOM 3312 N N . SER A 1 398 ? -1.664 8.333 1.840 1.00 91.44 398 SER A N 1
ATOM 3313 C CA . SER A 1 398 ? -2.349 8.942 2.986 1.00 91.44 398 SER A CA 1
ATOM 3314 C C . SER A 1 398 ? -2.373 10.471 2.907 1.00 91.44 398 SER A C 1
ATOM 3316 O O . SER A 1 398 ? -3.371 11.086 3.264 1.00 91.44 398 SER A O 1
ATOM 3318 N N . HIS A 1 399 ? -1.292 11.095 2.430 1.00 91.44 399 HIS A N 1
ATOM 3319 C CA . HIS A 1 399 ? -1.210 12.550 2.289 1.00 91.44 399 HIS A CA 1
ATOM 3320 C C . HIS A 1 399 ? -2.152 13.090 1.200 1.00 91.44 399 HIS A C 1
ATOM 3322 O O . HIS A 1 399 ? -2.734 14.161 1.363 1.00 91.44 399 HIS A O 1
ATOM 3328 N N . TYR A 1 400 ? -2.333 12.337 0.113 1.00 91.88 400 TYR A N 1
ATOM 3329 C CA . TYR A 1 400 ? -3.167 12.723 -1.029 1.00 91.88 400 TYR A CA 1
ATOM 3330 C C . TYR A 1 400 ? -4.579 12.132 -1.004 1.00 91.88 400 TYR A C 1
ATOM 3332 O O . TYR A 1 400 ? -5.339 12.355 -1.939 1.00 91.88 400 TYR A O 1
ATOM 3340 N N . GLU A 1 401 ? -4.961 11.421 0.056 1.00 90.00 401 GLU A N 1
ATOM 3341 C CA . GLU A 1 401 ? -6.191 10.625 0.120 1.00 90.00 401 GLU A CA 1
ATOM 3342 C C . GLU A 1 401 ? -7.461 11.430 -0.205 1.00 90.00 401 GLU A C 1
ATOM 3344 O O . GLU A 1 401 ? -8.315 10.953 -0.945 1.00 90.00 401 GLU A O 1
ATOM 3349 N N . ALA A 1 402 ? -7.557 12.669 0.288 1.00 87.88 402 ALA A N 1
ATOM 3350 C CA . ALA A 1 402 ? -8.694 13.566 0.050 1.00 87.88 402 ALA A CA 1
ATOM 3351 C C . ALA A 1 402 ? -8.566 14.419 -1.231 1.00 87.88 402 ALA A C 1
ATOM 3353 O O . ALA A 1 402 ? -9.432 15.245 -1.531 1.00 87.88 402 ALA A O 1
ATOM 3354 N N . VAL A 1 403 ? -7.467 14.278 -1.974 1.00 90.50 403 VAL A N 1
ATOM 3355 C CA . VAL A 1 403 ? -7.218 15.016 -3.215 1.00 90.50 403 VAL A CA 1
ATOM 3356 C C . VAL A 1 403 ? -7.882 14.279 -4.375 1.00 90.50 403 VAL A C 1
ATOM 3358 O O . VAL A 1 403 ? -7.908 13.053 -4.416 1.00 90.50 403 VAL A O 1
ATOM 3361 N N . SER A 1 404 ? -8.429 15.034 -5.330 1.00 89.88 404 SER A N 1
ATOM 3362 C CA . SER A 1 404 ? -9.026 14.457 -6.536 1.00 89.88 404 SER A CA 1
ATOM 3363 C C . SER A 1 404 ? -7.963 13.799 -7.416 1.00 89.88 404 SER A C 1
ATOM 3365 O O . SER A 1 404 ? -6.850 14.323 -7.535 1.00 89.88 404 SER A O 1
ATOM 3367 N N . GLU A 1 405 ? -8.321 12.702 -8.079 1.00 89.31 405 GLU A N 1
ATOM 3368 C CA . GLU A 1 405 ? -7.401 11.915 -8.915 1.00 89.31 405 GLU A CA 1
ATOM 3369 C C . GLU A 1 405 ? -6.659 12.776 -9.953 1.00 89.31 405 GLU A C 1
ATOM 3371 O O . GLU A 1 405 ? -5.438 12.688 -10.071 1.00 89.31 405 GLU A O 1
ATOM 3376 N N . ASP A 1 406 ? -7.359 13.701 -10.621 1.00 89.06 406 ASP A N 1
ATOM 3377 C CA . ASP A 1 406 ? -6.771 14.597 -11.629 1.00 89.06 406 ASP A CA 1
ATOM 3378 C C . ASP A 1 406 ? -5.643 15.479 -11.071 1.00 89.06 406 ASP A C 1
ATOM 3380 O O . ASP A 1 406 ? -4.622 15.708 -11.728 1.00 89.06 406 ASP A O 1
ATOM 3384 N N . ARG A 1 407 ? -5.806 15.965 -9.832 1.00 90.56 407 ARG A N 1
ATOM 3385 C CA . ARG A 1 407 ? -4.835 16.853 -9.172 1.00 90.56 407 ARG A CA 1
ATOM 3386 C C . ARG A 1 407 ? -3.612 16.098 -8.657 1.00 90.56 407 ARG A C 1
ATOM 3388 O O . ARG A 1 407 ? -2.556 16.702 -8.494 1.00 90.56 407 ARG A O 1
ATOM 3395 N N . ALA A 1 408 ? -3.745 14.796 -8.432 1.00 93.12 408 ALA A N 1
ATOM 3396 C CA . ALA A 1 408 ? -2.676 13.908 -7.990 1.00 93.12 408 ALA A CA 1
ATOM 3397 C C . ALA A 1 408 ? -2.342 12.844 -9.053 1.00 93.12 408 ALA A C 1
ATOM 3399 O O . ALA A 1 408 ? -1.903 11.742 -8.724 1.00 93.12 408 ALA A O 1
ATOM 3400 N N . SER A 1 409 ? -2.516 13.171 -10.339 1.00 94.06 409 SER A N 1
ATOM 3401 C CA . SER A 1 409 ? -2.316 12.218 -11.441 1.00 94.06 409 SER A CA 1
ATOM 3402 C C . SER A 1 409 ? -0.899 11.636 -11.495 1.00 94.06 409 SER A C 1
ATOM 3404 O O . SER A 1 409 ? -0.729 10.477 -11.870 1.00 94.06 409 SER A O 1
ATOM 3406 N N . TRP A 1 410 ? 0.114 12.395 -11.065 1.00 95.50 410 TRP A N 1
ATOM 3407 C CA . TRP A 1 410 ? 1.490 11.907 -10.923 1.00 95.50 410 TRP A CA 1
ATOM 3408 C C . TRP A 1 410 ? 1.588 10.736 -9.934 1.00 95.50 410 TRP A C 1
ATOM 3410 O O . TRP A 1 410 ? 2.320 9.778 -10.185 1.00 95.50 410 TRP A O 1
ATOM 3420 N N . LEU A 1 411 ? 0.838 10.786 -8.826 1.00 96.50 411 LEU A N 1
ATOM 3421 C CA . LEU A 1 411 ? 0.845 9.751 -7.796 1.00 96.50 411 LEU A CA 1
ATOM 3422 C C . LEU A 1 411 ? 0.134 8.507 -8.313 1.00 96.50 411 LEU A C 1
ATOM 3424 O O . LEU A 1 411 ? 0.687 7.419 -8.212 1.00 96.50 411 LEU A O 1
ATOM 3428 N N . VAL A 1 412 ? -1.035 8.676 -8.940 1.00 96.19 412 VAL A N 1
ATOM 3429 C CA . VAL A 1 412 ? -1.778 7.580 -9.582 1.00 96.19 412 VAL A CA 1
ATOM 3430 C C . VAL A 1 412 ? -0.889 6.864 -10.603 1.00 96.19 412 VAL A C 1
ATOM 3432 O O . VAL A 1 412 ? -0.678 5.660 -10.502 1.00 96.19 412 VAL A O 1
ATOM 3435 N N . LYS A 1 413 ? -0.259 7.601 -11.525 1.00 97.06 413 LYS A N 1
ATOM 3436 C CA . LYS A 1 413 ? 0.671 7.021 -12.508 1.00 97.06 413 LYS A CA 1
ATOM 3437 C C . LYS A 1 413 ? 1.876 6.338 -11.869 1.00 97.06 413 LYS A C 1
ATOM 3439 O O . LYS A 1 413 ? 2.320 5.311 -12.380 1.00 97.06 413 LYS A O 1
ATOM 3444 N N . SER A 1 414 ? 2.414 6.886 -10.781 1.00 97.81 414 SER A N 1
ATOM 3445 C CA . SER A 1 414 ? 3.528 6.274 -10.051 1.00 97.81 414 SER A CA 1
ATOM 3446 C C . SER A 1 414 ? 3.111 4.966 -9.381 1.00 97.81 414 SER A C 1
ATOM 3448 O O . SER A 1 414 ? 3.854 3.995 -9.462 1.00 97.81 414 SER A O 1
ATOM 3450 N N . LEU A 1 415 ? 1.923 4.912 -8.772 1.00 97.81 415 LEU A N 1
ATOM 3451 C CA . LEU A 1 415 ? 1.384 3.708 -8.137 1.00 97.81 415 LEU A CA 1
ATOM 3452 C C . LEU A 1 415 ? 1.069 2.615 -9.161 1.00 97.81 415 LEU A C 1
ATOM 3454 O O . LEU A 1 415 ? 1.431 1.464 -8.944 1.00 97.81 415 LEU A O 1
ATOM 3458 N N . GLU A 1 416 ? 0.486 2.973 -10.306 1.00 97.50 416 GLU A N 1
ATOM 3459 C CA . GLU A 1 416 ? 0.252 2.027 -11.403 1.00 97.50 416 GLU A CA 1
ATOM 3460 C C . GLU A 1 416 ? 1.579 1.475 -11.953 1.00 97.50 416 GLU A C 1
ATOM 3462 O O . GLU A 1 416 ? 1.716 0.274 -12.173 1.00 97.50 416 GLU A O 1
ATOM 3467 N N . ASN A 1 417 ? 2.602 2.323 -12.108 1.00 98.12 417 ASN A N 1
ATOM 3468 C CA . ASN A 1 417 ? 3.940 1.878 -12.501 1.00 98.12 417 ASN A CA 1
ATOM 3469 C C . ASN A 1 417 ? 4.598 0.975 -11.451 1.00 98.12 417 ASN A C 1
ATOM 3471 O O . ASN A 1 417 ? 5.209 -0.026 -11.820 1.00 98.12 417 ASN A O 1
ATOM 3475 N N . LEU A 1 418 ? 4.472 1.314 -10.164 1.00 97.56 418 LEU A N 1
ATOM 3476 C CA . LEU A 1 418 ? 4.975 0.506 -9.051 1.00 97.56 418 LEU A CA 1
ATOM 3477 C C . LEU A 1 418 ? 4.323 -0.877 -9.051 1.00 97.56 418 LEU A C 1
ATOM 3479 O O . LEU A 1 418 ? 5.018 -1.880 -8.920 1.00 97.56 418 LEU A O 1
ATOM 3483 N N . GLN A 1 419 ? 3.006 -0.931 -9.256 1.00 95.56 419 GLN A N 1
ATOM 3484 C CA . GLN A 1 419 ? 2.256 -2.178 -9.308 1.00 95.56 419 GLN A CA 1
ATOM 3485 C C . GLN A 1 419 ? 2.705 -3.057 -10.478 1.00 95.56 419 GLN A C 1
ATOM 3487 O O . GLN A 1 419 ? 3.008 -4.226 -10.266 1.00 95.56 419 GLN A O 1
ATOM 3492 N N . VAL A 1 420 ? 2.845 -2.491 -11.684 1.00 96.00 420 VAL A N 1
ATOM 3493 C CA . VAL A 1 420 ? 3.369 -3.224 -12.850 1.00 96.00 420 VAL A CA 1
ATOM 3494 C C . VAL A 1 420 ? 4.788 -3.733 -12.583 1.00 96.00 420 VAL A C 1
ATOM 3496 O O . VAL A 1 420 ? 5.080 -4.898 -12.841 1.00 96.00 420 VAL A O 1
ATOM 3499 N N . ALA A 1 421 ? 5.671 -2.881 -12.053 1.00 95.50 421 ALA A N 1
ATOM 3500 C CA . ALA A 1 421 ? 7.047 -3.244 -11.727 1.00 95.50 421 ALA A CA 1
ATOM 3501 C C . ALA A 1 421 ? 7.109 -4.401 -10.718 1.00 95.50 421 ALA A C 1
ATOM 3503 O O . ALA A 1 421 ? 7.865 -5.350 -10.914 1.00 95.50 421 ALA A O 1
ATOM 3504 N N . PHE A 1 422 ? 6.298 -4.343 -9.663 1.00 95.06 422 PHE A N 1
ATOM 3505 C CA . PHE A 1 422 ? 6.272 -5.379 -8.639 1.00 95.06 422 PHE A CA 1
ATOM 3506 C C . PHE A 1 422 ? 5.653 -6.678 -9.132 1.00 95.06 422 PHE A C 1
ATOM 3508 O O . PHE A 1 422 ? 6.228 -7.730 -8.886 1.00 95.06 422 PHE A O 1
ATOM 3515 N N . SER A 1 423 ? 4.552 -6.624 -9.877 1.00 93.00 423 SER A N 1
ATOM 3516 C CA . SER A 1 423 ? 3.933 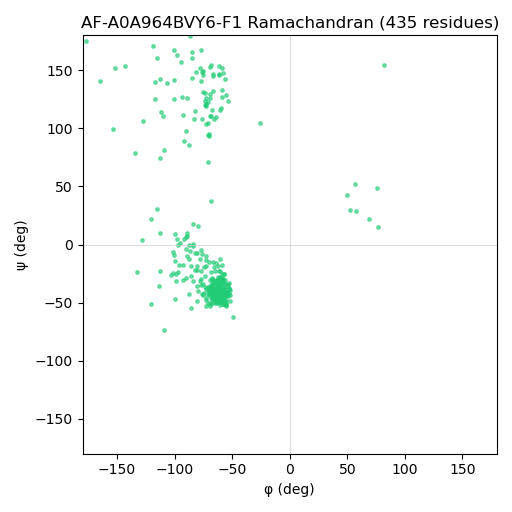-7.826 -10.437 1.00 93.00 423 SER A CA 1
ATOM 3517 C C . SER A 1 423 ? 4.860 -8.556 -11.404 1.00 93.00 423 SER A C 1
ATOM 3519 O O . SER A 1 423 ? 4.880 -9.778 -11.420 1.00 93.00 423 SER A O 1
ATOM 3521 N N . VAL A 1 424 ? 5.663 -7.829 -12.183 1.00 90.31 424 VAL A N 1
ATOM 3522 C CA . VAL A 1 424 ? 6.620 -8.435 -13.121 1.00 90.31 424 VAL A CA 1
ATOM 3523 C C . VAL A 1 424 ? 7.779 -9.150 -12.416 1.00 90.31 424 VAL A C 1
ATOM 3525 O O . VAL A 1 424 ? 8.252 -10.161 -12.929 1.00 90.31 424 VAL A O 1
ATOM 3528 N N . HIS A 1 425 ? 8.272 -8.613 -11.295 1.00 89.69 425 HIS A N 1
ATOM 3529 C CA . HIS A 1 425 ? 9.501 -9.102 -10.641 1.00 89.69 425 HIS A CA 1
ATOM 3530 C C . HIS A 1 425 ? 9.261 -9.949 -9.390 1.00 89.69 425 HIS A C 1
ATOM 3532 O O . HIS A 1 425 ? 10.108 -10.768 -9.053 1.00 89.69 425 HIS A O 1
ATOM 3538 N N . PHE A 1 426 ? 8.133 -9.752 -8.710 1.00 90.38 426 PHE A N 1
ATOM 3539 C CA . PHE A 1 426 ? 7.780 -10.406 -7.444 1.00 90.38 426 PHE A CA 1
ATOM 3540 C C . PHE A 1 426 ? 6.388 -11.057 -7.481 1.00 90.38 426 PHE A C 1
ATOM 3542 O O . PHE A 1 426 ? 5.901 -11.501 -6.444 1.00 90.38 426 PHE A O 1
ATOM 3549 N N . GLY A 1 427 ? 5.708 -11.036 -8.631 1.00 84.62 427 GLY A N 1
ATOM 3550 C CA . GLY A 1 427 ? 4.415 -11.690 -8.811 1.00 84.62 427 GLY A CA 1
ATOM 3551 C C . GLY A 1 427 ? 4.551 -13.165 -9.178 1.00 84.62 427 GLY A C 1
ATOM 3552 O O . GLY A 1 427 ? 5.610 -13.627 -9.599 1.00 84.62 427 GLY A O 1
ATOM 3553 N N . GLU A 1 428 ? 3.446 -13.897 -9.064 1.00 80.56 428 GLU A N 1
ATOM 3554 C CA . GLU A 1 428 ? 3.391 -15.341 -9.349 1.00 80.56 428 GLU A CA 1
ATOM 3555 C C . GLU A 1 428 ? 3.280 -15.636 -10.854 1.00 80.56 428 GLU A C 1
ATOM 3557 O O . GLU A 1 428 ? 3.525 -16.750 -11.324 1.00 80.56 428 GLU A O 1
ATOM 3562 N N . ALA A 1 429 ? 2.874 -14.638 -11.641 1.00 75.25 429 ALA A N 1
ATOM 3563 C CA . ALA A 1 429 ? 2.743 -14.776 -13.081 1.00 75.25 429 ALA A CA 1
ATOM 3564 C C . ALA A 1 429 ? 4.123 -14.815 -13.760 1.00 75.25 429 ALA A C 1
ATOM 3566 O O . ALA A 1 429 ? 4.883 -13.851 -13.722 1.00 75.25 429 ALA A O 1
ATOM 3567 N N . ASP A 1 430 ? 4.424 -15.912 -14.458 1.00 66.44 430 ASP A N 1
ATOM 3568 C CA . ASP A 1 430 ? 5.663 -16.026 -15.227 1.00 66.44 430 ASP A CA 1
ATOM 3569 C C . ASP A 1 430 ? 5.584 -15.225 -16.539 1.00 66.44 430 ASP A C 1
ATOM 3571 O O . ASP A 1 430 ? 4.911 -15.604 -17.505 1.00 66.44 430 ASP A O 1
ATOM 3575 N N . PHE A 1 431 ? 6.310 -14.107 -16.585 1.00 69.50 431 PHE A N 1
ATOM 3576 C CA . PHE A 1 431 ? 6.438 -13.263 -17.772 1.00 69.50 431 PHE A CA 1
ATOM 3577 C C . PHE A 1 431 ? 7.688 -13.579 -18.620 1.00 69.50 431 PHE A C 1
ATOM 3579 O O . PHE A 1 431 ? 7.901 -12.940 -19.653 1.00 69.50 431 PHE A O 1
ATOM 3586 N N . SER A 1 432 ? 8.510 -14.567 -18.245 1.00 62.75 432 SER A N 1
ATOM 3587 C CA . SER A 1 432 ? 9.795 -14.879 -18.900 1.00 62.75 432 SER A CA 1
ATOM 3588 C C . SER A 1 432 ? 9.656 -15.302 -20.370 1.00 62.75 432 SER A C 1
ATOM 3590 O O . SER A 1 432 ? 10.517 -15.014 -21.205 1.00 62.75 432 SER A O 1
ATOM 3592 N N . LEU A 1 433 ? 8.532 -15.933 -20.724 1.00 52.69 433 LEU A N 1
ATOM 3593 C CA . LEU A 1 433 ? 8.221 -16.381 -22.087 1.00 52.69 433 LEU A CA 1
ATOM 3594 C C . LEU A 1 433 ? 7.697 -15.252 -22.991 1.00 52.69 433 LEU A C 1
ATOM 3596 O O . LEU A 1 433 ? 7.518 -15.430 -24.206 1.00 52.69 433 LEU A O 1
ATOM 3600 N N . ILE A 1 434 ? 7.452 -14.076 -22.417 1.00 61.25 434 ILE A N 1
ATOM 3601 C CA . ILE A 1 434 ? 6.909 -12.921 -23.113 1.00 61.25 434 ILE A CA 1
ATOM 3602 C C . ILE A 1 434 ? 8.067 -12.067 -23.629 1.00 61.25 434 ILE A C 1
ATOM 3604 O O . ILE A 1 434 ? 8.516 -11.108 -23.007 1.00 61.25 434 ILE A O 1
ATOM 3608 N N . GLN A 1 435 ? 8.523 -12.380 -24.840 1.00 56.38 435 GLN A N 1
ATOM 3609 C CA . GLN A 1 435 ? 9.387 -11.469 -25.590 1.00 56.38 435 GLN A CA 1
ATOM 3610 C C . GLN A 1 435 ? 8.574 -10.253 -26.039 1.00 56.38 435 GLN A C 1
ATOM 3612 O O . GLN A 1 435 ? 7.898 -10.286 -27.074 1.00 56.38 435 GLN A O 1
ATOM 3617 N N . ILE A 1 436 ? 8.626 -9.186 -25.247 1.00 54.62 436 ILE A N 1
ATOM 3618 C CA . ILE A 1 436 ? 8.117 -7.876 -25.645 1.00 54.62 436 ILE A CA 1
ATOM 3619 C C . ILE A 1 436 ? 9.020 -7.354 -26.770 1.00 54.62 436 ILE A C 1
ATOM 3621 O O . ILE A 1 436 ? 10.219 -7.169 -26.574 1.00 54.62 436 ILE A O 1
ATOM 3625 N N . ILE A 1 437 ? 8.442 -7.186 -27.966 1.00 46.28 437 ILE A N 1
ATOM 3626 C CA . ILE A 1 437 ? 9.116 -6.687 -29.182 1.00 46.28 437 ILE A CA 1
ATOM 3627 C C . ILE A 1 437 ? 9.182 -5.164 -29.162 1.00 46.28 437 ILE A C 1
ATOM 3629 O O . ILE A 1 437 ? 8.112 -4.528 -29.018 1.00 46.28 437 ILE A O 1
#

Radius of gyration: 26.88 Å; Cα contacts (8 Å, |Δi|>4): 444; chains: 1; bounding box: 68×36×112 Å